Protein 7EUU (pdb70)

Sequence (576 aa):
KPYYDVEFNYRLDPRDGGDEVIWGGTVGLMRRKYETRTVRINNERGNEHNFNLDTHGFAWVKHKTSVTEFADYLAIRQGPYYGEVAEMLKRVTGATKVHVIGHLHRSLNYNDTTEEEKNAPDMTMTKGQTPGRFVHVDQSYQGAVRRLYLDLPQEEARRLEKTRWAIINVWRPVRKVTNEPLAVCDARSVREDELFNTLHLVPMRWPDAAPQENQMWAVAPPKTPTQHKWHYVSGMTEDEALLIKMFDSKKDGTARRVPHSSFPTPDDFGEPRASTETRCFVFWEDQEKPYYDVEFNYRLDPRDGGDEVIWGGTVGLMRRKYETRTVRINNERGNEHNFNLDTHGFAWVKHKTSVTEFADYLAIRQGPYYGEVAEMLKRVTGATKVHVIGHLHRSLNYNDTTEEEKNAPDMTMTKGQTPGRFVHVDQSYQGAVRRLYLDLPQEEARRLEKTRWAIINVWRPVRKVTNEPLAVCDARSVREDELFNTLHLVPMRWPDAAPQENQMWAVAPPKTPTQHKWHYVSGMTEDEALLIKMFDSKKDGTARRVPHSSFPTPDDFGEPRASTETRCFVFWEDQE

Foldseek 3Di:
DQKDWFKAFFADDVVRPFDFEQAPQWLLNLVGHGDIDIAIAGACAVPQVVDDCFFQNKGKDFADDPDQDDPDQVCCVVDCRQVSVFVVVCVRVVFPGKDWQGKAKAFDESVVVNVVCVVPDGRHGDPHHYFFRHWKQQADPVQVLVCLPVRDPPVVSVLLLVFKKFKKKKKAWSFWAQWFFKKKWRLVLADPVQWDKGWYFHQPPPPVDGTDTGIMTTGHDDPDNPSTHMYGHHGGGRSMIMIGTRAIPDPDNTRGHMIMGTGTDPRHDDRTIMMMMIIMMTGHSVHD/DQKDKFKAFFADDVVRPADFEQAPQWLLNLVGHGDIDIAMAGACAVVQVVDACFFQNKGKDFAADPDQDPVPQVCCVVDCNQVSVFVVCCVRVVFPGKDWQGKAKAFDESVVSNVVCVVPDGGHGDDHHHFFRHWKFQADPVLVLVCLPVRDPPVVSVVQVVFKKFKKKKKAWSAFAQWFFKKKWGLVLADPVQWDWGWYFYPPPPPVDGTDIGIMTTGHDDPDSPSTHMYDHHGGGRRMIMMGTRAIPPPDRGRGHMIMGTGTDPRHDDRTIMMMIIMMMTGHPVGD

B-factor: mean 34.41, std 12.01, range [9.02, 93.4]

Radius of gyration: 26.32 Å; Cα contacts (8 Å, |Δi|>4): 1358; chains: 2; bounding box: 45×66×74 Å

Solvent-accessible surface area: 24883 Å² total; per-residue (Å²): 152,95,90,27,69,19,105,4,27,0,34,22,48,20,75,69,43,2,45,21,7,3,14,7,11,3,2,14,33,30,105,37,110,37,49,63,82,69,0,82,0,62,29,14,95,59,51,34,144,82,24,65,16,84,49,18,0,0,10,24,29,184,18,171,14,83,26,100,132,7,70,79,77,114,52,3,113,140,29,78,0,34,45,43,0,19,116,3,0,86,159,61,27,55,3,43,97,23,70,22,56,6,8,46,20,34,38,48,47,31,76,83,8,46,119,139,36,140,138,17,48,36,8,44,71,17,198,36,32,18,6,7,47,18,6,13,0,2,4,0,50,103,0,0,31,19,43,0,32,85,39,12,80,90,131,73,0,125,122,3,40,159,29,13,8,0,6,0,4,0,5,2,0,25,106,117,9,44,11,10,9,17,0,0,1,9,5,152,23,4,132,98,94,6,14,68,59,4,8,31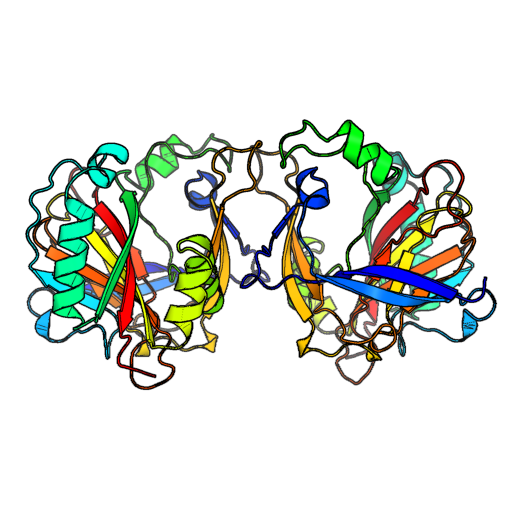,1,35,5,88,172,56,56,92,19,47,9,97,18,12,6,13,23,8,1,20,35,1,192,60,60,64,54,2,97,4,18,6,4,39,13,7,35,65,65,29,0,0,0,3,2,0,10,0,16,56,168,90,75,18,5,40,11,0,1,10,2,2,1,45,15,116,64,46,138,58,113,46,12,8,0,1,12,0,53,1,2,0,0,18,66,131,65,126,153,94,91,31,67,22,112,3,35,1,33,25,50,16,97,83,45,2,55,17,7,2,16,8,11,4,3,15,35,29,96,39,135,41,55,55,63,66,0,88,0,60,35,9,98,51,58,38,147,83,21,56,19,77,58,21,0,0,11,18,29,183,20,165,26,85,21,107,130,10,73,75,96,120,43,3,137,139,33,75,0,29,40,49,0,16,113,2,0,81,161,60,23,55,10,54,59,19,69,31,48,10,20,40,22,35,37,46,40,35,95,78,8,60,110,129,51,121,132,20,49,39,8,44,73,20,194,36,39,17,7,9,43,18,5,17,0,4,3,0,50,77,0,0,26,20,38,0,30,88,45,23,93,101,146,36,0,117,128,1,42,160,16,16,5,0,1,2,5,0,5,0,0,28,110,133,14,35,11,6,15,14,0,0,0,8,6,158,20,6,130,100,101,6,15,70,53,3,18,27,0,28,8,94,179,58,52,78,26,40,8,94,13,14,2,10,22,8,0,21,37,1,172,60,64,60,54,1,96,3,18,7,4,47,13,4,37,69,65,28,0,0,0,3,6,1,9,0,30,65,163,125,69,16,12,34,8,0,0,10,2,2,0,37,21,116,56,48,142,63,114,50,11,8,0,0,16,0,52,0,0,0,0,18,67,112,56,128

Structure (mmCIF, N/CA/C/O backbone):
data_7EUU
#
_entry.id   7EUU
#
_cell.length_a   42.027
_cell.length_b   97.901
_cell.length_c   153.045
_cell.angle_alpha   90.000
_cell.angle_beta   94.040
_cell.angle_gamma   90.000
#
_symmetry.space_group_name_H-M   'C 1 2 1'
#
loop_
_entity.id
_entity.type
_entity.pdbx_description
1 polymer '2-oxoglutarate (2-OG)-dependent dioxygenase'
2 non-polymer 'COPPER (II) ION'
3 non-polymer N-OXALYLGLYCINE
4 non-polymer 2,6,11-trimethoxy-4,7,9-tris(oxidanyl)-1,12-bis[(2R)-2-oxidanylpropyl]perylene-3,10-dione
5 non-polymer 1,2-ETHANEDIOL
6 water water
#
loop_
_atom_site.group_PDB
_atom_site.id
_atom_site.type_symbol
_atom_site.label_atom_id
_atom_site.label_alt_id
_atom_site.label_comp_id
_atom_site.label_asym_id
_atom_site.label_entity_id
_atom_site.label_seq_id
_atom_site.pdbx_PDB_ins_code
_atom_site.Cartn_x
_atom_site.Cartn_y
_atom_site.Cartn_z
_atom_site.occupancy
_atom_site.B_iso_or_equiv
_atom_site.auth_seq_id
_atom_site.auth_comp_id
_atom_site.auth_asym_id
_atom_site.auth_atom_id
_atom_site.pdbx_PDB_model_num
ATOM 1 N N . LYS A 1 35 ? 10.313 22.411 14.962 1.00 49.51 35 LYS A N 1
ATOM 2 C CA . LYS A 1 35 ? 11.088 22.658 16.172 1.00 46.46 35 LYS A CA 1
ATOM 3 C C . LYS A 1 35 ? 12.257 21.681 16.273 1.00 50.56 35 LYS A C 1
ATOM 4 O O . LYS A 1 35 ? 12.160 20.544 15.812 1.00 46.75 35 LYS A O 1
ATOM 10 N N . PRO A 1 36 ? 13.368 22.125 16.871 1.00 43.76 36 PRO A N 1
ATOM 11 C CA . PRO A 1 36 ? 14.547 21.254 16.962 1.00 44.69 36 PRO A CA 1
ATOM 12 C C . PRO A 1 36 ? 14.422 20.218 18.067 1.00 42.07 36 PRO A C 1
ATOM 13 O O . PRO A 1 36 ? 15.005 19.132 17.977 1.00 36.17 36 PRO A O 1
ATOM 17 N N . TYR A 1 37 ? 13.665 20.542 19.111 1.00 42.40 37 TYR A N 1
ATOM 18 C CA . TYR A 1 37 ? 13.519 19.647 20.250 1.00 39.85 37 TYR A CA 1
ATOM 19 C C . TYR A 1 37 ? 12.338 20.108 21.090 1.00 36.31 37 TYR A C 1
ATOM 20 O O . TYR A 1 37 ? 11.732 21.152 20.836 1.00 37.02 37 TYR A O 1
ATOM 29 N N . TYR A 1 38 ? 12.020 19.301 22.097 1.00 38.91 38 TYR A N 1
ATOM 30 C CA . TYR A 1 38 ? 11.129 19.693 23.174 1.00 37.91 38 TYR A CA 1
ATOM 31 C C . TYR A 1 38 ? 11.736 19.225 24.486 1.00 38.16 38 TYR A C 1
ATOM 32 O O . TYR A 1 38 ? 12.537 18.287 24.524 1.00 35.75 38 TYR A O 1
ATOM 41 N N . ASP A 1 39 ? 11.286 19.828 25.564 1.00 36.63 39 ASP A N 1
ATOM 42 C CA . ASP A 1 39 ? 11.667 19.431 26.931 1.00 31.07 39 ASP A CA 1
ATOM 43 C C . ASP A 1 39 ? 10.339 19.023 27.565 1.00 34.17 39 ASP A C 1
ATOM 44 O O . ASP A 1 39 ? 9.475 19.863 27.660 1.00 38.06 39 ASP A O 1
ATOM 49 N N . VAL A 1 40 ? 10.134 17.739 27.837 1.00 27.04 40 VAL A N 1
ATOM 50 C CA . VAL A 1 40 ? 8.805 17.291 28.335 1.00 30.13 40 VAL A CA 1
ATOM 51 C C . VAL A 1 40 ? 8.978 16.408 29.572 1.00 37.02 40 VAL A C 1
ATOM 52 O O . VAL A 1 40 ? 10.032 15.834 29.745 1.00 36.71 40 VAL A O 1
ATOM 56 N N . GLU A 1 41 ? 7.944 16.362 30.398 1.00 29.49 41 GLU A N 1
ATOM 57 C CA . GLU A 1 41 ? 7.866 15.484 31.575 1.00 31.91 41 GLU A CA 1
ATOM 58 C C . GLU A 1 41 ? 7.606 14.054 31.093 1.00 26.51 41 GLU A C 1
ATOM 59 O O . GLU A 1 41 ? 6.737 13.874 30.288 1.00 29.71 41 GLU A O 1
ATOM 65 N N . PHE A 1 42 ? 8.394 13.108 31.566 1.00 28.13 42 PHE A N 1
ATOM 66 C CA . PHE A 1 42 ? 8.254 11.667 31.249 1.00 27.90 42 PHE A CA 1
ATOM 67 C C . PHE A 1 42 ? 7.905 10.916 32.542 1.00 27.50 42 PHE A C 1
ATOM 68 O O . PHE A 1 42 ? 8.203 11.335 33.617 1.00 26.22 42 PHE A O 1
ATOM 76 N N . ASN A 1 43 ? 7.241 9.801 32.391 1.00 24.54 43 ASN A N 1
ATOM 77 C CA . ASN A 1 43 ? 6.801 8.987 33.519 1.00 24.21 43 ASN A CA 1
ATOM 78 C C . ASN A 1 43 ? 7.756 7.809 33.676 1.00 22.67 43 ASN A C 1
ATOM 79 O O . ASN A 1 43 ? 7.788 6.909 32.831 1.00 28.38 43 ASN A O 1
ATOM 84 N N . TYR A 1 44 ? 8.533 7.818 34.754 1.00 19.20 44 TYR A N 1
ATOM 85 C CA . TYR A 1 44 ? 9.525 6.793 35.036 1.00 20.61 44 TYR A CA 1
ATOM 86 C C . TYR A 1 44 ? 9.088 5.953 36.233 1.00 17.66 44 TYR A C 1
ATOM 87 O O . TYR A 1 44 ? 8.075 6.225 36.883 1.00 19.64 44 TYR A O 1
ATOM 96 N N . ARG A 1 45 ? 9.884 4.928 36.527 1.00 16.78 45 ARG A N 1
ATOM 97 C CA . ARG A 1 45 ? 9.544 3.980 37.578 1.00 16.35 45 ARG A CA 1
ATOM 98 C C . ARG A 1 45 ? 9.563 4.650 38.946 1.00 24.70 45 ARG A C 1
ATOM 99 O O . ARG A 1 45 ? 10.544 5.298 39.323 1.00 21.35 45 ARG A O 1
ATOM 107 N N . LEU A 1 46 ? 8.470 4.490 39.686 1.00 24.72 46 LEU A N 1
ATOM 108 C CA . LEU A 1 46 ? 8.390 4.903 41.080 1.00 24.60 46 LEU A CA 1
ATOM 109 C C . LEU A 1 46 ? 8.703 3.692 41.950 1.00 23.61 46 LEU A C 1
ATOM 110 O O . LEU A 1 46 ? 8.016 2.669 41.862 1.00 16.83 46 LEU A O 1
ATOM 115 N N . ASP A 1 47 ? 9.745 3.802 42.771 1.00 19.76 47 ASP A N 1
ATOM 116 C CA . ASP A 1 47 ? 10.119 2.696 43.637 1.00 21.83 47 ASP A CA 1
ATOM 117 C C . ASP A 1 47 ? 8.987 2.388 44.616 1.00 20.69 47 ASP A C 1
ATOM 118 O O . ASP A 1 47 ? 8.274 3.294 45.056 1.00 28.60 47 ASP A O 1
ATOM 123 N N . PRO A 1 48 ? 8.785 1.111 44.957 1.00 25.50 48 PRO A N 1
ATOM 124 C CA . PRO A 1 48 ? 7.734 0.775 45.933 1.00 27.67 48 PRO A CA 1
ATOM 125 C C . PRO A 1 48 ? 7.929 1.429 47.288 1.00 30.38 48 PRO A C 1
ATOM 126 O O . PRO A 1 48 ? 6.939 1.715 47.974 1.00 36.80 48 PRO A O 1
ATOM 130 N N . ARG A 1 49 ? 9.177 1.678 47.698 1.00 28.98 49 ARG A N 1
ATOM 131 C CA . ARG A 1 49 ? 9.425 2.389 48.949 1.00 37.64 49 ARG A CA 1
ATOM 132 C C . ARG A 1 49 ? 8.810 3.781 48.948 1.00 35.89 49 ARG A C 1
ATOM 133 O O . ARG A 1 49 ? 8.582 4.347 50.022 1.00 36.09 49 ARG A O 1
ATOM 141 N N . ASP A 1 50 ? 8.539 4.342 47.769 1.00 35.32 50 ASP A N 1
ATOM 142 C CA . ASP A 1 50 ? 7.969 5.676 47.640 1.00 35.38 50 ASP A CA 1
ATOM 143 C C . ASP A 1 50 ? 6.546 5.648 47.090 1.00 35.98 50 ASP A C 1
ATOM 144 O O . ASP A 1 50 ? 6.083 6.645 46.526 1.00 35.11 50 ASP A O 1
ATOM 149 N N . GLY A 1 51 ? 5.848 4.521 47.234 1.00 37.01 51 GLY A N 1
ATOM 150 C CA . GLY A 1 51 ? 4.439 4.423 46.904 1.00 29.80 51 GLY A CA 1
ATOM 151 C C . GLY A 1 51 ? 4.113 3.653 45.641 1.00 44.65 51 GLY A C 1
ATOM 152 O O . GLY A 1 51 ? 2.934 3.359 45.409 1.00 38.26 51 GLY A O 1
ATOM 153 N N . GLY A 1 52 ? 5.104 3.308 44.821 1.00 29.46 52 GLY A N 1
ATOM 154 C CA . GLY A 1 52 ? 4.816 2.674 43.552 1.00 25.59 52 GLY A CA 1
ATOM 155 C C . GLY A 1 52 ? 4.350 1.237 43.698 1.00 32.73 52 GLY A C 1
ATOM 156 O O . GLY A 1 52 ? 4.517 0.592 44.734 1.00 30.74 52 GLY A O 1
ATOM 157 N N . ASP A 1 53 ? 3.743 0.730 42.628 1.00 25.78 53 ASP A N 1
ATOM 158 C CA . ASP A 1 53 ? 3.365 -0.673 42.520 1.00 23.50 53 ASP A CA 1
ATOM 159 C C . ASP A 1 53 ? 4.138 -1.316 41.371 1.00 24.79 53 ASP A C 1
ATOM 160 O O . ASP A 1 53 ? 4.935 -0.667 40.688 1.00 24.00 53 ASP A O 1
ATOM 165 N N . GLU A 1 54 ? 3.885 -2.609 41.153 1.00 21.67 54 GLU A N 1
ATOM 166 C CA . GLU A 1 54 ? 4.634 -3.363 40.154 1.00 31.06 54 GLU A CA 1
ATOM 167 C C . GLU A 1 54 ? 3.720 -4.200 39.263 1.00 27.57 54 GLU A C 1
ATOM 168 O O . GLU A 1 54 ? 4.096 -5.302 38.849 1.00 21.54 54 GLU A O 1
ATOM 174 N N . VAL A 1 55 ? 2.521 -3.706 38.960 1.00 20.47 55 VAL A N 1
ATOM 175 C CA . VAL A 1 55 ? 1.610 -4.370 38.033 1.00 18.76 55 VAL A CA 1
ATOM 176 C C . VAL A 1 55 ? 1.082 -3.325 37.061 1.00 22.30 55 VAL A C 1
ATOM 177 O O . VAL A 1 55 ? 0.477 -2.331 37.482 1.00 19.91 55 VAL A O 1
ATOM 181 N N . ILE A 1 56 ? 1.304 -3.550 35.770 1.00 17.03 56 ILE A N 1
ATOM 182 C CA . ILE A 1 56 ? 0.812 -2.675 34.713 1.00 15.88 56 ILE A CA 1
ATOM 183 C C . ILE A 1 56 ? -0.477 -3.300 34.193 1.00 20.06 56 ILE A C 1
ATOM 184 O O . ILE A 1 56 ? -0.450 -4.291 33.457 1.00 19.32 56 ILE A O 1
ATOM 189 N N . TRP A 1 57 ? -1.616 -2.725 34.581 1.00 17.31 57 TRP A N 1
ATOM 190 C CA . TRP A 1 57 ? -2.925 -3.268 34.220 1.00 23.07 57 TRP A CA 1
ATOM 191 C C . TRP A 1 57 ? -3.315 -2.733 32.846 1.00 24.04 57 TRP A C 1
ATOM 192 O O . TRP A 1 57 ? -4.049 -1.752 32.703 1.00 22.29 57 TRP A O 1
ATOM 203 N N . GLY A 1 58 ? -2.810 -3.412 31.819 1.00 20.02 58 GLY A N 1
ATOM 204 C CA . GLY A 1 58 ? -2.965 -2.979 30.445 1.00 24.68 58 GLY A CA 1
ATOM 205 C C . GLY A 1 58 ? -4.399 -2.750 30.020 1.00 20.57 58 GLY A C 1
ATOM 206 O O . GLY A 1 58 ? -5.266 -3.603 30.233 1.00 21.78 58 GLY A O 1
ATOM 207 N N . GLY A 1 59 ? -4.660 -1.585 29.432 1.00 28.17 59 GLY A N 1
ATOM 208 C CA . GLY A 1 59 ? -5.977 -1.283 28.912 1.00 28.81 59 GLY A CA 1
ATOM 209 C C . GLY A 1 59 ? -7.041 -1.004 29.948 1.00 27.19 59 GLY A C 1
ATOM 210 O O . GLY A 1 59 ? -8.228 -1.053 29.622 1.00 29.39 59 GLY A O 1
ATOM 211 N N . THR A 1 60 ? -6.660 -0.714 31.188 1.00 22.81 60 THR A N 1
ATOM 212 C CA . THR A 1 60 ? -7.622 -0.371 32.225 1.00 26.18 60 THR A CA 1
ATOM 213 C C . THR A 1 60 ? -7.554 1.115 32.544 1.00 28.93 60 THR A C 1
ATOM 214 O O . THR A 1 60 ? -6.563 1.794 32.260 1.00 20.29 60 THR A O 1
ATOM 218 N N . VAL A 1 61 ? -8.638 1.613 33.143 1.00 22.92 61 VAL A N 1
ATOM 219 C CA . VAL A 1 61 ? -8.656 2.985 33.639 1.00 28.87 61 VAL A CA 1
ATOM 220 C C . VAL A 1 61 ? -7.609 3.163 34.732 1.00 29.35 61 VAL A C 1
ATOM 221 O O . VAL A 1 61 ? -6.988 4.227 34.853 1.00 21.07 61 VAL A O 1
ATOM 225 N N . GLY A 1 62 ? -7.389 2.118 35.534 1.00 19.05 62 GLY A N 1
ATOM 226 C CA . GLY A 1 62 ? -6.436 2.219 36.628 1.00 28.13 62 GLY A CA 1
ATOM 227 C C . GLY A 1 62 ? -5.035 2.571 36.167 1.00 29.35 62 GLY A C 1
ATOM 228 O O . GLY A 1 62 ? -4.324 3.326 36.836 1.00 27.67 62 GLY A O 1
ATOM 229 N N . LEU A 1 63 ? -4.623 2.042 35.009 1.00 24.31 63 LEU A N 1
ATOM 230 C CA . LEU A 1 63 ? -3.278 2.311 34.506 1.00 28.58 63 LEU A CA 1
ATOM 231 C C . LEU A 1 63 ? -3.058 3.797 34.253 1.00 22.19 63 LEU A C 1
ATOM 232 O O . LEU A 1 63 ? -1.940 4.297 34.428 1.00 21.36 63 LEU A O 1
ATOM 237 N N . MET A 1 64 ? -4.103 4.519 33.845 1.00 19.06 64 MET A N 1
ATOM 238 C CA . MET A 1 64 ? -3.996 5.963 33.683 1.00 26.92 64 MET A CA 1
ATOM 239 C C . MET A 1 64 ? -3.832 6.688 35.010 1.00 19.43 64 MET A C 1
ATOM 240 O O . MET A 1 64 ? -3.463 7.867 35.009 1.00 26.45 64 MET A O 1
ATOM 245 N N . ARG A 1 65 ? -4.099 6.015 36.128 1.00 25.66 65 ARG A N 1
ATOM 246 C CA . ARG A 1 65 ? -3.946 6.579 37.460 1.00 25.49 65 ARG A CA 1
ATOM 247 C C . ARG A 1 65 ? -2.676 6.110 38.153 1.00 33.47 65 ARG A C 1
ATOM 248 O O . ARG A 1 65 ? -2.483 6.411 39.336 1.00 32.52 65 ARG A O 1
ATOM 256 N N . ARG A 1 66 ? -1.814 5.375 37.457 1.00 33.40 66 ARG A N 1
ATOM 257 C CA . ARG A 1 66 ? -0.634 4.829 38.106 1.00 34.95 66 ARG A CA 1
ATOM 258 C C . ARG A 1 66 ? 0.347 5.940 38.462 1.00 26.19 66 ARG A C 1
ATOM 259 O O . ARG A 1 66 ? 0.460 6.952 37.766 1.00 28.01 66 ARG A O 1
ATOM 267 N N . LYS A 1 67 ? 1.059 5.736 39.563 1.00 26.16 67 LYS A N 1
ATOM 268 C CA . LYS A 1 67 ? 1.984 6.728 40.081 1.00 29.17 67 LYS A CA 1
ATOM 269 C C . LYS A 1 67 ? 3.383 6.471 39.541 1.00 23.77 67 LYS A C 1
ATOM 270 O O . LYS A 1 67 ? 3.846 5.328 39.496 1.00 26.44 67 LYS A O 1
ATOM 276 N N . TYR A 1 68 ? 4.049 7.545 39.125 1.00 21.71 68 TYR A N 1
ATOM 277 C CA . TYR A 1 68 ? 5.359 7.463 38.502 1.00 21.35 68 TYR A CA 1
ATOM 278 C C . TYR A 1 68 ? 6.302 8.468 39.147 1.00 31.59 68 TYR A C 1
ATOM 279 O O . TYR A 1 68 ? 5.877 9.403 39.830 1.00 22.86 68 TYR A O 1
ATOM 288 N N . GLU A 1 69 ? 7.595 8.253 38.926 1.00 20.98 69 GLU A N 1
ATOM 289 C CA . GLU A 1 69 ? 8.609 9.262 39.203 1.00 22.71 69 GLU A CA 1
ATOM 290 C C . GLU A 1 69 ? 8.759 10.105 37.944 1.00 24.80 69 GLU A C 1
ATOM 291 O O . GLU A 1 69 ? 9.310 9.641 36.941 1.00 25.96 69 GLU A O 1
ATOM 297 N N . THR A 1 70 ? 8.255 11.334 37.986 1.00 28.63 70 THR A N 1
ATOM 298 C CA . THR A 1 70 ? 8.273 12.190 36.810 1.00 24.84 70 THR A CA 1
ATOM 299 C C . THR A 1 70 ? 9.611 12.906 36.686 1.00 26.69 70 THR A C 1
ATOM 300 O O . THR A 1 70 ? 10.201 13.333 37.683 1.00 32.63 70 THR A O 1
ATOM 304 N N . ARG A 1 71 ? 10.091 13.027 35.450 1.00 25.36 71 ARG A N 1
ATOM 305 C CA . ARG A 1 71 ? 11.341 13.707 35.149 1.00 27.17 71 ARG A CA 1
ATOM 306 C C . ARG A 1 71 ? 11.202 14.435 33.823 1.00 33.24 71 ARG A C 1
ATOM 307 O O . ARG A 1 71 ? 10.552 13.937 32.900 1.00 27.96 71 ARG A O 1
ATOM 315 N N . THR A 1 72 ? 11.815 15.611 33.732 1.00 29.96 72 THR A N 1
ATOM 316 C CA . THR A 1 72 ? 11.863 16.357 32.483 1.00 32.34 72 THR A CA 1
ATOM 317 C C . THR A 1 72 ? 13.088 15.922 31.691 1.00 32.62 72 THR A C 1
ATOM 318 O O . THR A 1 72 ? 14.200 15.890 32.227 1.00 32.00 72 THR A O 1
ATOM 322 N N . VAL A 1 73 ? 12.878 15.569 30.421 1.00 27.71 73 VAL A N 1
ATOM 323 C CA . VAL A 1 73 ? 13.952 15.116 29.549 1.00 28.09 73 VAL A CA 1
ATOM 324 C C . VAL A 1 73 ? 13.896 15.903 28.246 1.00 28.90 73 VAL A C 1
ATOM 325 O O . VAL A 1 73 ? 12.872 16.486 27.885 1.00 28.53 73 VAL A O 1
ATOM 329 N N . ARG A 1 74 ? 15.025 15.917 27.542 1.00 27.33 74 ARG A N 1
ATOM 330 C CA . ARG A 1 74 ? 15.113 16.553 26.235 1.00 29.00 74 ARG A CA 1
ATOM 331 C C . ARG A 1 74 ? 14.897 15.512 25.146 1.00 32.21 74 ARG A C 1
ATOM 332 O O . ARG A 1 74 ? 15.584 14.486 25.113 1.00 26.35 74 ARG A O 1
ATOM 340 N N . ILE A 1 75 ? 13.943 15.778 24.259 1.00 30.81 75 ILE A N 1
ATOM 341 C CA . ILE A 1 75 ? 13.639 14.903 23.134 1.00 31.67 75 ILE A CA 1
ATOM 342 C C . ILE A 1 75 ? 14.044 15.636 21.864 1.00 36.22 75 ILE A C 1
ATOM 343 O O . ILE A 1 75 ? 13.414 16.630 21.482 1.00 33.32 75 ILE A O 1
ATOM 348 N N . ASN A 1 76 ? 15.092 15.148 21.208 1.00 27.70 76 ASN A N 1
ATOM 349 C CA . ASN A 1 76 ? 15.590 15.778 19.995 1.00 32.98 76 ASN A CA 1
ATOM 350 C C . ASN A 1 76 ? 14.771 15.327 18.792 1.00 37.29 76 ASN A C 1
ATOM 351 O O . ASN A 1 76 ? 14.605 14.126 18.560 1.00 30.92 76 ASN A O 1
ATOM 356 N N . ASN A 1 77 ? 14.257 16.290 18.030 1.00 36.78 77 ASN A N 1
ATOM 357 C CA . ASN A 1 77 ? 13.608 15.971 16.767 1.00 30.24 77 ASN A CA 1
ATOM 358 C C . ASN A 1 77 ? 14.662 15.556 15.749 1.00 36.00 77 ASN A C 1
ATOM 359 O O . ASN A 1 77 ? 15.653 16.263 15.542 1.00 35.94 77 ASN A O 1
ATOM 364 N N . GLU A 1 78 ? 14.449 14.404 15.116 1.00 28.76 78 GLU A N 1
ATOM 365 C CA . GLU A 1 78 ? 15.421 13.849 14.183 1.00 33.62 78 GLU A CA 1
ATOM 366 C C . GLU A 1 78 ? 14.890 13.764 12.759 1.00 35.57 78 GLU A C 1
ATOM 367 O O . GLU A 1 78 ? 15.539 13.145 11.907 1.00 36.89 78 GLU A O 1
ATOM 373 N N . ARG A 1 79 ? 13.730 14.357 12.481 1.00 31.45 79 ARG A N 1
ATOM 374 C CA . ARG A 1 79 ? 13.263 14.488 11.108 1.00 36.61 79 ARG A CA 1
ATOM 375 C C . ARG A 1 79 ? 14.336 15.161 10.265 1.00 41.44 79 ARG A C 1
ATOM 376 O O . ARG A 1 79 ? 14.868 16.210 10.638 1.00 41.62 79 ARG A O 1
ATOM 384 N N . GLY A 1 80 ? 14.666 14.542 9.135 1.00 39.00 80 GLY A N 1
ATOM 385 C CA . GLY A 1 80 ? 15.805 14.966 8.352 1.00 33.95 80 GLY A CA 1
ATOM 386 C C . GLY A 1 80 ? 17.131 14.394 8.804 1.00 44.95 80 GLY A C 1
ATOM 387 O O . GLY A 1 80 ? 18.164 14.723 8.206 1.00 43.29 80 GLY A O 1
ATOM 388 N N . ASN A 1 81 ? 17.135 13.553 9.845 1.00 44.38 81 ASN A N 1
ATOM 389 C CA . ASN A 1 81 ? 18.349 12.906 10.329 1.00 41.04 81 ASN A CA 1
ATOM 390 C C . ASN A 1 81 ? 18.105 11.430 10.635 1.00 46.37 81 ASN A C 1
ATOM 391 O O . ASN A 1 81 ? 18.877 10.822 11.387 1.00 46.25 81 ASN A O 1
ATOM 396 N N . GLU A 1 82 ? 17.053 10.839 10.062 1.00 45.98 82 GLU A N 1
ATOM 397 C CA . GLU A 1 82 ? 16.678 9.470 10.402 1.00 37.83 82 GLU A CA 1
ATOM 398 C C . GLU A 1 82 ? 17.742 8.470 9.968 1.00 44.64 82 GLU A C 1
ATOM 399 O O . GLU A 1 82 ? 17.966 7.460 10.645 1.00 39.05 82 GLU A O 1
ATOM 405 N N . HIS A 1 83 ? 18.413 8.740 8.846 1.00 41.98 83 HIS A N 1
ATOM 406 C CA . HIS A 1 83 ? 19.429 7.843 8.307 1.00 42.59 83 HIS A CA 1
ATOM 407 C C . HIS A 1 83 ? 20.560 7.554 9.287 1.00 38.25 83 HIS A C 1
ATOM 408 O O . HIS A 1 83 ? 21.334 6.619 9.052 1.00 42.51 83 HIS A O 1
ATOM 415 N N . ASN A 1 84 ? 20.676 8.321 10.368 1.00 44.93 84 ASN A N 1
ATOM 416 C CA . ASN A 1 84 ? 21.766 8.181 11.325 1.00 47.62 84 ASN A CA 1
ATOM 417 C C . ASN A 1 84 ? 21.464 7.199 12.451 1.00 42.16 84 ASN A C 1
ATOM 418 O O . ASN A 1 84 ? 22.309 7.020 13.334 1.00 39.53 84 ASN A O 1
ATOM 423 N N . PHE A 1 85 ? 20.294 6.564 12.452 1.00 36.43 85 PHE A N 1
ATOM 424 C CA . PHE A 1 85 ? 19.871 5.728 13.567 1.00 33.89 85 PHE A CA 1
ATOM 425 C C . PHE A 1 85 ? 19.464 4.355 13.057 1.00 35.71 85 PHE A C 1
ATOM 426 O O . PHE A 1 85 ? 18.759 4.240 12.051 1.00 32.94 85 PHE A O 1
ATOM 434 N N . ASN A 1 86 ? 19.912 3.315 13.758 1.00 31.48 86 ASN A N 1
ATOM 435 C CA . ASN A 1 86 ? 19.700 1.951 13.296 1.00 39.57 86 ASN A CA 1
ATOM 436 C C . ASN A 1 86 ? 19.508 1.022 14.488 1.00 37.94 86 ASN A C 1
ATOM 437 O O . ASN A 1 86 ? 19.870 1.343 15.623 1.00 38.77 86 ASN A O 1
ATOM 442 N N . LEU A 1 87 ? 18.941 -0.152 14.201 1.00 42.06 87 LEU A N 1
ATOM 443 C CA . LEU A 1 87 ? 18.574 -1.107 15.239 1.00 37.27 87 LEU A CA 1
ATOM 444 C C . LEU A 1 87 ? 19.780 -1.712 15.947 1.00 37.70 87 LEU A C 1
ATOM 445 O O . LEU A 1 87 ? 19.646 -2.164 17.089 1.00 38.01 87 LEU A O 1
ATOM 450 N N . ASP A 1 88 ? 20.947 -1.741 15.300 1.00 29.53 88 ASP A N 1
ATOM 451 C CA . ASP A 1 88 ? 22.112 -2.365 15.917 1.00 32.40 88 ASP A CA 1
ATOM 452 C C . ASP A 1 88 ? 22.756 -1.454 16.955 1.00 31.13 88 ASP A C 1
ATOM 453 O O . ASP A 1 88 ? 23.126 -1.912 18.042 1.00 32.70 88 ASP A O 1
ATOM 458 N N . THR A 1 89 ? 22.898 -0.168 16.641 1.00 34.00 89 THR A N 1
ATOM 459 C CA . THR A 1 89 ? 23.558 0.780 17.530 1.00 24.97 89 THR A CA 1
ATOM 460 C C . THR A 1 89 ? 22.597 1.372 18.555 1.00 27.72 89 THR A C 1
ATOM 461 O O . THR A 1 89 ? 22.873 1.347 19.758 1.00 32.28 89 THR A O 1
ATOM 465 N N . HIS A 1 90 ? 21.467 1.906 18.093 1.00 26.05 90 HIS A N 1
ATOM 466 C CA . HIS A 1 90 ? 20.525 2.594 18.964 1.00 33.29 90 HIS A CA 1
ATOM 467 C C . HIS A 1 90 ? 19.316 1.749 19.331 1.00 22.51 90 HIS A C 1
ATOM 468 O O . HIS A 1 90 ? 18.695 2.003 20.369 1.00 29.69 90 HIS A O 1
ATOM 475 N N . GLY A 1 91 ? 18.976 0.753 18.516 1.00 27.97 91 GLY A N 1
ATOM 476 C CA . GLY A 1 91 ? 17.821 -0.082 18.756 1.00 22.58 91 GLY A CA 1
ATOM 477 C C . GLY A 1 91 ? 16.551 0.368 18.072 1.00 26.87 91 GLY A C 1
ATOM 478 O O . GLY A 1 91 ? 15.501 -0.253 18.277 1.00 20.52 91 GLY A O 1
ATOM 479 N N . PHE A 1 92 ? 16.603 1.427 17.270 1.00 27.11 92 PHE A N 1
ATOM 480 C CA . PHE A 1 92 ? 15.420 1.875 16.556 1.00 25.73 92 PHE A CA 1
ATOM 481 C C . PHE A 1 92 ? 15.836 2.464 15.219 1.00 25.01 92 PHE A C 1
ATOM 482 O O . PHE A 1 92 ? 17.003 2.792 14.995 1.00 23.73 92 PHE A O 1
ATOM 490 N N . ALA A 1 93 ? 14.855 2.591 14.330 1.00 23.82 93 ALA A N 1
ATOM 491 C CA . ALA A 1 93 ? 15.078 3.178 13.020 1.00 21.06 93 ALA A CA 1
ATOM 492 C C . ALA A 1 93 ? 13.749 3.679 12.483 1.00 29.88 93 ALA A C 1
ATOM 493 O O . ALA A 1 93 ? 12.704 3.070 12.730 1.00 29.11 93 ALA A O 1
ATOM 495 N N . TRP A 1 94 ? 13.796 4.798 11.770 1.00 21.91 94 TRP A N 1
ATOM 496 C CA . TRP A 1 94 ? 12.659 5.292 11.009 1.00 24.27 94 TRP A CA 1
ATOM 497 C C . TRP A 1 94 ? 12.873 4.943 9.545 1.00 22.99 94 TRP A C 1
ATOM 498 O O . TRP A 1 94 ? 13.920 5.264 8.974 1.00 30.86 94 TRP A O 1
ATOM 509 N N . VAL A 1 95 ? 11.892 4.273 8.947 1.00 29.39 95 VAL A N 1
ATOM 510 C CA . VAL A 1 95 ? 11.982 3.848 7.558 1.00 26.01 95 VAL A CA 1
ATOM 511 C C . VAL A 1 95 ? 10.774 4.371 6.799 1.00 33.05 95 VAL A C 1
ATOM 512 O O . VAL A 1 95 ? 9.705 4.606 7.371 1.00 29.60 95 VAL A O 1
ATOM 516 N N . LYS A 1 96 ? 10.957 4.568 5.498 1.00 27.38 96 LYS A N 1
ATOM 517 C CA . LYS A 1 96 ? 9.831 4.779 4.604 1.00 34.19 96 LYS A CA 1
ATOM 518 C C . LYS A 1 96 ? 9.262 3.423 4.212 1.00 27.65 96 LYS A C 1
ATOM 519 O O . LYS A 1 96 ? 9.995 2.548 3.741 1.00 34.47 96 LYS A O 1
ATOM 525 N N . HIS A 1 97 ? 7.964 3.239 4.425 1.00 26.34 97 HIS A N 1
ATOM 526 C CA . HIS A 1 97 ? 7.317 1.990 4.042 1.00 25.51 97 HIS A CA 1
ATOM 527 C C . HIS A 1 97 ? 5.848 2.258 3.768 1.00 26.26 97 HIS A C 1
ATOM 528 O O . HIS A 1 97 ? 5.108 2.662 4.669 1.00 32.63 97 HIS A O 1
ATOM 535 N N . LYS A 1 98 ? 5.435 2.025 2.529 1.00 34.62 98 LYS A N 1
ATOM 536 C CA . LYS A 1 98 ? 4.044 2.166 2.135 1.00 27.98 98 LYS A CA 1
ATOM 537 C C . LYS A 1 98 ? 3.306 0.862 2.403 1.00 24.08 98 LYS A C 1
ATOM 538 O O . LYS A 1 98 ? 3.792 -0.218 2.052 1.00 27.81 98 LYS A O 1
ATOM 544 N N . THR A 1 99 ? 2.143 0.966 3.032 1.00 24.87 99 THR A N 1
ATOM 545 C CA . THR A 1 99 ? 1.250 -0.164 3.220 1.00 31.26 99 THR A CA 1
ATOM 546 C C . THR A 1 99 ? 0.013 0.029 2.353 1.00 30.51 99 THR A C 1
ATOM 547 O O . THR A 1 99 ? -0.351 1.157 2.010 1.00 35.32 99 THR A O 1
ATOM 551 N N . SER A 1 100 ? -0.622 -1.082 1.984 1.00 29.77 100 SER A N 1
ATOM 552 C CA . SER A 1 100 ? -1.857 -1.015 1.216 1.00 32.00 100 SER A CA 1
ATOM 553 C C . SER A 1 100 ? -3.086 -0.829 2.094 1.00 34.77 100 SER A C 1
ATOM 554 O O . SER A 1 100 ? -4.153 -0.476 1.578 1.00 39.60 100 SER A O 1
ATOM 557 N N . VAL A 1 101 ? -2.959 -1.044 3.398 1.00 29.99 101 VAL A N 1
ATOM 558 C CA . VAL A 1 101 ? -4.087 -0.930 4.313 1.00 31.59 101 VAL A CA 1
ATOM 559 C C . VAL A 1 101 ? -4.258 0.524 4.729 1.00 27.56 101 VAL A C 1
ATOM 560 O O . VAL A 1 101 ? -3.276 1.238 4.966 1.00 26.53 101 VAL A O 1
ATOM 564 N N . THR A 1 102 ? -5.511 0.973 4.812 1.00 33.96 102 THR A N 1
ATOM 565 C CA . THR A 1 102 ? -5.832 2.317 5.276 1.00 36.62 102 THR A CA 1
ATOM 566 C C . THR A 1 102 ? -6.678 2.349 6.539 1.00 35.81 102 THR A C 1
ATOM 567 O O . THR A 1 102 ? -6.559 3.298 7.315 1.00 39.15 102 THR A O 1
ATOM 571 N N . GLU A 1 103 ? -7.532 1.353 6.762 1.00 35.03 103 GLU A N 1
ATOM 572 C CA . GLU A 1 103 ? -8.378 1.300 7.947 1.00 43.12 103 GLU A CA 1
ATOM 573 C C . GLU A 1 103 ? -7.761 0.335 8.950 1.00 39.94 103 GLU A C 1
ATOM 574 O O . GLU A 1 103 ? -7.634 -0.863 8.671 1.00 43.22 103 GLU A O 1
ATOM 580 N N . PHE A 1 104 ? -7.381 0.858 10.114 1.00 35.49 104 PHE A N 1
ATOM 581 C CA . PHE A 1 104 ? -6.659 0.094 11.119 1.00 31.23 104 PHE A CA 1
ATOM 582 C C . PHE A 1 104 ? -7.472 -0.167 12.378 1.00 25.55 104 PHE A C 1
ATOM 583 O O . PHE A 1 104 ? -6.956 -0.793 13.310 1.00 33.47 104 PHE A O 1
ATOM 591 N N . ALA A 1 105 ? -8.726 0.285 12.433 1.00 27.44 105 ALA A N 1
ATOM 592 C CA . ALA A 1 105 ? -9.508 0.164 13.658 1.00 22.15 105 ALA A CA 1
ATOM 593 C C . ALA A 1 105 ? -10.105 -1.226 13.836 1.00 32.45 105 ALA A C 1
ATOM 594 O O . ALA A 1 105 ? -10.331 -1.654 14.974 1.00 42.71 105 ALA A O 1
ATOM 596 N N . ASP A 1 106 ? -10.367 -1.938 12.744 1.00 35.86 106 ASP A N 1
ATOM 597 C CA . ASP A 1 106 ? -10.996 -3.255 12.802 1.00 39.50 106 ASP A CA 1
ATOM 598 C C . ASP A 1 106 ? -9.907 -4.313 12.935 1.00 37.01 106 ASP A C 1
ATOM 599 O O . ASP A 1 106 ? -9.138 -4.544 11.996 1.00 38.40 106 ASP A O 1
ATOM 604 N N . TYR A 1 107 ? -9.848 -4.960 14.103 1.00 37.45 107 TYR A N 1
ATOM 605 C CA . TYR A 1 107 ? -8.794 -5.937 14.367 1.00 35.91 107 TYR A CA 1
ATOM 606 C C . TYR A 1 107 ? -8.886 -7.123 13.416 1.00 36.62 107 TYR A C 1
ATOM 607 O O . TYR A 1 107 ? -7.879 -7.549 12.839 1.00 37.78 107 TYR A O 1
ATOM 616 N N . LEU A 1 108 ? -10.090 -7.676 13.249 1.00 34.32 108 LEU A N 1
ATOM 617 C CA . LEU A 1 108 ? -10.261 -8.839 12.384 1.00 40.65 108 LEU A CA 1
ATOM 618 C C . LEU A 1 108 ? -9.877 -8.510 10.947 1.00 41.33 108 LEU A C 1
ATOM 619 O O . LEU A 1 108 ? -9.164 -9.277 10.292 1.00 48.49 108 LEU A O 1
ATOM 624 N N . ALA A 1 109 ? -10.337 -7.363 10.441 1.00 43.70 109 ALA A N 1
ATOM 625 C CA . ALA A 1 109 ? -9.975 -6.950 9.089 1.00 34.44 109 ALA A CA 1
ATOM 626 C C . ALA A 1 109 ? -8.465 -6.879 8.917 1.00 31.46 109 ALA A C 1
ATOM 627 O O . ALA A 1 109 ? -7.930 -7.283 7.879 1.00 48.83 109 ALA A O 1
ATOM 629 N N . ILE A 1 110 ? -7.760 -6.381 9.934 1.00 31.27 110 ILE A N 1
ATOM 630 C CA . ILE A 1 110 ? -6.308 -6.249 9.844 1.00 31.31 110 ILE A CA 1
ATOM 631 C C . ILE A 1 110 ? -5.641 -7.621 9.799 1.00 37.54 110 ILE A C 1
ATOM 632 O O . ILE A 1 110 ? -4.756 -7.870 8.973 1.00 39.65 110 ILE A O 1
ATOM 637 N N . ARG A 1 111 ? -6.069 -8.537 10.669 1.00 37.66 111 ARG A N 1
ATOM 638 C CA . ARG A 1 111 ? -5.336 -9.789 10.855 1.00 35.18 111 ARG A CA 1
ATOM 639 C C . ARG A 1 111 ? -5.522 -10.762 9.686 1.00 36.28 111 ARG A C 1
ATOM 640 O O . ARG A 1 111 ? -4.603 -11.527 9.370 1.00 43.00 111 ARG A O 1
ATOM 648 N N . GLN A 1 112 ? -6.693 -10.739 9.036 1.00 40.20 112 GLN A N 1
ATOM 649 C CA . GLN A 1 112 ? -6.933 -11.565 7.855 1.00 43.80 112 GLN A CA 1
ATOM 650 C C . GLN A 1 112 ? -6.288 -10.947 6.629 1.00 45.56 112 GLN A C 1
ATOM 651 O O . GLN A 1 112 ? -5.724 -11.655 5.781 1.00 50.55 112 GLN A O 1
ATOM 657 N N . GLY A 1 113 ? -6.373 -9.622 6.515 1.00 35.08 113 GLY A N 1
ATOM 658 C CA . GLY A 1 113 ? -5.851 -8.874 5.384 1.00 28.19 113 GLY A CA 1
ATOM 659 C C . GLY A 1 113 ? -4.349 -9.010 5.236 1.00 22.20 113 GLY A C 1
ATOM 660 O O . GLY A 1 113 ? -3.699 -9.812 5.919 1.00 31.94 113 GLY A O 1
ATOM 661 N N . PRO A 1 114 ? -3.766 -8.227 4.330 1.00 32.87 114 PRO A N 1
ATOM 662 C CA . PRO A 1 114 ? -2.352 -8.406 3.990 1.00 26.88 114 PRO A CA 1
ATOM 663 C C . PRO A 1 114 ? -1.356 -7.683 4.884 1.00 21.08 114 PRO A C 1
ATOM 664 O O . PRO A 1 114 ? -0.152 -7.783 4.616 1.00 25.87 114 PRO A O 1
ATOM 668 N N . TYR A 1 115 ? -1.799 -6.980 5.930 1.00 24.14 115 TYR A N 1
ATOM 669 C CA . TYR A 1 115 ? -0.908 -6.059 6.636 1.00 24.06 115 TYR A CA 1
ATOM 670 C C . TYR A 1 115 ? 0.286 -6.783 7.249 1.00 22.16 115 TYR A C 1
ATOM 671 O O . TYR A 1 115 ? 1.433 -6.341 7.107 1.00 20.74 115 TYR A O 1
ATOM 680 N N . TYR A 1 116 ? 0.030 -7.891 7.949 1.00 22.91 116 TYR A N 1
ATOM 681 C CA . TYR A 1 116 ? 1.104 -8.608 8.633 1.00 20.29 116 TYR A CA 1
ATOM 682 C C . TYR A 1 116 ? 2.192 -9.038 7.662 1.00 19.60 116 TYR A C 1
ATOM 683 O O . TYR A 1 116 ? 3.384 -8.873 7.944 1.00 24.23 116 TYR A O 1
ATOM 692 N N . GLY A 1 117 ? 1.800 -9.602 6.518 1.00 26.15 117 GLY A N 1
ATOM 693 C CA . GLY A 1 117 ? 2.785 -9.978 5.520 1.00 22.12 117 GLY A CA 1
ATOM 694 C C . GLY A 1 117 ? 3.556 -8.786 4.986 1.00 20.10 117 GLY A C 1
ATOM 695 O O . GLY A 1 117 ? 4.763 -8.872 4.751 1.00 24.04 117 GLY A O 1
ATOM 696 N N . GLU A 1 118 ? 2.869 -7.657 4.791 1.00 26.05 118 GLU A N 1
ATOM 697 C CA . GLU A 1 118 ? 3.549 -6.445 4.342 1.00 21.42 118 GLU A CA 1
ATOM 698 C C . GLU A 1 118 ? 4.569 -5.980 5.375 1.00 18.85 118 GLU A C 1
ATOM 699 O O . GLU A 1 118 ? 5.703 -5.626 5.030 1.00 18.18 118 GLU A O 1
ATOM 705 N N . VAL A 1 119 ? 4.185 -5.983 6.654 1.00 18.93 119 VAL A N 1
ATOM 706 C CA . VAL A 1 119 ? 5.121 -5.621 7.716 1.00 20.63 119 VAL A CA 1
ATOM 707 C C . VAL A 1 119 ? 6.284 -6.604 7.762 1.00 22.78 119 VAL A C 1
ATOM 708 O O . VAL A 1 119 ? 7.450 -6.207 7.890 1.00 20.13 119 VAL A O 1
ATOM 712 N N . ALA A 1 120 ? 5.988 -7.902 7.647 1.00 22.34 120 ALA A N 1
ATOM 713 C CA . ALA A 1 120 ? 7.025 -8.920 7.803 1.00 31.24 120 ALA A CA 1
ATOM 714 C C . ALA A 1 120 ? 8.042 -8.866 6.670 1.00 24.10 120 ALA A C 1
ATOM 715 O O . ALA A 1 120 ? 9.240 -9.076 6.896 1.00 29.88 120 ALA A O 1
ATOM 717 N N . GLU A 1 121 ? 7.589 -8.596 5.443 1.00 26.02 121 GLU A N 1
ATOM 718 C CA . GLU A 1 121 ? 8.522 -8.513 4.324 1.00 21.77 121 GLU A CA 1
ATOM 719 C C . GLU A 1 121 ? 9.412 -7.282 4.442 1.00 29.30 121 GLU A C 1
ATOM 720 O O . GLU A 1 121 ? 10.618 -7.354 4.174 1.00 28.96 121 GLU A O 1
ATOM 726 N N . MET A 1 122 ? 8.834 -6.144 4.835 1.00 27.56 122 MET A N 1
ATOM 727 C CA . MET A 1 122 ? 9.642 -4.963 5.121 1.00 25.03 122 MET A CA 1
ATOM 728 C C . MET A 1 122 ? 10.669 -5.260 6.205 1.00 22.22 122 MET A C 1
ATOM 729 O O . MET A 1 122 ? 11.848 -4.912 6.074 1.00 19.22 122 MET A O 1
ATOM 734 N N . LEU A 1 123 ? 10.236 -5.920 7.283 1.00 28.81 123 LEU A N 1
ATOM 735 C CA . LEU A 1 123 ? 11.114 -6.129 8.430 1.00 30.76 123 LEU A CA 1
ATOM 736 C C . LEU A 1 123 ? 12.270 -7.061 8.089 1.00 25.72 123 LEU A C 1
ATOM 737 O O . LEU A 1 123 ? 13.405 -6.830 8.524 1.00 27.10 123 LEU A O 1
ATOM 742 N N . LYS A 1 124 ? 12.011 -8.121 7.318 1.00 29.38 124 LYS A N 1
ATOM 743 C CA . LYS A 1 124 ? 13.114 -8.974 6.887 1.00 36.24 124 LYS A CA 1
ATOM 744 C C . LYS A 1 124 ? 14.045 -8.222 5.944 1.00 34.81 124 LYS A C 1
ATOM 745 O O . LYS A 1 124 ? 15.269 -8.376 6.015 1.00 40.35 124 LYS A O 1
ATOM 751 N N . ARG A 1 125 ? 13.481 -7.389 5.067 1.00 30.45 125 ARG A N 1
ATOM 752 C CA . ARG A 1 125 ? 14.298 -6.564 4.183 1.00 29.80 125 ARG A CA 1
ATOM 753 C C . ARG A 1 125 ? 15.221 -5.651 4.983 1.00 30.85 125 ARG A C 1
ATOM 754 O O . ARG A 1 125 ? 16.412 -5.526 4.675 1.00 33.07 125 ARG A O 1
ATOM 762 N N . VAL A 1 126 ? 14.687 -5.011 6.026 1.00 33.98 126 VAL A N 1
ATOM 763 C CA . VAL A 1 126 ? 15.475 -4.057 6.802 1.00 34.79 126 VAL A CA 1
ATOM 764 C C . VAL A 1 126 ? 16.511 -4.781 7.654 1.00 32.84 126 VAL A C 1
ATOM 765 O O . VAL A 1 126 ? 17.699 -4.441 7.639 1.00 34.85 126 VAL A O 1
ATOM 769 N N . THR A 1 127 ? 16.075 -5.785 8.415 1.00 36.49 127 THR A N 1
ATOM 770 C CA . THR A 1 127 ? 16.963 -6.470 9.344 1.00 44.06 127 THR A CA 1
ATOM 771 C C . THR A 1 127 ? 17.935 -7.415 8.654 1.00 40.58 127 THR A C 1
ATOM 772 O O . THR A 1 127 ? 18.942 -7.797 9.262 1.00 31.08 127 THR A O 1
ATOM 776 N N . GLY A 1 128 ? 17.670 -7.786 7.404 1.00 38.89 128 GLY A N 1
ATOM 777 C CA . GLY A 1 128 ? 18.383 -8.898 6.811 1.00 40.01 128 GLY A CA 1
ATOM 778 C C . GLY A 1 128 ? 18.034 -10.222 7.445 1.00 51.94 128 GLY A C 1
ATOM 779 O O . GLY A 1 128 ? 18.816 -11.173 7.357 1.00 56.94 128 GLY A O 1
ATOM 780 N N . ALA A 1 129 ? 16.870 -10.304 8.084 1.00 46.27 129 ALA A N 1
ATOM 781 C CA . ALA A 1 129 ? 16.498 -11.468 8.865 1.00 35.73 129 ALA A CA 1
ATOM 782 C C . ALA A 1 129 ? 16.340 -12.693 7.976 1.00 42.89 129 ALA A C 1
ATOM 783 O O . ALA A 1 129 ? 16.313 -12.617 6.745 1.00 44.14 129 ALA A O 1
ATOM 785 N N . THR A 1 130 ? 16.230 -13.840 8.635 1.00 36.52 130 THR A N 1
ATOM 786 C CA . THR A 1 130 ? 15.986 -15.102 7.960 1.00 35.19 130 THR A CA 1
ATOM 787 C C . THR A 1 130 ? 14.506 -15.461 7.943 1.00 37.16 130 THR A C 1
ATOM 788 O O . THR A 1 130 ? 14.043 -16.123 7.007 1.00 39.70 130 THR A O 1
ATOM 792 N N . LYS A 1 131 ? 13.756 -15.012 8.948 1.00 39.92 131 LYS A N 1
ATOM 793 C CA . LYS A 1 131 ? 12.331 -15.278 9.059 1.00 38.28 131 LYS A CA 1
ATOM 794 C C . LYS A 1 131 ? 11.746 -14.276 10.042 1.00 22.25 131 LYS A C 1
ATOM 795 O O . LYS A 1 131 ? 12.409 -13.892 11.009 1.00 30.45 131 LYS A O 1
ATOM 801 N N . VAL A 1 132 ? 10.516 -13.847 9.781 1.00 32.42 132 VAL A N 1
ATOM 802 C CA . VAL A 1 132 ? 9.810 -12.909 10.643 1.00 33.02 132 VAL A CA 1
ATOM 803 C C . VAL A 1 132 ? 8.414 -13.458 10.892 1.00 28.02 132 VAL A C 1
ATOM 804 O O . VAL A 1 132 ? 7.730 -13.876 9.951 1.00 37.33 132 VAL A O 1
ATOM 808 N N . HIS A 1 133 ? 8.001 -13.468 12.156 1.00 21.74 133 HIS A N 1
ATOM 809 C CA . HIS A 1 133 ? 6.696 -13.967 12.566 1.00 28.16 133 HIS A CA 1
ATOM 810 C C . HIS A 1 133 ? 5.967 -12.849 13.296 1.00 33.95 133 HIS A C 1
ATOM 811 O O . HIS A 1 133 ? 6.457 -12.346 14.313 1.00 28.18 133 HIS A O 1
ATOM 818 N N . VAL A 1 134 ? 4.810 -12.455 12.774 1.00 35.34 134 VAL A N 1
ATOM 819 C CA . VAL A 1 134 ? 4.025 -11.371 13.353 1.00 30.51 134 VAL A CA 1
ATOM 820 C C . VAL A 1 134 ? 3.086 -11.953 14.402 1.00 30.90 134 VAL A C 1
ATOM 821 O O . VAL A 1 134 ? 2.262 -12.822 14.098 1.00 31.99 134 VAL A O 1
ATOM 825 N N . ILE A 1 135 ? 3.206 -11.464 15.635 1.00 30.74 135 ILE A N 1
ATOM 826 C CA . ILE A 1 135 ? 2.360 -11.944 16.724 1.00 36.48 135 ILE A CA 1
ATOM 827 C C . ILE A 1 135 ? 0.988 -11.292 16.668 1.00 31.05 135 ILE A C 1
ATOM 828 O O . ILE A 1 135 ? -0.043 -11.960 16.798 1.00 30.52 135 ILE A O 1
ATOM 833 N N . GLY A 1 136 ? 0.962 -9.980 16.478 1.00 32.49 136 GLY A N 1
ATOM 834 C CA . GLY A 1 136 ? -0.281 -9.242 16.480 1.00 24.44 136 GLY A CA 1
ATOM 835 C C . GLY A 1 136 ? 0.008 -7.758 16.570 1.00 23.32 136 GLY A C 1
ATOM 836 O O . GLY A 1 136 ? 1.161 -7.326 16.496 1.00 21.75 136 GLY A O 1
ATOM 837 N N . HIS A 1 137 ? -1.061 -6.989 16.750 1.00 31.00 137 HIS A N 1
ATOM 838 C CA . HIS A 1 137 ? -0.954 -5.540 16.753 1.00 23.37 137 HIS A CA 1
ATOM 839 C C . HIS A 1 137 ? -1.901 -4.952 17.787 1.00 22.92 137 HIS A C 1
ATOM 840 O O . HIS A 1 137 ? -2.893 -5.573 18.179 1.00 17.86 137 HIS A O 1
ATOM 847 N N . LEU A 1 138 ? -1.582 -3.735 18.221 1.00 20.98 138 LEU A N 1
ATOM 848 C CA . LEU A 1 138 ? -2.435 -2.964 19.112 1.00 22.69 138 LEU A CA 1
ATOM 849 C C . LEU A 1 138 ? -2.765 -1.634 18.452 1.00 23.45 138 LEU A C 1
ATOM 850 O O . LEU A 1 138 ? -1.862 -0.897 18.041 1.00 20.62 138 LEU A O 1
ATOM 855 N N . HIS A 1 139 ? -4.056 -1.337 18.353 1.00 22.39 139 HIS A N 1
ATOM 856 C CA . HIS A 1 139 ? -4.546 -0.098 17.766 1.00 22.24 139 HIS A CA 1
ATOM 857 C C . HIS A 1 139 ? -4.803 0.915 18.874 1.00 16.93 139 HIS A C 1
ATOM 858 O O . HIS A 1 139 ? -5.423 0.585 19.890 1.00 22.27 139 HIS A O 1
ATOM 865 N N . ARG A 1 140 ? -4.284 2.132 18.682 1.00 16.67 140 ARG A N 1
ATOM 866 C CA . ARG A 1 140 ? -4.452 3.240 19.660 1.00 24.95 140 ARG A CA 1
ATOM 867 C C . ARG A 1 140 ? -5.127 4.412 18.942 1.00 22.13 140 ARG A C 1
ATOM 868 O O . ARG A 1 140 ? -4.649 4.787 17.853 1.00 25.01 140 ARG A O 1
ATOM 876 N N . SER A 1 141 ? -6.194 4.963 19.528 1.00 20.43 141 SER A N 1
ATOM 877 C CA . SER A 1 141 ? -6.908 6.062 18.888 1.00 35.79 141 SER A CA 1
ATOM 878 C C . SER A 1 141 ? -7.472 7.088 19.859 1.00 30.32 141 SER A C 1
ATOM 879 O O . SER A 1 141 ? -8.032 8.087 19.398 1.00 29.85 141 SER A O 1
ATOM 882 N N . LEU A 1 142 ? -7.351 6.895 21.168 1.00 25.31 142 LEU A N 1
ATOM 883 C CA . LEU A 1 142 ? -7.951 7.805 22.131 1.00 30.49 142 LEU A CA 1
ATOM 884 C C . LEU A 1 142 ? -6.992 8.932 22.493 1.00 34.95 142 LEU A C 1
ATOM 885 O O . LEU A 1 142 ? -5.769 8.776 22.448 1.00 30.21 142 LEU A O 1
ATOM 890 N N . ASN A 1 143 ? -7.566 10.082 22.841 1.00 36.44 143 ASN A N 1
ATOM 891 C CA . ASN A 1 143 ? -6.799 11.184 23.407 1.00 30.44 143 ASN A CA 1
ATOM 892 C C . ASN A 1 143 ? -6.654 10.975 24.909 1.00 28.64 143 ASN A C 1
ATOM 893 O O . ASN A 1 143 ? -7.608 10.584 25.585 1.00 24.26 143 ASN A O 1
ATOM 898 N N . TYR A 1 144 ? -5.453 11.228 25.434 1.00 33.40 144 TYR A N 1
ATOM 899 C CA . TYR A 1 144 ? -5.188 10.882 26.830 1.00 35.13 144 TYR A CA 1
ATOM 900 C C . TYR A 1 144 ? -6.072 11.684 27.778 1.00 39.24 144 TYR A C 1
ATOM 901 O O . TYR A 1 144 ? -6.799 11.112 28.599 1.00 33.69 144 TYR A O 1
ATOM 910 N N . ASN A 1 145 ? -6.021 13.018 27.672 1.00 38.10 145 ASN A N 1
ATOM 911 C CA . ASN A 1 145 ? -6.720 13.874 28.623 1.00 42.52 145 ASN A CA 1
ATOM 912 C C . ASN A 1 145 ? -8.226 13.798 28.437 1.00 35.35 145 ASN A C 1
ATOM 913 O O . ASN A 1 145 ? -8.977 13.809 29.419 1.00 42.94 145 ASN A O 1
ATOM 918 N N . ASP A 1 146 ? -8.696 13.754 27.194 1.00 35.39 146 ASP A N 1
ATOM 919 C CA . ASP A 1 146 ? -10.111 13.494 26.970 1.00 43.08 146 ASP A CA 1
ATOM 920 C C . ASP A 1 146 ? -10.552 12.249 27.729 1.00 41.90 146 ASP A C 1
ATOM 921 O O . ASP A 1 146 ? -11.529 12.283 28.487 1.00 42.71 146 ASP A O 1
ATOM 926 N N . THR A 1 147 ? -9.789 11.162 27.597 1.00 34.87 147 THR A N 1
ATOM 927 C CA . THR A 1 147 ? -10.160 9.884 28.188 1.00 35.98 147 THR A CA 1
ATOM 928 C C . THR A 1 147 ? -10.056 9.900 29.709 1.00 27.66 147 THR A C 1
ATOM 929 O O . THR A 1 147 ? -10.884 9.283 30.385 1.00 32.31 147 THR A O 1
ATOM 933 N N . THR A 1 148 ? -9.047 10.567 30.269 1.00 32.14 148 THR A N 1
ATOM 934 C CA . THR A 1 148 ? -8.975 10.729 31.722 1.00 37.05 148 THR A CA 1
ATOM 935 C C . THR A 1 148 ? -10.303 11.218 32.288 1.00 38.86 148 THR A C 1
ATOM 936 O O . THR A 1 148 ? -10.825 10.663 33.263 1.00 38.14 148 THR A O 1
ATOM 940 N N . GLU A 1 149 ? -10.863 12.270 31.679 1.00 38.02 149 GLU A N 1
ATOM 941 C CA . GLU A 1 149 ? -12.011 12.939 32.278 1.00 48.11 149 GLU A CA 1
ATOM 942 C C . GLU A 1 149 ? -13.297 12.149 32.060 1.00 44.44 149 GLU A C 1
ATOM 943 O O . GLU A 1 149 ? -14.142 12.088 32.959 1.00 57.53 149 GLU A O 1
ATOM 949 N N . GLU A 1 150 ? -13.418 11.497 30.913 1.00 40.85 150 GLU A N 1
ATOM 950 C CA . GLU A 1 150 ? -14.618 10.658 30.707 1.00 43.88 150 GLU A CA 1
ATOM 951 C C . GLU A 1 150 ? -14.609 9.466 31.672 1.00 49.46 150 GLU A C 1
ATOM 952 O O . GLU A 1 150 ? -15.685 8.989 32.045 1.00 41.84 150 GLU A O 1
ATOM 958 N N . GLU A 1 151 ? -13.413 8.977 32.014 1.00 41.10 151 GLU A N 1
ATOM 959 C CA . GLU A 1 151 ? -13.280 7.780 32.888 1.00 30.48 151 GLU A CA 1
ATOM 960 C C . GLU A 1 151 ? -12.938 8.187 34.325 1.00 36.38 151 GLU A C 1
ATOM 961 O O . GLU A 1 151 ? -12.374 7.344 35.050 1.00 35.50 151 GLU A O 1
ATOM 967 N N . LYS A 1 152 ? -13.263 9.421 34.724 1.00 38.80 152 LYS A N 1
ATOM 968 C CA . LYS A 1 152 ? -12.970 9.842 36.121 1.00 41.88 152 LYS A CA 1
ATOM 969 C C . LYS A 1 152 ? -13.789 9.063 37.159 1.00 34.47 152 LYS A C 1
ATOM 970 O O . LYS A 1 152 ? -13.254 8.795 38.203 1.00 35.76 152 LYS A O 1
ATOM 976 N N . ASN A 1 153 ? -15.019 8.677 36.849 1.00 33.39 153 ASN A N 1
ATOM 977 C CA . ASN A 1 153 ? -15.860 7.922 37.807 1.00 39.41 153 ASN A CA 1
ATOM 978 C C . ASN A 1 153 ? -15.680 6.415 37.664 1.00 42.48 153 ASN A C 1
ATOM 979 O O . ASN A 1 153 ? -16.217 5.710 38.497 1.00 38.52 153 ASN A O 1
ATOM 984 N N . ALA A 1 154 ? -14.868 5.948 36.723 1.00 34.84 154 ALA A N 1
ATOM 985 C CA . ALA A 1 154 ? -14.842 4.520 36.464 1.00 36.73 154 ALA A CA 1
ATOM 986 C C . ALA A 1 154 ? -14.024 3.793 37.527 1.00 41.35 154 ALA A C 1
ATOM 987 O O . ALA A 1 154 ? -12.989 4.301 37.972 1.00 39.70 154 ALA A O 1
ATOM 989 N N . PRO A 1 155 ? -14.463 2.609 37.954 1.00 37.81 155 PRO A N 1
ATOM 990 C CA . PRO A 1 155 ? -13.596 1.756 38.771 1.00 33.65 155 PRO A CA 1
ATOM 991 C C . PRO A 1 155 ? -12.301 1.452 38.033 1.00 33.69 155 PRO A C 1
ATOM 992 O O . PRO A 1 155 ? -12.256 1.435 36.801 1.00 28.79 155 PRO A O 1
ATOM 996 N N . ASP A 1 156 ? -11.239 1.211 38.808 1.00 34.17 156 ASP A N 1
ATOM 997 C CA . ASP A 1 156 ? -9.902 1.095 38.231 1.00 29.34 156 ASP A CA 1
ATOM 998 C C . ASP A 1 156 ? -9.831 -0.007 37.180 1.00 24.66 156 ASP A C 1
ATOM 999 O O . ASP A 1 156 ? -9.173 0.154 36.146 1.00 33.71 156 ASP A O 1
ATOM 1004 N N . MET A 1 157 ? -10.502 -1.131 37.421 1.00 23.02 157 MET A N 1
ATOM 1005 C CA . MET A 1 157 ? -10.414 -2.269 36.515 1.00 28.05 157 MET A CA 1
ATOM 1006 C C . MET A 1 157 ? -11.344 -2.158 35.314 1.00 30.21 157 MET A C 1
ATOM 1007 O O . MET A 1 157 ? -11.412 -3.103 34.519 1.00 33.84 157 MET A O 1
ATOM 1012 N N . THR A 1 158 ? -12.059 -1.045 35.166 1.00 30.98 158 THR A N 1
ATOM 1013 C CA . THR A 1 158 ? -12.788 -0.788 33.932 1.00 23.00 158 THR A CA 1
ATOM 1014 C C . THR A 1 158 ? -11.819 -0.762 32.759 1.00 25.47 158 THR A C 1
ATOM 1015 O O . THR A 1 158 ? -10.746 -0.157 32.832 1.00 26.04 158 THR A O 1
ATOM 1019 N N . MET A 1 159 ? -12.194 -1.431 31.674 1.00 28.56 159 MET A N 1
ATOM 1020 C CA . MET A 1 159 ? -11.384 -1.460 30.464 1.00 29.35 159 MET A CA 1
ATOM 1021 C C . MET A 1 159 ? -11.882 -0.399 29.493 1.00 27.20 159 MET A C 1
ATOM 1022 O O . MET A 1 159 ? -13.081 -0.331 29.200 1.00 39.83 159 MET A O 1
ATOM 1027 N N . THR A 1 160 ? -10.964 0.430 29.007 1.00 25.82 160 THR A N 1
ATOM 1028 C CA . THR A 1 160 ? -11.326 1.445 28.029 1.00 30.83 160 THR A CA 1
ATOM 1029 C C . THR A 1 160 ? -11.660 0.794 26.692 1.00 38.65 160 THR A C 1
ATOM 1030 O O . THR A 1 160 ? -11.023 -0.179 26.279 1.00 29.53 160 THR A O 1
ATOM 1034 N N . LYS A 1 161 ? -12.676 1.330 26.020 1.00 44.92 161 LYS A N 1
ATOM 1035 C CA . LYS A 1 161 ? -13.030 0.891 24.672 1.00 35.85 161 LYS A CA 1
ATOM 1036 C C . LYS A 1 161 ? -12.116 1.624 23.699 1.00 29.33 161 LYS A C 1
ATOM 1037 O O . LYS A 1 161 ? -12.313 2.807 23.410 1.00 29.40 161 LYS A O 1
ATOM 1043 N N . GLY A 1 162 ? -11.109 0.922 23.190 1.00 31.46 162 GLY A N 1
ATOM 1044 C CA . GLY A 1 162 ? -10.010 1.569 22.507 1.00 24.92 162 GLY A CA 1
ATOM 1045 C C . GLY A 1 162 ? -8.851 1.782 23.455 1.00 25.21 162 GLY A C 1
ATOM 1046 O O . GLY A 1 162 ? -8.926 1.517 24.657 1.00 26.13 162 GLY A O 1
ATOM 1047 N N . GLN A 1 163 ? -7.744 2.273 22.908 1.00 23.01 163 GLN A N 1
ATOM 1048 C CA . GLN A 1 163 ? -6.523 2.429 23.685 1.00 25.61 163 GLN A CA 1
ATOM 1049 C C . GLN A 1 163 ? -6.026 3.868 23.643 1.00 28.00 163 GLN A C 1
ATOM 1050 O O . GLN A 1 163 ? -5.993 4.501 22.583 1.00 24.49 163 GLN A O 1
ATOM 1056 N N . THR A 1 164 ? -5.654 4.368 24.814 1.00 27.19 164 THR A N 1
ATOM 1057 C CA . THR A 1 164 ? -5.006 5.658 24.978 1.00 23.13 164 THR A CA 1
ATOM 1058 C C . THR A 1 164 ? -3.531 5.521 24.608 1.00 24.32 164 THR A C 1
ATOM 1059 O O . THR A 1 164 ? -3.021 4.410 24.463 1.00 27.09 164 THR A O 1
ATOM 1063 N N . PRO A 1 165 ? -2.812 6.629 24.410 1.00 28.08 165 PRO A N 1
ATOM 1064 C CA . PRO A 1 165 ? -1.373 6.515 24.139 1.00 25.59 165 PRO A CA 1
ATOM 1065 C C . PRO A 1 165 ? -0.621 5.936 25.331 1.00 33.89 165 PRO A C 1
ATOM 1066 O O . PRO A 1 165 ? -1.083 5.964 26.474 1.00 24.30 165 PRO A O 1
ATOM 1070 N N . GLY A 1 166 ? 0.561 5.395 25.043 1.00 26.88 166 GLY A N 1
ATOM 1071 C CA . GLY A 1 166 ? 1.382 4.787 26.072 1.00 34.65 166 GLY A CA 1
ATOM 1072 C C . GLY A 1 166 ? 2.297 5.782 26.755 1.00 27.56 166 GLY A C 1
ATOM 1073 O O . GLY A 1 166 ? 3.474 5.900 26.400 1.00 21.10 166 GLY A O 1
ATOM 1074 N N . ARG A 1 167 ? 1.769 6.496 27.746 1.00 17.79 167 ARG A N 1
ATOM 1075 C CA . ARG A 1 167 ? 2.493 7.600 28.372 1.00 28.24 167 ARG A CA 1
ATOM 1076 C C . ARG A 1 167 ? 3.195 7.125 29.645 1.00 19.36 167 ARG A C 1
ATOM 1077 O O . ARG A 1 167 ? 2.847 7.496 30.767 1.00 27.53 167 ARG A O 1
ATOM 1085 N N . PHE A 1 168 ? 4.206 6.286 29.440 1.00 22.88 168 PHE A N 1
ATOM 1086 C CA . PHE A 1 168 ? 5.145 5.905 30.488 1.00 18.50 168 PHE A CA 1
ATOM 1087 C C . PHE A 1 168 ? 6.325 5.198 29.841 1.00 24.46 168 PHE A C 1
ATOM 1088 O O . PHE A 1 168 ? 6.168 4.502 28.833 1.00 24.66 168 PHE A O 1
ATOM 1096 N N . VAL A 1 169 ? 7.508 5.402 30.421 1.00 14.76 169 VAL A N 1
ATOM 1097 C CA . VAL A 1 169 ? 8.723 4.808 29.878 1.00 18.39 169 VAL A CA 1
ATOM 1098 C C . VAL A 1 169 ? 8.713 3.310 30.140 1.00 18.02 169 VAL A C 1
ATOM 1099 O O . VAL A 1 169 ? 8.532 2.864 31.281 1.00 22.67 169 VAL A O 1
ATOM 1103 N N . HIS A 1 170 ? 8.915 2.524 29.085 1.00 16.17 170 HIS A N 1
ATOM 1104 C CA . HIS A 1 170 ? 8.861 1.077 29.218 1.00 18.40 170 HIS A CA 1
ATOM 1105 C C . HIS A 1 170 ? 9.562 0.429 28.035 1.00 12.82 170 HIS A C 1
ATOM 1106 O O . HIS A 1 170 ? 9.798 1.059 27.001 1.00 17.60 170 HIS A O 1
ATOM 1113 N N . VAL A 1 171 ? 9.901 -0.842 28.217 1.00 18.50 171 VAL A N 1
ATOM 1114 C CA . VAL A 1 171 ? 10.209 -1.754 27.124 1.00 19.58 171 VAL A CA 1
ATOM 1115 C C . VAL A 1 171 ? 9.154 -2.848 27.163 1.00 14.88 171 VAL A C 1
ATOM 1116 O O . VAL A 1 171 ? 8.826 -3.356 28.241 1.00 15.87 171 VAL A O 1
ATOM 1120 N N . ASP A 1 172 ? 8.607 -3.190 25.996 1.00 17.14 172 ASP A N 1
ATOM 1121 C CA . ASP A 1 172 ? 7.464 -4.096 25.951 1.00 16.42 172 ASP A CA 1
ATOM 1122 C C . ASP A 1 172 ? 7.781 -5.475 26.514 1.00 19.39 172 ASP A C 1
ATOM 1123 O O . ASP A 1 172 ? 6.860 -6.179 26.945 1.00 13.04 172 ASP A O 1
ATOM 1128 N N . GLN A 1 173 ? 9.049 -5.880 26.525 1.00 14.77 173 GLN A N 1
ATOM 1129 C CA . GLN A 1 173 ? 9.426 -7.179 27.063 1.00 18.54 173 GLN A CA 1
ATOM 1130 C C . GLN A 1 173 ? 10.731 -7.068 27.830 1.00 20.15 173 GLN A C 1
ATOM 1131 O O . GLN A 1 173 ? 11.684 -6.441 27.357 1.00 21.43 173 GLN A O 1
ATOM 1137 N N . SER A 1 174 ? 10.763 -7.670 29.015 1.00 17.63 174 SER A N 1
ATOM 1138 C CA . SER A 1 174 ? 12.020 -7.944 29.689 1.00 19.38 174 SER A CA 1
ATOM 1139 C C . SER A 1 174 ? 12.804 -8.991 28.907 1.00 18.80 174 SER A C 1
ATOM 1140 O O . SER A 1 174 ? 12.314 -9.580 27.938 1.00 22.23 174 SER A O 1
ATOM 1143 N N . TYR A 1 175 ? 14.041 -9.235 29.344 1.00 17.49 175 TYR A N 1
ATOM 1144 C CA . TYR A 1 175 ? 14.747 -10.417 28.863 1.00 21.19 175 TYR A CA 1
ATOM 1145 C C . TYR A 1 175 ? 13.961 -11.676 29.206 1.00 20.07 175 TYR A C 1
ATOM 1146 O O . TYR A 1 175 ? 13.803 -12.569 28.366 1.00 27.29 175 TYR A O 1
ATOM 1155 N N . GLN A 1 176 ? 13.441 -11.748 30.436 1.00 21.54 176 GLN A N 1
ATOM 1156 C CA . GLN A 1 176 ? 12.548 -12.838 30.820 1.00 23.33 176 GLN A CA 1
ATOM 1157 C C . GLN A 1 176 ? 11.269 -12.810 29.997 1.00 24.37 176 GLN A C 1
ATOM 1158 O O . GLN A 1 176 ? 10.792 -13.851 29.528 1.00 20.80 176 GLN A O 1
ATOM 1164 N N . GLY A 1 177 ? 10.677 -11.623 29.847 1.00 21.04 177 GLY A N 1
ATOM 1165 C CA . GLY A 1 177 ? 9.422 -11.513 29.126 1.00 18.85 177 GLY A CA 1
ATOM 1166 C C . GLY A 1 177 ? 9.532 -11.914 27.670 1.00 15.90 177 GLY A C 1
ATOM 1167 O O . GLY A 1 177 ? 8.564 -12.404 27.083 1.00 19.90 177 GLY A O 1
ATOM 1168 N N . ALA A 1 178 ? 10.706 -11.716 27.068 1.00 15.96 178 ALA A N 1
ATOM 1169 C CA . ALA A 1 178 ? 10.901 -12.138 25.686 1.00 17.98 178 ALA A CA 1
ATOM 1170 C C . ALA A 1 178 ? 10.850 -13.656 25.561 1.00 16.36 178 ALA A C 1
ATOM 1171 O O . ALA A 1 178 ? 10.236 -14.186 24.629 1.00 17.95 178 ALA A O 1
ATOM 1173 N N . VAL A 1 179 ? 11.492 -14.369 26.490 1.00 22.18 179 VAL A N 1
ATOM 1174 C CA . VAL A 1 179 ? 11.426 -15.829 26.486 1.00 20.45 179 VAL A CA 1
ATOM 1175 C C . VAL A 1 179 ? 9.993 -16.288 26.716 1.00 14.88 179 VAL A C 1
ATOM 1176 O O . VAL A 1 179 ? 9.475 -17.152 25.999 1.00 21.32 179 VAL A O 1
ATOM 1180 N N . ARG A 1 180 ? 9.333 -15.708 27.722 1.00 21.22 180 ARG A N 1
ATOM 1181 C CA . ARG A 1 180 ? 7.933 -16.018 27.992 1.00 18.05 180 ARG A CA 1
ATOM 1182 C C . ARG A 1 180 ? 7.077 -15.849 26.742 1.00 23.67 180 ARG A C 1
ATOM 1183 O O . ARG A 1 180 ? 6.250 -16.709 26.417 1.00 27.86 180 ARG A O 1
ATOM 1191 N N . ARG A 1 181 ? 7.278 -14.746 26.016 1.00 27.69 181 ARG A N 1
ATOM 1192 C CA . ARG A 1 181 ? 6.491 -14.492 24.813 1.00 23.97 181 ARG A CA 1
ATOM 1193 C C . ARG A 1 181 ? 6.781 -15.521 23.727 1.00 21.86 181 ARG A C 1
ATOM 1194 O O . ARG A 1 181 ? 5.857 -16.005 23.062 1.00 23.53 181 ARG A O 1
ATOM 1202 N N . LEU A 1 182 ? 8.058 -15.862 23.533 1.00 20.04 182 LEU A N 1
ATOM 1203 C CA . LEU A 1 182 ? 8.432 -16.799 22.477 1.00 29.55 182 LEU A CA 1
ATOM 1204 C C . LEU A 1 182 ? 7.707 -18.130 22.627 1.00 32.78 182 LEU A C 1
ATOM 1205 O O . LEU A 1 182 ? 7.192 -18.679 21.646 1.00 29.12 182 LEU A O 1
ATOM 1210 N N . TYR A 1 183 ? 7.646 -18.662 23.847 1.00 29.81 183 TYR A N 1
ATOM 1211 C CA . TYR A 1 183 ? 7.009 -19.954 24.062 1.00 31.76 183 TYR A CA 1
ATOM 1212 C C . TYR A 1 183 ? 5.495 -19.852 24.196 1.00 32.28 183 TYR A C 1
ATOM 1213 O O . TYR A 1 183 ? 4.808 -20.872 24.075 1.00 35.34 183 TYR A O 1
ATOM 1222 N N . LEU A 1 184 ? 4.961 -18.653 24.436 1.00 28.20 184 LEU A N 1
ATOM 1223 C CA . LEU A 1 184 ? 3.513 -18.484 24.486 1.00 29.10 184 LEU A CA 1
ATOM 1224 C C . LEU A 1 184 ? 2.914 -18.285 23.101 1.00 35.22 184 LEU A C 1
ATOM 1225 O O . LEU A 1 184 ? 1.787 -18.727 22.848 1.00 38.58 184 LEU A O 1
ATOM 1230 N N . ASP A 1 185 ? 3.644 -17.631 22.200 1.00 38.43 185 ASP A N 1
ATOM 1231 C CA . ASP A 1 185 ? 3.123 -17.240 20.897 1.00 42.06 185 ASP A CA 1
ATOM 1232 C C . ASP A 1 185 ? 3.612 -18.127 19.759 1.00 35.38 185 ASP A C 1
ATOM 1233 O O . ASP A 1 185 ? 3.192 -17.927 18.615 1.00 42.33 185 ASP A O 1
ATOM 1238 N N . LEU A 1 186 ? 4.483 -19.092 20.037 1.00 37.29 186 LEU A N 1
ATOM 1239 C CA . LEU A 1 186 ? 4.981 -20.031 19.046 1.00 36.00 186 LEU A CA 1
ATOM 1240 C C . LEU A 1 186 ? 4.814 -21.452 19.561 1.00 45.33 186 LEU A C 1
ATOM 1241 O O . LEU A 1 186 ? 4.795 -21.675 20.776 1.00 40.23 186 LEU A O 1
ATOM 1246 N N . PRO A 1 187 ? 4.687 -22.433 18.665 1.00 54.03 187 PRO A N 1
ATOM 1247 C CA . PRO A 1 187 ? 4.621 -23.828 19.114 1.00 50.16 187 PRO A CA 1
ATOM 1248 C C . PRO A 1 187 ? 5.892 -24.218 19.853 1.00 43.82 187 PRO A C 1
ATOM 1249 O O . PRO A 1 187 ? 6.959 -23.630 19.659 1.00 41.64 187 PRO A O 1
ATOM 1253 N N . GLN A 1 188 ? 5.765 -25.227 20.718 1.00 43.55 188 GLN A N 1
ATOM 1254 C CA . GLN A 1 188 ? 6.877 -25.581 21.597 1.00 49.02 188 GLN A CA 1
ATOM 1255 C C . GLN A 1 188 ? 8.110 -25.999 20.804 1.00 44.68 188 GLN A C 1
ATOM 1256 O O . GLN A 1 188 ? 9.229 -25.585 21.128 1.00 41.58 188 GLN A O 1
ATOM 1262 N N . GLU A 1 189 ? 7.955 -26.866 19.813 1.00 50.61 189 GLU A N 1
ATOM 1263 C CA . GLU A 1 189 ? 9.141 -27.330 19.047 1.00 46.58 189 GLU A CA 1
ATOM 1264 C C . GLU A 1 189 ? 9.750 -26.140 18.315 1.00 43.72 189 GLU A C 1
ATOM 1265 O O . GLU A 1 189 ? 10.945 -25.976 18.382 1.00 43.09 189 GLU A O 1
ATOM 1271 N N . GLU A 1 190 ? 8.899 -25.320 17.689 1.00 40.26 190 GLU A N 1
ATOM 1272 C CA . GLU A 1 190 ? 9.348 -24.116 16.941 1.00 47.76 190 GLU A CA 1
ATOM 1273 C C . GLU A 1 190 ? 10.153 -23.199 17.871 1.00 36.10 190 GLU A C 1
ATOM 1274 O O . GLU A 1 190 ? 11.286 -22.837 17.498 1.00 42.47 190 GLU A O 1
ATOM 1280 N N . ALA A 1 191 ? 9.590 -22.841 19.031 1.00 41.12 191 ALA A N 1
ATOM 1281 C CA . ALA A 1 191 ? 10.296 -21.950 19.969 1.00 36.43 191 ALA A CA 1
ATOM 1282 C C . ALA A 1 191 ? 11.676 -22.504 20.303 1.00 40.51 191 ALA A C 1
ATOM 1283 O O . ALA A 1 191 ? 12.623 -21.757 20.216 1.00 43.66 191 ALA A O 1
ATOM 1285 N N . ARG A 1 192 ? 11.754 -23.757 20.744 1.00 44.33 192 ARG A N 1
ATOM 1286 C CA . ARG A 1 192 ? 13.045 -24.383 21.128 1.00 42.58 192 ARG A CA 1
ATOM 1287 C C . ARG A 1 192 ? 14.094 -24.249 20.021 1.00 33.11 192 ARG A C 1
ATOM 1288 O O . ARG A 1 192 ? 15.209 -23.906 20.324 1.00 33.59 192 ARG A O 1
ATOM 1296 N N . ARG A 1 193 ? 13.728 -24.506 18.778 1.00 31.74 193 ARG A N 1
ATOM 1297 C CA . ARG A 1 193 ? 14.735 -24.426 17.698 1.00 35.53 193 ARG A CA 1
ATOM 1298 C C . ARG A 1 193 ? 15.164 -22.985 17.445 1.00 40.96 193 ARG A C 1
ATOM 1299 O O . ARG A 1 193 ? 16.340 -22.733 17.462 1.00 43.13 193 ARG A O 1
ATOM 1307 N N . LEU A 1 194 ? 14.211 -22.079 17.276 1.00 45.45 194 LEU A N 1
ATOM 1308 C CA . LEU A 1 194 ? 14.536 -20.658 16.959 1.00 39.26 194 LEU A CA 1
ATOM 1309 C C . LEU A 1 194 ? 15.355 -19.990 18.054 1.00 24.59 194 LEU A C 1
ATOM 1310 O O . LEU A 1 194 ? 16.198 -19.230 17.730 1.00 43.47 194 LEU A O 1
ATOM 1315 N N . GLU A 1 195 ? 15.233 -20.436 19.290 1.00 28.40 195 GLU A N 1
ATOM 1316 C CA . GLU A 1 195 ? 16.005 -19.935 20.446 1.00 35.63 195 GLU A CA 1
ATOM 1317 C C . GLU A 1 195 ? 17.484 -20.328 20.337 1.00 43.78 195 GLU A C 1
ATOM 1318 O O . GLU A 1 195 ? 18.267 -19.690 20.998 1.00 44.40 195 GLU A O 1
ATOM 1324 N N . LYS A 1 196 ? 17.841 -21.358 19.554 1.00 40.12 196 LYS A N 1
ATOM 1325 C CA . LYS A 1 196 ? 19.246 -21.775 19.332 1.00 42.34 196 LYS A CA 1
ATOM 1326 C C . LYS A 1 196 ? 19.965 -20.746 18.452 1.00 51.78 196 LYS A C 1
ATOM 1327 O O . LYS A 1 196 ? 21.171 -20.591 18.621 1.00 44.82 196 LYS A O 1
ATOM 1333 N N . THR A 1 197 ? 19.237 -20.069 17.561 1.00 46.86 197 THR A N 1
ATOM 1334 C CA . THR A 1 197 ? 19.817 -19.043 16.707 1.00 44.78 197 THR A CA 1
ATOM 1335 C C . THR A 1 197 ? 19.374 -17.661 17.174 1.00 46.96 197 THR A C 1
ATOM 1336 O O . THR A 1 197 ? 18.481 -17.519 18.013 1.00 35.76 197 THR A O 1
ATOM 1340 N N . ARG A 1 198 ? 20.019 -16.633 16.620 1.00 36.08 198 ARG A N 1
ATOM 1341 C CA . ARG A 1 198 ? 19.733 -15.261 17.023 1.00 42.32 198 ARG A CA 1
ATOM 1342 C C . ARG A 1 198 ? 18.276 -14.904 16.749 1.00 37.93 198 ARG A C 1
ATOM 1343 O O . ARG A 1 198 ? 17.724 -15.230 15.693 1.00 39.71 198 ARG A O 1
ATOM 1351 N N . TRP A 1 199 ? 17.646 -14.252 17.723 1.00 37.44 199 TRP A N 1
ATOM 1352 C CA . TRP A 1 199 ? 16.256 -13.842 17.606 1.00 33.63 199 TRP A CA 1
ATOM 1353 C C . TRP A 1 199 ? 16.053 -12.506 18.310 1.00 29.46 199 TRP A C 1
ATOM 1354 O O . TRP A 1 199 ? 16.873 -12.078 19.127 1.00 26.59 199 TRP A O 1
ATOM 1365 N N . ALA A 1 200 ? 14.940 -11.850 17.981 1.00 27.38 200 ALA A N 1
ATOM 1366 C CA . ALA A 1 200 ? 14.676 -10.508 18.476 1.00 25.67 200 ALA A CA 1
ATOM 1367 C C . ALA A 1 200 ? 13.187 -10.210 18.385 1.00 24.49 200 ALA A C 1
ATOM 1368 O O . ALA A 1 200 ? 12.482 -10.755 17.532 1.00 26.67 200 ALA A O 1
ATOM 1370 N N . ILE A 1 201 ? 12.723 -9.336 19.275 1.00 20.42 201 ILE A N 1
ATOM 1371 C CA . ILE A 1 201 ? 11.367 -8.801 19.245 1.00 15.71 201 ILE A CA 1
ATOM 1372 C C . ILE A 1 201 ? 11.449 -7.342 18.826 1.00 21.74 201 ILE A C 1
ATOM 1373 O O . ILE A 1 201 ? 12.166 -6.549 19.450 1.00 18.32 201 ILE A O 1
ATOM 1378 N N . ILE A 1 202 ? 10.721 -6.987 17.771 1.00 19.49 202 ILE A N 1
ATOM 1379 C CA . ILE A 1 202 ? 10.716 -5.633 17.234 1.00 19.75 202 ILE A CA 1
ATOM 1380 C C . ILE A 1 202 ? 9.270 -5.201 17.041 1.00 21.32 202 ILE A C 1
ATOM 1381 O O . ILE A 1 202 ? 8.463 -5.954 16.487 1.00 15.31 202 ILE A O 1
ATOM 1386 N N . ASN A 1 203 ? 8.940 -4.001 17.512 1.00 17.38 203 ASN A N 1
ATOM 1387 C CA . ASN A 1 203 ? 7.625 -3.417 17.297 1.00 16.06 203 ASN A CA 1
ATOM 1388 C C . ASN A 1 203 ? 7.674 -2.480 16.098 1.00 16.97 203 ASN A C 1
ATOM 1389 O O . ASN A 1 203 ? 8.615 -1.695 15.949 1.00 21.23 203 ASN A O 1
ATOM 1394 N N . VAL A 1 204 ? 6.662 -2.575 15.244 1.00 15.16 204 VAL A N 1
ATOM 1395 C CA . VAL A 1 204 ? 6.552 -1.756 14.042 1.00 20.40 204 VAL A CA 1
ATOM 1396 C C . VAL A 1 204 ? 5.403 -0.781 14.275 1.00 19.23 204 VAL A C 1
ATOM 1397 O O . VAL A 1 204 ? 4.227 -1.156 14.213 1.00 17.69 204 VAL A O 1
ATOM 1401 N N . TRP A 1 205 ? 5.746 0.475 14.546 1.00 13.58 205 TRP A N 1
ATOM 1402 C CA . TRP A 1 205 ? 4.784 1.505 14.919 1.00 20.85 205 TRP A CA 1
ATOM 1403 C C . TRP A 1 205 ? 4.489 2.377 13.704 1.00 15.14 205 TRP A C 1
ATOM 1404 O O . TRP A 1 205 ? 5.409 2.953 13.113 1.00 18.13 205 TRP A O 1
ATOM 1415 N N . ARG A 1 206 ? 3.209 2.472 13.331 1.00 18.87 206 ARG A N 1
ATOM 1416 C CA . ARG A 1 206 ? 2.803 3.270 12.179 1.00 19.94 206 ARG A CA 1
ATOM 1417 C C . ARG A 1 206 ? 1.579 4.107 12.536 1.00 20.20 206 ARG A C 1
ATOM 1418 O O . ARG A 1 206 ? 0.590 3.564 13.063 1.00 27.26 206 ARG A O 1
ATOM 1426 N N . PRO A 1 207 ? 1.602 5.407 12.263 1.00 23.25 207 PRO A N 1
ATOM 1427 C CA . PRO A 1 207 ? 0.405 6.222 12.475 1.00 28.41 207 PRO A CA 1
ATOM 1428 C C . PRO A 1 207 ? -0.622 6.004 11.377 1.00 25.39 207 PRO A C 1
ATOM 1429 O O . PRO A 1 207 ? -0.289 5.711 10.227 1.00 19.79 207 PRO A O 1
ATOM 1433 N N . VAL A 1 208 ? -1.894 6.135 11.760 1.00 25.85 208 VAL A N 1
ATOM 1434 C CA . VAL A 1 208 ? -2.972 6.073 10.778 1.00 27.75 208 VAL A CA 1
ATOM 1435 C C . VAL A 1 208 ? -2.900 7.267 9.835 1.00 35.58 208 VAL A C 1
ATOM 1436 O O . VAL A 1 208 ? -3.181 7.144 8.637 1.00 36.51 208 VAL A O 1
ATOM 1440 N N . ARG A 1 209 ? -2.507 8.429 10.353 1.00 30.81 209 ARG A N 1
ATOM 1441 C CA . ARG A 1 209 ? -2.400 9.652 9.573 1.00 38.44 209 ARG A CA 1
ATOM 1442 C C . ARG A 1 209 ? -1.292 10.502 10.175 1.00 35.07 209 ARG A C 1
ATOM 1443 O O . ARG A 1 209 ? -0.771 10.199 11.252 1.00 31.95 209 ARG A O 1
ATOM 1451 N N . LYS A 1 210 ? -0.939 11.576 9.466 1.00 29.16 210 LYS A N 1
ATOM 1452 C CA . LYS A 1 210 ? 0.134 12.475 9.882 1.00 35.35 210 LYS A CA 1
ATOM 1453 C C . LYS A 1 210 ? 0.020 12.827 11.360 1.00 26.01 210 LYS A C 1
ATOM 1454 O O . LYS A 1 210 ? -1.043 13.234 11.835 1.00 24.29 210 LYS A O 1
ATOM 1460 N N . VAL A 1 211 ? 1.120 12.646 12.086 1.00 32.82 211 VAL A N 1
ATOM 1461 C CA . VAL A 1 211 ? 1.128 12.821 13.536 1.00 31.99 211 VAL A CA 1
ATOM 1462 C C . VAL A 1 211 ? 1.256 14.308 13.842 1.00 30.41 211 VAL A C 1
ATOM 1463 O O . VAL A 1 211 ? 2.303 14.915 13.603 1.00 27.40 211 VAL A O 1
ATOM 1467 N N . THR A 1 212 ? 0.190 14.896 14.379 1.00 26.84 212 THR A N 1
ATOM 1468 C CA . THR A 1 212 ? 0.216 16.275 14.841 1.00 32.42 212 THR A CA 1
ATOM 1469 C C . THR A 1 212 ? 0.035 16.390 16.347 1.00 26.85 212 THR A C 1
ATOM 1470 O O . THR A 1 212 ? 0.124 17.499 16.883 1.00 38.66 212 THR A O 1
ATOM 1474 N N . ASN A 1 213 ? -0.209 15.279 17.044 1.00 29.46 213 ASN A N 1
ATOM 1475 C CA . ASN A 1 213 ? -0.244 15.284 18.500 1.00 32.06 213 ASN A CA 1
ATOM 1476 C C . ASN A 1 213 ? 0.262 13.948 19.024 1.00 31.91 213 ASN A C 1
ATOM 1477 O O . ASN A 1 213 ? 0.289 12.944 18.306 1.00 27.31 213 ASN A O 1
ATOM 1482 N N . GLU A 1 214 ? 0.667 13.963 20.294 1.00 26.00 214 GLU A N 1
ATOM 1483 C CA . GLU A 1 214 ? 1.142 12.807 21.052 1.00 27.62 214 GLU A CA 1
ATOM 1484 C C . GLU A 1 214 ? 2.014 11.865 20.219 1.00 18.64 214 GLU A C 1
ATOM 1485 O O . GLU A 1 214 ? 1.634 10.712 19.969 1.00 22.04 214 GLU A O 1
ATOM 1491 N N . PRO A 1 215 ? 3.194 12.312 19.772 1.00 16.04 215 PRO A N 1
ATOM 1492 C CA . PRO A 1 215 ? 4.087 11.416 19.032 1.00 17.52 215 PRO A CA 1
ATOM 1493 C C . PRO A 1 215 ? 4.737 10.384 19.939 1.00 25.02 215 PRO A C 1
ATOM 1494 O O . PRO A 1 215 ? 4.502 10.381 21.152 1.00 19.62 215 PRO A O 1
ATOM 1498 N N . LEU A 1 216 ? 5.559 9.510 19.366 1.00 28.19 216 LEU A N 1
ATOM 1499 C CA . LEU A 1 216 ? 6.219 8.442 20.105 1.00 21.85 216 LEU A CA 1
ATOM 1500 C C . LEU A 1 216 ? 7.715 8.714 20.174 1.00 15.85 216 LEU A C 1
ATOM 1501 O O . LEU A 1 216 ? 8.358 8.933 19.143 1.00 21.57 216 LEU A O 1
ATOM 1506 N N . ALA A 1 217 ? 8.263 8.696 21.386 1.00 20.05 217 ALA A N 1
ATOM 1507 C CA . ALA A 1 217 ? 9.681 8.930 21.618 1.00 16.00 217 ALA A CA 1
ATOM 1508 C C . ALA A 1 217 ? 10.394 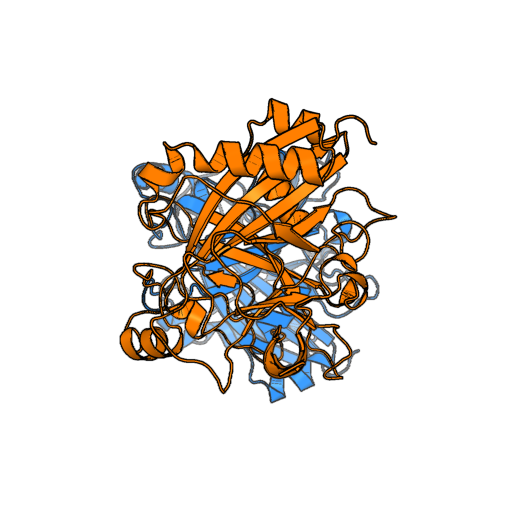7.619 21.925 1.00 19.99 217 ALA A C 1
ATOM 1509 O O . ALA A 1 217 ? 9.834 6.721 22.558 1.00 16.89 217 ALA A O 1
ATOM 1511 N N . VAL A 1 218 ? 11.645 7.522 21.473 1.00 11.73 218 VAL A N 1
ATOM 1512 C CA . VAL A 1 218 ? 12.476 6.342 21.682 1.00 20.14 218 VAL A CA 1
ATOM 1513 C C . VAL A 1 218 ? 13.804 6.780 22.277 1.00 19.36 218 VAL A C 1
ATOM 1514 O O . VAL A 1 218 ? 14.351 7.824 21.905 1.00 21.69 218 VAL A O 1
ATOM 1518 N N . CYS A 1 219 ? 14.324 5.977 23.198 1.00 17.52 219 CYS A N 1
ATOM 1519 C CA . CYS A 1 219 ? 15.540 6.293 23.931 1.00 17.45 219 CYS A CA 1
ATOM 1520 C C . CYS A 1 219 ? 16.686 5.431 23.420 1.00 24.02 219 CYS A C 1
ATOM 1521 O O . CYS A 1 219 ? 16.548 4.207 23.317 1.00 26.68 219 CYS A O 1
ATOM 1524 N N . ASP A 1 220 ? 17.805 6.080 23.092 1.00 24.93 220 ASP A N 1
ATOM 1525 C CA . ASP A 1 220 ? 19.027 5.392 22.689 1.00 25.31 220 ASP A CA 1
ATOM 1526 C C . ASP A 1 220 ? 19.354 4.272 23.665 1.00 26.20 220 ASP A C 1
ATOM 1527 O O . ASP A 1 220 ? 19.578 4.520 24.853 1.00 27.56 220 ASP A O 1
ATOM 1532 N N . ALA A 1 221 ? 19.374 3.036 23.155 1.00 30.07 221 ALA A N 1
ATOM 1533 C CA . ALA A 1 221 ? 19.565 1.872 24.016 1.00 26.90 221 ALA A CA 1
ATOM 1534 C C . ALA A 1 221 ? 20.843 1.968 24.835 1.00 34.81 221 ALA A C 1
ATOM 1535 O O . ALA A 1 221 ? 20.905 1.450 25.956 1.00 24.22 221 ALA A O 1
ATOM 1537 N N . ARG A 1 222 ? 21.867 2.634 24.302 1.00 32.25 222 ARG A N 1
ATOM 1538 C CA . ARG A 1 222 ? 23.152 2.730 24.978 1.00 30.10 222 ARG A CA 1
ATOM 1539 C C . ARG A 1 222 ? 23.158 3.740 26.119 1.00 26.01 222 ARG A C 1
ATOM 1540 O O . ARG A 1 222 ? 24.098 3.735 26.919 1.00 29.43 222 ARG A O 1
ATOM 1548 N N . SER A 1 223 ? 22.139 4.587 26.227 1.00 30.38 223 SER A N 1
ATOM 1549 C CA . SER A 1 223 ? 22.108 5.615 27.258 1.00 27.66 223 SER A CA 1
ATOM 1550 C C . SER A 1 223 ? 21.431 5.162 28.550 1.00 22.65 223 SER A C 1
ATOM 1551 O O . SER A 1 223 ? 21.336 5.957 29.488 1.00 27.15 223 SER A O 1
ATOM 1554 N N . VAL A 1 224 ? 20.961 3.918 28.629 1.00 22.37 224 VAL A N 1
ATOM 1555 C CA . VAL A 1 224 ? 20.342 3.389 29.840 1.00 28.90 224 VAL A CA 1
ATOM 1556 C C . VAL A 1 224 ? 21.038 2.085 30.209 1.00 24.80 224 VAL A C 1
ATOM 1557 O O . VAL A 1 224 ? 21.214 1.208 29.357 1.00 28.04 224 VAL A O 1
ATOM 1561 N N . ARG A 1 225 ? 21.424 1.957 31.476 1.00 22.83 225 ARG A N 1
ATOM 1562 C CA . ARG A 1 225 ? 22.203 0.825 31.959 1.00 23.98 225 ARG A CA 1
ATOM 1563 C C . ARG A 1 225 ? 21.292 -0.308 32.425 1.00 28.88 225 ARG A C 1
ATOM 1564 O O . ARG A 1 225 ? 20.089 -0.130 32.629 1.00 24.88 225 ARG A O 1
ATOM 1572 N N . GLU A 1 226 ? 21.896 -1.487 32.603 1.00 31.62 226 GLU A N 1
ATOM 1573 C CA . GLU A 1 226 ? 21.134 -2.666 33.004 1.00 27.45 226 GLU A CA 1
ATOM 1574 C C . GLU A 1 226 ? 20.541 -2.516 34.401 1.00 27.01 226 GLU A C 1
ATOM 1575 O O . GLU A 1 226 ? 19.468 -3.064 34.679 1.00 26.68 226 GLU A O 1
ATOM 1581 N N . ASP A 1 227 ? 21.214 -1.784 35.291 1.00 24.39 227 ASP A N 1
ATOM 1582 C CA . ASP A 1 227 ? 20.710 -1.606 36.647 1.00 25.90 227 ASP A CA 1
ATOM 1583 C C . ASP A 1 227 ? 19.555 -0.616 36.725 1.00 28.50 227 ASP A C 1
ATOM 1584 O O . ASP A 1 227 ? 18.954 -0.476 37.797 1.00 24.48 227 ASP A O 1
ATOM 1589 N N . GLU A 1 228 ? 19.232 0.069 35.631 1.00 28.89 228 GLU A N 1
ATOM 1590 C CA . GLU A 1 228 ? 18.055 0.924 35.565 1.00 20.68 228 GLU A CA 1
ATOM 1591 C C . GLU A 1 228 ? 16.812 0.176 35.100 1.00 22.97 228 GLU A C 1
ATOM 1592 O O . GLU A 1 228 ? 15.722 0.758 35.093 1.00 21.76 228 GLU A O 1
ATOM 1598 N N . LEU A 1 229 ? 16.950 -1.091 34.718 1.00 22.23 229 LEU A N 1
ATOM 1599 C CA . LEU A 1 229 ? 15.854 -1.879 34.168 1.00 19.68 229 LEU A CA 1
ATOM 1600 C C . LEU A 1 229 ? 15.267 -2.772 35.252 1.00 27.19 229 LEU A C 1
ATOM 1601 O O . LEU A 1 229 ? 16.007 -3.452 35.970 1.00 25.42 229 LEU A O 1
ATOM 1606 N N . PHE A 1 230 ? 13.940 -2.777 35.359 1.00 17.80 230 PHE A N 1
ATOM 1607 C CA . PHE A 1 230 ? 13.246 -3.502 36.415 1.00 18.36 230 PHE A CA 1
ATOM 1608 C C . PHE A 1 230 ? 12.130 -4.333 35.803 1.00 20.58 230 PHE A C 1
ATOM 1609 O O . PHE A 1 230 ? 11.206 -3.783 35.194 1.00 21.87 230 PHE A O 1
ATOM 1617 N N . ASN A 1 231 ? 12.224 -5.652 35.962 1.00 22.27 231 ASN A N 1
ATOM 1618 C CA . ASN A 1 231 ? 11.189 -6.556 35.476 1.00 19.37 231 ASN A CA 1
ATOM 1619 C C . ASN A 1 231 ? 9.861 -6.248 36.154 1.00 20.30 231 ASN A C 1
ATOM 1620 O O . ASN A 1 231 ? 9.784 -6.153 37.382 1.00 15.30 231 ASN A O 1
ATOM 1625 N N . THR A 1 232 ? 8.813 -6.083 35.349 1.00 16.73 232 THR A N 1
ATOM 1626 C CA . THR A 1 232 ? 7.515 -5.668 35.858 1.00 12.15 232 THR A CA 1
ATOM 1627 C C . THR A 1 232 ? 6.413 -6.461 35.174 1.00 22.54 232 THR A C 1
ATOM 1628 O O . THR A 1 232 ? 6.435 -6.655 33.955 1.00 17.66 232 THR A O 1
ATOM 1632 N N . LEU A 1 233 ? 5.449 -6.908 35.973 1.00 11.72 233 LEU A N 1
ATOM 1633 C CA . LEU A 1 233 ? 4.336 -7.689 35.459 1.00 16.25 233 LEU A CA 1
ATOM 1634 C C . LEU A 1 233 ? 3.352 -6.800 34.709 1.00 17.02 233 LEU A C 1
ATOM 1635 O O . LEU A 1 233 ? 3.010 -5.701 35.156 1.00 12.12 233 LEU A O 1
ATOM 1640 N N . HIS A 1 234 ? 2.896 -7.288 33.559 1.00 17.67 234 HIS A N 1
ATOM 1641 C CA . HIS A 1 234 ? 1.968 -6.569 32.692 1.00 20.44 234 HIS A CA 1
ATOM 1642 C C . HIS A 1 234 ? 0.798 -7.502 32.413 1.00 16.42 234 HIS A C 1
ATOM 1643 O O . HIS A 1 234 ? 0.974 -8.552 31.788 1.00 20.94 234 HIS A O 1
ATOM 1650 N N . LEU A 1 235 ? -0.388 -7.138 32.894 1.00 18.28 235 LEU A N 1
ATOM 1651 C CA . LEU A 1 235 ? -1.552 -8.011 32.845 1.00 16.43 235 LEU A CA 1
ATOM 1652 C C . LEU A 1 235 ? -2.678 -7.363 32.053 1.00 22.03 235 LEU A C 1
ATOM 1653 O O . LEU A 1 235 ? -2.943 -6.165 32.193 1.00 20.40 235 LEU A O 1
ATOM 1658 N N . VAL A 1 236 ? -3.340 -8.166 31.231 1.00 21.50 236 VAL A N 1
ATOM 1659 C CA . VAL A 1 236 ? -4.470 -7.730 30.423 1.00 25.02 236 VAL A CA 1
ATOM 1660 C C . VAL A 1 236 ? -5.674 -8.587 30.793 1.00 20.03 236 VAL A C 1
ATOM 1661 O O . VAL A 1 236 ? -5.765 -9.752 30.403 1.00 25.58 236 VAL A O 1
ATOM 1665 N N . PRO A 1 237 ? -6.630 -8.038 31.548 1.00 25.41 237 PRO A N 1
ATOM 1666 C CA . PRO A 1 237 ? -7.756 -8.835 32.069 1.00 29.09 237 PRO A CA 1
ATOM 1667 C C . PRO A 1 237 ? -8.847 -9.077 31.030 1.00 34.35 237 PRO A C 1
ATOM 1668 O O . PRO A 1 237 ? -10.014 -8.721 31.214 1.00 38.59 237 PRO A O 1
ATOM 1672 N N . MET A 1 238 ? -8.469 -9.702 29.918 1.00 38.87 238 MET A N 1
ATOM 1673 C CA . MET A 1 238 ? -9.445 -10.069 28.902 1.00 38.25 238 MET A CA 1
ATOM 1674 C C . MET A 1 238 ? -10.309 -11.219 29.403 1.00 43.88 238 MET A C 1
ATOM 1675 O O . MET A 1 238 ? -9.798 -12.195 29.963 1.00 33.94 238 MET A O 1
ATOM 1680 N N . ARG A 1 239 ? -11.625 -11.092 29.213 1.00 37.12 239 ARG A N 1
ATOM 1681 C CA . ARG A 1 239 ? -12.597 -12.133 29.548 1.00 41.11 239 ARG A CA 1
ATOM 1682 C C . ARG A 1 239 ? -12.662 -12.420 31.048 1.00 36.10 239 ARG A C 1
ATOM 1683 O O . ARG A 1 239 ? -12.975 -13.541 31.455 1.00 41.61 239 ARG A O 1
ATOM 1691 N N . TRP A 1 240 ? -12.366 -11.424 31.877 1.00 46.17 240 TRP A N 1
ATOM 1692 C CA . TRP A 1 240 ? -12.582 -11.565 33.310 1.00 32.27 240 TRP A CA 1
ATOM 1693 C C . TRP A 1 240 ? -14.072 -11.773 33.579 1.00 39.78 240 TRP A C 1
ATOM 1694 O O . TRP A 1 240 ? -14.910 -11.099 32.967 1.00 43.39 240 TRP A O 1
ATOM 1705 N N . PRO A 1 241 ? -14.447 -12.692 34.486 1.00 38.13 241 PRO A N 1
ATOM 1706 C CA . PRO A 1 241 ? -13.617 -13.536 35.348 1.00 37.56 241 PRO A CA 1
ATOM 1707 C C . PRO A 1 241 ? -13.387 -14.943 34.811 1.00 38.25 241 PRO A C 1
ATOM 1708 O O . PRO A 1 241 ? -12.806 -15.771 35.512 1.00 46.61 241 PRO A O 1
ATOM 1712 N N . ASP A 1 242 ? -13.844 -15.209 33.585 1.00 41.74 242 ASP A N 1
ATOM 1713 C CA . ASP A 1 242 ? -13.769 -16.564 33.049 1.00 41.42 242 ASP A CA 1
ATOM 1714 C C . ASP A 1 242 ? -12.331 -17.022 32.856 1.00 42.28 242 ASP A C 1
ATOM 1715 O O . ASP A 1 242 ? -12.043 -18.221 32.952 1.00 47.02 242 ASP A O 1
ATOM 1720 N N . ALA A 1 243 ? -11.416 -16.094 32.591 1.00 38.39 243 ALA A N 1
ATOM 1721 C CA . ALA A 1 243 ? -10.034 -16.436 32.304 1.00 40.92 243 ALA A CA 1
ATOM 1722 C C . ALA A 1 243 ? -9.099 -15.617 33.179 1.00 35.05 243 ALA A C 1
ATOM 1723 O O . ALA A 1 243 ? -9.412 -14.486 33.564 1.00 31.08 243 ALA A O 1
ATOM 1725 N N . ALA A 1 244 ? -7.954 -16.207 33.500 1.00 32.34 244 ALA A N 1
ATOM 1726 C CA . ALA A 1 244 ? -6.897 -15.449 34.145 1.00 36.41 244 ALA A CA 1
ATOM 1727 C C . ALA A 1 244 ? -6.415 -14.354 33.196 1.00 30.76 244 ALA A C 1
ATOM 1728 O O . ALA A 1 244 ? -6.356 -14.571 31.979 1.00 30.83 244 ALA A O 1
ATOM 1730 N N . PRO A 1 245 ? -6.092 -13.165 33.705 1.00 22.87 245 PRO A N 1
ATOM 1731 C CA . PRO A 1 245 ? -5.560 -12.110 32.836 1.00 22.50 245 PRO A CA 1
ATOM 1732 C C . PRO A 1 245 ? -4.338 -12.591 32.067 1.00 24.17 245 PRO A C 1
ATOM 1733 O O . PRO A 1 245 ? -3.543 -13.391 32.565 1.00 25.72 245 PRO A O 1
ATOM 1737 N N . GLN A 1 246 ? -4.198 -12.122 30.841 1.00 24.67 246 GLN A N 1
ATOM 1738 C CA . GLN A 1 246 ? -3.058 -12.469 29.975 1.00 25.12 246 GLN A CA 1
ATOM 1739 C C . GLN A 1 246 ? -1.786 -11.916 30.625 1.00 25.09 246 GLN A C 1
ATOM 1740 O O . GLN A 1 246 ? -1.814 -10.811 31.094 1.00 24.10 246 GLN A O 1
ATOM 1746 N N . GLU A 1 247 ? -0.709 -12.657 30.538 1.00 15.54 247 GLU A N 1
ATOM 1747 C CA . GLU A 1 247 ? 0.509 -12.340 31.268 1.00 23.61 247 GLU A CA 1
ATOM 1748 C C . GLU A 1 247 ? 1.631 -11.940 30.318 1.00 20.95 247 GLU A C 1
ATOM 1749 O O . GLU A 1 247 ? 1.840 -12.576 29.280 1.00 25.38 247 GLU A O 1
ATOM 1755 N N . ASN A 1 248 ? 2.350 -10.884 30.688 1.00 18.25 248 ASN A N 1
ATOM 1756 C CA . ASN A 1 248 ? 3.499 -10.404 29.937 1.00 19.27 248 ASN A CA 1
ATOM 1757 C C . ASN A 1 248 ? 4.418 -9.683 30.912 1.00 20.62 248 ASN A C 1
ATOM 1758 O O . ASN A 1 248 ? 3.971 -9.204 31.958 1.00 17.99 248 ASN A O 1
ATOM 1763 N N . GLN A 1 249 ? 5.707 -9.625 30.584 1.00 15.55 249 GLN A N 1
ATOM 1764 C CA . GLN A 1 249 ? 6.703 -9.062 31.490 1.00 19.17 249 GLN A CA 1
ATOM 1765 C C . GLN A 1 249 ? 7.462 -7.960 30.769 1.00 15.86 249 GLN A C 1
ATOM 1766 O O . GLN A 1 249 ? 8.094 -8.210 29.736 1.00 20.72 249 GLN A O 1
ATOM 1772 N N . MET A 1 250 ? 7.399 -6.754 31.317 1.00 16.34 250 MET A N 1
ATOM 1773 C CA . MET A 1 250 ? 8.010 -5.571 30.733 1.00 17.53 250 MET A CA 1
ATOM 1774 C C . MET A 1 250 ? 9.254 -5.152 31.511 1.00 22.29 250 MET A C 1
ATOM 1775 O O . MET A 1 250 ? 9.527 -5.635 32.612 1.00 22.05 250 MET A O 1
ATOM 1780 N N . TRP A 1 251 ? 10.008 -4.228 30.918 1.00 12.07 251 TRP A N 1
ATOM 1781 C CA . TRP A 1 251 ? 10.991 -3.441 31.647 1.00 14.18 251 TRP A CA 1
ATOM 1782 C C . TRP A 1 251 ? 10.339 -2.143 32.102 1.00 15.47 251 TRP A C 1
ATOM 1783 O O . TRP A 1 251 ? 9.747 -1.423 31.290 1.00 13.13 251 TRP A O 1
ATOM 1794 N N . ALA A 1 252 ? 10.439 -1.851 33.392 1.00 15.01 252 ALA A N 1
ATOM 1795 C CA . ALA A 1 252 ? 10.276 -0.495 33.890 1.00 11.98 252 ALA A CA 1
ATOM 1796 C C . ALA A 1 252 ? 11.660 0.124 34.043 1.00 21.34 252 ALA A C 1
ATOM 1797 O O . ALA A 1 252 ? 12.663 -0.580 34.185 1.00 18.29 252 ALA A O 1
ATOM 1799 N N . VAL A 1 253 ? 11.716 1.452 33.990 1.00 20.60 253 VAL A N 1
ATOM 1800 C CA . VAL A 1 253 ? 12.984 2.159 33.843 1.00 15.51 253 VAL A CA 1
ATOM 1801 C C . VAL A 1 253 ? 13.154 3.153 34.982 1.00 29.09 253 VAL A C 1
ATOM 1802 O O . VAL A 1 253 ? 12.264 3.971 35.240 1.00 15.13 253 VAL A O 1
ATOM 1806 N N . ALA A 1 254 ? 14.310 3.095 35.643 1.00 20.12 254 ALA A N 1
ATOM 1807 C CA . ALA A 1 254 ? 14.606 4.019 36.726 1.00 21.03 254 ALA A CA 1
ATOM 1808 C C . ALA A 1 254 ? 14.777 5.436 36.180 1.00 15.76 254 ALA A C 1
ATOM 1809 O O . ALA A 1 254 ? 15.333 5.620 35.093 1.00 21.03 254 ALA A O 1
ATOM 1811 N N . PRO A 1 255 ? 14.322 6.454 36.913 1.00 17.65 255 PRO A N 1
ATOM 1812 C CA . PRO A 1 255 ? 14.365 7.812 36.376 1.00 24.72 255 PRO A CA 1
ATOM 1813 C C . PRO A 1 255 ? 15.797 8.284 36.196 1.00 26.78 255 PRO A C 1
ATOM 1814 O O . PRO A 1 255 ? 16.696 7.889 36.957 1.00 22.06 255 PRO A O 1
ATOM 1818 N N . PRO A 1 256 ? 16.055 9.127 35.204 1.00 29.91 256 PRO A N 1
ATOM 1819 C CA . PRO A 1 256 ? 17.377 9.740 35.075 1.00 28.81 256 PRO A CA 1
ATOM 1820 C C . PRO A 1 256 ? 17.535 10.873 36.079 1.00 37.44 256 PRO A C 1
ATOM 1821 O O . PRO A 1 256 ? 16.574 11.336 36.696 1.00 29.28 256 PRO A O 1
ATOM 1825 N N . LYS A 1 257 ? 18.781 11.309 36.239 1.00 32.66 257 LYS A N 1
ATOM 1826 C CA . LYS A 1 257 ? 19.112 12.433 37.100 1.00 45.08 257 LYS A CA 1
ATOM 1827 C C . LYS A 1 257 ? 19.344 13.715 36.322 1.00 46.66 257 LYS A C 1
ATOM 1828 O O . LYS A 1 257 ? 19.777 14.713 36.906 1.00 48.68 257 LYS A O 1
ATOM 1834 N N . THR A 1 258 ? 19.038 13.720 35.026 1.00 34.87 258 THR A N 1
ATOM 1835 C CA . THR A 1 258 ? 19.399 14.828 34.162 1.00 32.36 258 THR A CA 1
ATOM 1836 C C . THR A 1 258 ? 18.524 14.746 32.927 1.00 40.47 258 THR A C 1
ATOM 1837 O O . THR A 1 258 ? 18.265 13.634 32.447 1.00 39.27 258 THR A O 1
ATOM 1841 N N . PRO A 1 259 ? 18.032 15.872 32.403 1.00 39.30 259 PRO A N 1
ATOM 1842 C CA . PRO A 1 259 ? 17.207 15.815 31.186 1.00 34.38 259 PRO A CA 1
ATOM 1843 C C . PRO A 1 259 ? 17.906 15.190 29.993 1.00 30.97 259 PRO A C 1
ATOM 1844 O O . PRO A 1 259 ? 17.230 14.840 29.018 1.00 31.97 259 PRO A O 1
ATOM 1848 N N . THR A 1 260 ? 19.229 15.031 30.031 1.00 28.27 260 THR A N 1
ATOM 1849 C CA . THR A 1 260 ? 19.979 14.539 28.884 1.00 32.64 260 THR A CA 1
ATOM 1850 C C . THR A 1 260 ? 20.734 13.245 29.156 1.00 31.20 260 THR A C 1
ATOM 1851 O O . THR A 1 260 ? 21.418 12.748 28.254 1.00 24.58 260 THR A O 1
ATOM 1855 N N . GLN A 1 261 ? 20.635 12.688 30.366 1.00 38.81 261 GLN A N 1
ATOM 1856 C CA . GLN A 1 261 ? 21.294 11.419 30.658 1.00 28.95 261 GLN A CA 1
ATOM 1857 C C . GLN A 1 261 ? 20.765 10.312 29.754 1.00 28.86 261 GLN A C 1
ATOM 1858 O O . GLN A 1 261 ? 21.536 9.612 29.087 1.00 30.75 261 GLN A O 1
ATOM 1864 N N . HIS A 1 262 ? 19.446 10.138 29.721 1.00 25.83 262 HIS A N 1
ATOM 1865 C CA . HIS A 1 262 ? 18.817 9.304 28.708 1.00 24.82 262 HIS A CA 1
ATOM 1866 C C . HIS A 1 262 ? 18.657 10.117 27.429 1.00 24.30 262 HIS A C 1
ATOM 1867 O O . HIS A 1 262 ? 18.215 11.269 27.469 1.00 25.40 262 HIS A O 1
ATOM 1874 N N . LYS A 1 263 ? 19.026 9.521 26.296 1.00 28.18 263 LYS A N 1
ATOM 1875 C CA . LYS A 1 263 ? 19.033 10.208 25.004 1.00 22.02 263 LYS A CA 1
ATOM 1876 C C . LYS A 1 263 ? 17.719 9.923 24.286 1.00 22.42 263 LYS A C 1
ATOM 1877 O O . LYS A 1 263 ? 17.551 8.867 23.671 1.00 25.61 263 LYS A O 1
ATOM 1883 N N . TRP A 1 264 ? 16.795 10.876 24.344 1.00 29.45 264 TRP A N 1
ATOM 1884 C CA . TRP A 1 264 ? 15.471 10.710 23.763 1.00 20.75 264 TRP A CA 1
ATOM 1885 C C . TRP A 1 264 ? 15.410 11.337 22.376 1.00 21.72 264 TRP A C 1
ATOM 1886 O O . TRP A 1 264 ? 16.008 12.388 22.129 1.00 29.66 264 TRP A O 1
ATOM 1897 N N . HIS A 1 265 ? 14.689 10.676 21.473 1.00 27.78 265 HIS A N 1
ATOM 1898 C CA . HIS A 1 265 ? 14.559 11.120 20.094 1.00 24.84 265 HIS A CA 1
ATOM 1899 C C . HIS A 1 265 ? 13.136 10.876 19.616 1.00 26.54 265 HIS A C 1
ATOM 1900 O O . HIS A 1 265 ? 12.393 10.076 20.189 1.00 25.97 265 HIS A O 1
ATOM 1907 N N . TYR A 1 266 ? 12.771 11.577 18.546 1.00 24.32 266 TYR A N 1
ATOM 1908 C CA . TYR A 1 266 ? 11.497 11.371 17.871 1.00 23.61 266 TYR A CA 1
ATOM 1909 C C . TYR A 1 266 ? 11.584 12.025 16.499 1.00 23.41 266 TYR A C 1
ATOM 1910 O O . TYR A 1 266 ? 12.564 12.700 16.176 1.00 23.43 266 TYR A O 1
ATOM 1919 N N . VAL A 1 267 ? 10.552 11.806 15.688 1.00 26.50 267 VAL A N 1
ATOM 1920 C CA . VAL A 1 267 ? 10.464 12.386 14.352 1.00 28.10 267 VAL A CA 1
ATOM 1921 C C . VAL A 1 267 ? 9.094 13.033 14.208 1.00 32.97 267 VAL A C 1
ATOM 1922 O O . VAL A 1 267 ? 8.067 12.353 14.328 1.00 21.52 267 VAL A O 1
ATOM 1926 N N . SER A 1 268 ? 9.078 14.339 13.951 1.00 30.86 268 SER A N 1
ATOM 1927 C CA . SER A 1 268 ? 7.824 15.072 13.864 1.00 31.99 268 SER A CA 1
ATOM 1928 C C . SER A 1 268 ? 7.109 14.774 12.553 1.00 29.35 268 SER A C 1
ATOM 1929 O O . SER A 1 268 ? 7.732 14.471 11.532 1.00 31.55 268 SER A O 1
ATOM 1932 N N . GLY A 1 269 ? 5.784 14.866 12.591 1.00 26.35 269 GLY A N 1
ATOM 1933 C CA . GLY A 1 269 ? 4.985 14.688 11.388 1.00 34.36 269 GLY A CA 1
ATOM 1934 C C . GLY A 1 269 ? 5.149 13.340 10.722 1.00 32.34 269 GLY A C 1
ATOM 1935 O O . GLY A 1 269 ? 5.261 13.269 9.492 1.00 33.58 269 GLY A O 1
ATOM 1936 N N . MET A 1 270 ? 5.177 12.266 11.507 1.00 30.23 270 MET A N 1
ATOM 1937 C CA . MET A 1 270 ? 5.251 10.929 10.935 1.00 26.81 270 MET A CA 1
ATOM 1938 C C . MET A 1 270 ? 3.957 10.611 10.198 1.00 21.44 270 MET A C 1
ATOM 1939 O O . MET A 1 270 ? 2.862 10.810 10.734 1.00 29.65 270 MET A O 1
ATOM 1944 N N . THR A 1 271 ? 4.081 10.121 8.970 1.00 20.57 271 THR A N 1
ATOM 1945 C CA . THR A 1 271 ? 2.929 9.779 8.150 1.00 29.11 271 THR A CA 1
ATOM 1946 C C . THR A 1 271 ? 2.713 8.269 8.129 1.00 32.34 271 THR A C 1
ATOM 1947 O O . THR A 1 271 ? 3.569 7.481 8.538 1.00 30.75 271 THR A O 1
ATOM 1951 N N . GLU A 1 272 ? 1.541 7.870 7.628 1.00 29.28 272 GLU A N 1
ATOM 1952 C CA . GLU A 1 272 ? 1.210 6.458 7.492 1.00 27.59 272 GLU A CA 1
ATOM 1953 C C . GLU A 1 272 ? 2.093 5.739 6.482 1.00 28.72 272 GLU A C 1
ATOM 1954 O O . GLU A 1 272 ? 2.006 4.512 6.372 1.00 24.04 272 GLU A O 1
ATOM 1960 N N . ASP A 1 273 ? 2.926 6.467 5.742 1.00 30.39 273 ASP A N 1
ATOM 1961 C CA . ASP A 1 273 ? 3.908 5.878 4.845 1.00 29.38 273 ASP A CA 1
ATOM 1962 C C . ASP A 1 273 ? 5.283 5.764 5.490 1.00 28.97 273 ASP A C 1
ATOM 1963 O O . ASP A 1 273 ? 6.274 5.545 4.786 1.00 24.18 273 ASP A O 1
ATOM 1968 N N . GLU A 1 274 ? 5.362 5.914 6.810 1.00 24.23 274 GLU A N 1
ATOM 1969 C CA . GLU A 1 274 ? 6.608 5.788 7.550 1.00 25.42 274 GLU A CA 1
ATOM 1970 C C . GLU A 1 274 ? 6.379 4.882 8.750 1.00 20.59 274 GLU A C 1
ATOM 1971 O O . GLU A 1 274 ? 5.275 4.820 9.298 1.00 20.62 274 GLU A O 1
ATOM 1977 N N . ALA A 1 275 ? 7.432 4.177 9.155 1.00 20.03 275 ALA A N 1
ATOM 1978 C CA . ALA A 1 275 ? 7.346 3.208 10.237 1.00 24.50 275 ALA A CA 1
ATOM 1979 C C . ALA A 1 275 ? 8.488 3.414 11.219 1.00 24.98 275 ALA A C 1
ATOM 1980 O O . ALA A 1 275 ? 9.634 3.647 10.820 1.00 24.74 275 ALA A O 1
ATOM 1982 N N . LEU A 1 276 ? 8.164 3.329 12.506 1.00 24.07 276 LEU A N 1
ATOM 1983 C CA . LEU A 1 276 ? 9.149 3.364 13.578 1.00 22.44 276 LEU A CA 1
ATOM 1984 C C . LEU A 1 276 ? 9.359 1.934 14.060 1.00 21.01 276 LEU A C 1
ATOM 1985 O O . LEU A 1 276 ? 8.436 1.311 14.596 1.00 21.10 276 LEU A O 1
ATOM 1990 N N . LEU A 1 277 ? 10.563 1.410 13.854 1.00 23.64 277 LEU A N 1
ATOM 1991 C CA . LEU A 1 277 ? 10.923 0.066 14.287 1.00 25.86 277 LEU A CA 1
ATOM 1992 C C . LEU A 1 277 ? 11.617 0.170 15.638 1.00 22.98 277 LEU A C 1
ATOM 1993 O O . LEU A 1 277 ? 12.662 0.817 15.751 1.00 27.51 277 LEU A O 1
ATOM 1998 N N . ILE A 1 278 ? 11.036 -0.457 16.658 1.00 18.77 278 ILE A N 1
ATOM 1999 C CA . ILE A 1 278 ? 11.509 -0.340 18.033 1.00 20.36 278 ILE A CA 1
ATOM 2000 C C . ILE A 1 278 ? 11.920 -1.721 18.520 1.00 19.90 278 ILE A C 1
ATOM 2001 O O . ILE A 1 278 ? 11.092 -2.639 18.570 1.00 16.73 278 ILE A O 1
ATOM 2006 N N . LYS A 1 279 ? 13.190 -1.865 18.889 1.00 19.05 279 LYS A N 1
ATOM 2007 C CA . LYS A 1 279 ? 13.719 -3.147 19.337 1.00 17.57 279 LYS A CA 1
ATOM 2008 C C . LYS A 1 279 ? 13.441 -3.323 20.824 1.00 14.22 279 LYS A C 1
ATOM 2009 O O . LYS A 1 279 ? 13.972 -2.582 21.657 1.00 15.49 279 LYS A O 1
ATOM 2015 N N . MET A 1 280 ? 12.609 -4.308 21.158 1.00 18.75 280 MET A N 1
ATOM 2016 C CA . MET A 1 280 ? 12.330 -4.640 22.550 1.00 20.01 280 MET A CA 1
ATOM 2017 C C . MET A 1 280 ? 13.333 -5.636 23.112 1.00 23.25 280 MET A C 1
ATOM 2018 O O . MET A 1 280 ? 13.700 -5.546 24.288 1.00 18.90 280 MET A O 1
ATOM 2023 N N . PHE A 1 281 ? 13.784 -6.587 22.296 1.00 20.37 281 PHE A N 1
ATOM 2024 C CA . PHE A 1 281 ? 14.686 -7.623 22.774 1.00 21.74 281 PHE A CA 1
ATOM 2025 C C . PHE A 1 281 ? 15.584 -8.090 21.640 1.00 22.11 281 PHE A C 1
ATOM 2026 O O . PHE A 1 281 ? 15.185 -8.094 20.474 1.00 24.17 281 PHE A O 1
ATOM 2034 N N . ASP A 1 282 ? 16.803 -8.488 22.002 1.00 29.43 282 ASP A N 1
ATOM 2035 C CA . ASP A 1 282 ? 17.735 -9.134 21.087 1.00 26.79 282 ASP A CA 1
ATOM 2036 C C . ASP A 1 282 ? 18.532 -10.167 21.868 1.00 17.73 282 ASP A C 1
ATOM 2037 O O . ASP A 1 282 ? 19.087 -9.852 22.925 1.00 22.94 282 ASP A O 1
ATOM 2042 N N . SER A 1 283 ? 18.580 -11.399 21.353 1.00 29.71 283 SER A N 1
ATOM 2043 C CA . SER A 1 283 ? 19.333 -12.449 22.033 1.00 28.21 283 SER A CA 1
ATOM 2044 C C . SER A 1 283 ? 20.831 -12.177 22.009 1.00 31.12 283 SER A C 1
ATOM 2045 O O . SER A 1 283 ? 21.550 -12.605 22.919 1.00 37.45 283 SER A O 1
ATOM 2048 N N . LYS A 1 284 ? 21.309 -11.502 20.968 1.00 40.00 284 LYS A N 1
ATOM 2049 C CA . LYS A 1 284 ? 22.742 -11.142 20.823 1.00 36.96 284 LYS A CA 1
ATOM 2050 C C . LYS A 1 284 ? 23.186 -10.427 22.078 1.00 35.38 284 LYS A C 1
ATOM 2051 O O . LYS A 1 284 ? 22.595 -9.451 22.406 1.00 42.52 284 LYS A O 1
ATOM 2057 N N . LYS A 1 285 ? 24.253 -10.868 22.716 1.00 38.64 285 LYS A N 1
ATOM 2058 C CA . LYS A 1 285 ? 24.653 -10.208 23.967 1.00 38.01 285 LYS A CA 1
ATOM 2059 C C . LYS A 1 285 ? 25.952 -9.435 23.793 1.00 52.37 285 LYS A C 1
ATOM 2060 O O . LYS A 1 285 ? 26.423 -8.948 24.770 1.00 67.67 285 LYS A O 1
ATOM 2066 N N . ASP A 1 286 ? 26.426 -9.242 22.574 1.00 54.94 286 ASP A N 1
ATOM 2067 C CA . ASP A 1 286 ? 27.756 -8.645 22.281 1.00 57.24 286 ASP A CA 1
ATOM 2068 C C . ASP A 1 286 ? 27.715 -7.154 21.930 1.00 55.98 286 ASP A C 1
ATOM 2069 O O . ASP A 1 286 ? 28.125 -6.787 20.827 1.00 66.42 286 ASP A O 1
ATOM 2074 N N . GLY A 1 287 ? 27.264 -6.269 22.810 1.00 61.84 287 GLY A N 1
ATOM 2075 C CA . GLY A 1 287 ? 27.238 -4.833 22.429 1.00 58.79 287 GLY A CA 1
ATOM 2076 C C . GLY A 1 287 ? 26.057 -4.376 21.556 1.00 47.80 287 GLY A C 1
ATOM 2077 O O . GLY A 1 287 ? 25.671 -3.245 21.704 1.00 44.48 287 GLY A O 1
ATOM 2078 N N . THR A 1 288 ? 25.510 -5.188 20.648 1.00 37.39 288 THR A N 1
ATOM 2079 C CA . THR A 1 288 ? 24.329 -4.733 19.880 1.00 44.15 288 THR A CA 1
ATOM 2080 C C . THR A 1 288 ? 23.194 -4.280 20.807 1.00 33.96 288 THR A C 1
ATOM 2081 O O . THR A 1 288 ? 22.920 -4.967 21.766 1.00 37.89 288 THR A O 1
ATOM 2085 N N . ALA A 1 289 ? 22.521 -3.195 20.442 1.00 39.85 289 ALA A N 1
ATOM 2086 C CA . ALA A 1 289 ? 21.342 -2.640 21.136 1.00 35.43 289 ALA A CA 1
ATOM 2087 C C . ALA A 1 289 ? 20.373 -3.777 21.471 1.00 26.78 289 ALA A C 1
ATOM 2088 O O . ALA A 1 289 ? 19.997 -4.479 20.610 1.00 29.75 289 ALA A O 1
ATOM 2090 N N . ARG A 1 290 ? 20.017 -3.928 22.728 1.00 26.98 290 ARG A N 1
ATOM 2091 C CA . ARG A 1 290 ? 19.182 -5.061 23.093 1.00 28.80 290 ARG A CA 1
ATOM 2092 C C . ARG A 1 290 ? 17.750 -4.690 23.429 1.00 29.11 290 ARG A C 1
ATOM 2093 O O . ARG A 1 290 ? 16.877 -5.556 23.354 1.00 26.45 290 ARG A O 1
ATOM 2101 N N . ARG A 1 291 ? 17.486 -3.437 23.783 1.00 15.43 291 ARG A N 1
ATOM 2102 C CA . ARG A 1 291 ? 16.187 -3.048 24.310 1.00 26.82 291 ARG A CA 1
ATOM 2103 C C . ARG A 1 291 ? 16.111 -1.532 24.305 1.00 19.31 291 ARG A C 1
ATOM 2104 O O . ARG A 1 291 ? 17.100 -0.858 24.603 1.00 18.75 291 ARG A O 1
ATOM 2112 N N . VAL A 1 292 ? 14.943 -1.006 23.954 1.00 16.76 292 VAL A N 1
ATOM 2113 C CA . VAL A 1 292 ? 14.775 0.434 23.781 1.00 18.84 292 VAL A CA 1
ATOM 2114 C C . VAL A 1 292 ? 13.627 0.923 24.651 1.00 14.06 292 VAL A C 1
ATOM 2115 O O . VAL A 1 292 ? 12.460 0.616 24.364 1.00 14.09 292 VAL A O 1
ATOM 2119 N N . PRO A 1 293 ? 13.901 1.669 25.718 1.00 15.29 293 PRO A N 1
ATOM 2120 C CA . PRO A 1 293 ? 12.812 2.340 26.432 1.00 14.02 293 PRO A CA 1
ATOM 2121 C C . PRO A 1 293 ? 12.136 3.342 25.512 1.00 19.45 293 PRO A C 1
ATOM 2122 O O . PRO A 1 293 ? 12.780 3.979 24.676 1.00 15.62 293 PRO A O 1
ATOM 2126 N N . HIS A 1 294 ? 10.821 3.461 25.656 1.00 13.85 294 HIS A N 1
ATOM 2127 C CA . HIS A 1 294 ? 10.051 4.324 24.779 1.00 15.50 294 HIS A CA 1
ATOM 2128 C C . HIS A 1 294 ? 8.794 4.764 25.507 1.00 19.54 294 HIS A C 1
ATOM 2129 O O . HIS A 1 294 ? 8.377 4.155 26.497 1.00 17.00 294 HIS A O 1
ATOM 2136 N N . SER A 1 295 ? 8.194 5.836 25.000 1.00 15.60 295 SER A N 1
ATOM 2137 C CA . SER A 1 295 ? 7.010 6.419 25.613 1.00 20.72 295 SER A CA 1
ATOM 2138 C C . SER A 1 295 ? 6.448 7.466 24.670 1.00 18.80 295 SER A C 1
ATOM 2139 O O . SER A 1 295 ? 7.207 8.169 23.999 1.00 18.13 295 SER A O 1
ATOM 2142 N N . SER A 1 296 ? 5.125 7.554 24.611 1.00 15.76 296 SER A N 1
ATOM 2143 C CA . SER A 1 296 ? 4.518 8.697 23.959 1.00 23.18 296 SER A CA 1
ATOM 2144 C C . SER A 1 296 ? 4.647 9.920 24.861 1.00 28.43 296 SER A C 1
ATOM 2145 O O . SER A 1 296 ? 4.973 9.818 26.049 1.00 28.33 296 SER A O 1
ATOM 2148 N N . PHE A 1 297 ? 4.396 11.096 24.284 1.00 30.19 297 PHE A N 1
ATOM 2149 C CA . PHE A 1 297 ? 4.493 12.317 25.067 1.00 31.01 297 PHE A CA 1
ATOM 2150 C C . PHE A 1 297 ? 3.712 13.417 24.376 1.00 35.17 297 PHE A C 1
ATOM 2151 O O . PHE A 1 297 ? 3.686 13.454 23.138 1.00 25.74 297 PHE A O 1
ATOM 2159 N N . PRO A 1 298 ? 3.068 14.314 25.119 1.00 42.14 298 PRO A N 1
ATOM 2160 C CA . PRO A 1 298 ? 2.404 15.451 24.479 1.00 34.70 298 PRO A CA 1
ATOM 2161 C C . PRO A 1 298 ? 3.385 16.581 24.208 1.00 35.40 298 PRO A C 1
ATOM 2162 O O . PRO A 1 298 ? 4.290 16.854 25.002 1.00 34.54 298 PRO A O 1
ATOM 2166 N N . THR A 1 299 ? 3.211 17.220 23.073 1.00 35.48 299 THR A N 1
ATOM 2167 C CA . THR A 1 299 ? 3.971 18.432 22.825 1.00 37.82 299 THR A CA 1
ATOM 2168 C C . THR A 1 299 ? 3.089 19.655 23.049 1.00 34.64 299 THR A C 1
ATOM 2169 O O . THR A 1 299 ? 1.862 19.567 22.942 1.00 35.49 299 THR A O 1
ATOM 2173 N N . PRO A 1 300 ? 3.667 20.814 23.378 1.00 38.28 300 PRO A N 1
ATOM 2174 C CA . PRO A 1 300 ? 2.826 22.010 23.548 1.00 39.80 300 PRO A CA 1
ATOM 2175 C C . PRO A 1 300 ? 2.101 22.408 22.277 1.00 43.62 300 PRO A C 1
ATOM 2176 O O . PRO A 1 300 ? 1.016 22.999 22.350 1.00 44.55 300 PRO A O 1
ATOM 2180 N N . ASP A 1 301 ? 2.663 22.087 21.112 1.00 38.52 301 ASP A N 1
ATOM 2181 C CA . ASP A 1 301 ? 2.066 22.408 19.824 1.00 37.36 301 ASP A CA 1
ATOM 2182 C C . ASP A 1 301 ? 1.100 21.333 19.337 1.00 35.61 301 ASP A C 1
ATOM 2183 O O . ASP A 1 301 ? 0.761 21.314 18.148 1.00 42.18 301 ASP A O 1
ATOM 2188 N N . ASP A 1 302 ? 0.660 20.438 20.221 1.00 40.71 302 ASP A N 1
ATOM 2189 C CA . ASP A 1 302 ? -0.280 19.395 19.829 1.00 40.64 302 ASP A CA 1
ATOM 2190 C C . ASP A 1 302 ? -1.581 20.008 19.327 1.00 34.89 302 ASP A C 1
ATOM 2191 O O . ASP A 1 302 ? -2.095 20.972 19.900 1.00 46.56 302 ASP A O 1
ATOM 2196 N N . PHE A 1 303 ? -2.111 19.445 18.244 1.00 41.15 303 PHE A N 1
ATOM 2197 C CA . PHE A 1 303 ? -3.396 19.876 17.710 1.00 37.33 303 PHE A CA 1
ATOM 2198 C C . PHE A 1 303 ? -3.978 18.750 16.869 1.00 37.67 303 PHE A C 1
ATOM 2199 O O . PHE A 1 303 ? -3.309 17.756 16.574 1.00 31.03 303 PHE A O 1
ATOM 2207 N N . GLY A 1 304 ? -5.237 18.930 16.475 1.00 39.89 304 GLY A N 1
ATOM 2208 C CA . GLY A 1 304 ? -5.917 17.981 15.620 1.00 33.19 304 GLY A CA 1
ATOM 2209 C C . GLY A 1 304 ? -6.695 16.936 16.392 1.00 33.53 304 GLY A C 1
ATOM 2210 O O . GLY A 1 304 ? -6.732 16.906 17.625 1.00 39.54 304 GLY A O 1
ATOM 2211 N N . GLU A 1 305 ? -7.346 16.059 15.630 1.00 35.53 305 GLU A N 1
ATOM 2212 C CA . GLU A 1 305 ? -8.042 14.931 16.220 1.00 43.35 305 GLU A CA 1
ATOM 2213 C C . GLU A 1 305 ? -7.020 13.935 16.769 1.00 24.40 305 GLU A C 1
ATOM 2214 O O . GLU A 1 305 ? -5.867 13.920 16.332 1.00 25.98 305 GLU A O 1
ATOM 2220 N N . PRO A 1 306 ? -7.411 13.109 17.743 1.00 25.84 306 PRO A N 1
ATOM 2221 C CA . PRO A 1 306 ? -6.418 12.302 18.470 1.00 27.23 306 PRO A CA 1
ATOM 2222 C C . PRO A 1 306 ? -5.567 11.456 17.534 1.00 30.11 306 PRO A C 1
ATOM 2223 O O . PRO A 1 306 ? -6.074 10.829 16.601 1.00 27.93 306 PRO A O 1
ATOM 2227 N N . ARG A 1 307 ? -4.258 11.466 17.785 1.00 21.04 307 ARG A N 1
ATOM 2228 C CA . ARG A 1 307 ? -3.340 10.594 17.066 1.00 23.51 307 ARG A CA 1
ATOM 2229 C C . ARG A 1 307 ? -3.839 9.157 17.113 1.00 21.58 307 ARG A C 1
ATOM 2230 O O . ARG A 1 307 ? -4.334 8.687 18.141 1.00 20.86 307 ARG A O 1
ATOM 2238 N N . ALA A 1 308 ? -3.728 8.468 15.983 1.00 22.64 308 ALA A N 1
ATOM 2239 C CA . ALA A 1 308 ? -4.125 7.074 15.877 1.00 23.44 308 ALA A CA 1
ATOM 2240 C C . ALA A 1 308 ? -2.982 6.280 15.266 1.00 20.24 308 ALA A C 1
ATOM 2241 O O . ALA A 1 308 ? -2.294 6.762 14.362 1.00 22.71 308 ALA A O 1
ATOM 2243 N N . SER A 1 309 ? -2.777 5.064 15.766 1.00 20.76 309 SER A N 1
ATOM 2244 C CA . SER A 1 309 ? -1.629 4.280 15.339 1.00 15.97 309 SER A CA 1
ATOM 2245 C C . SER A 1 309 ? -1.898 2.806 15.590 1.00 16.28 309 SER A C 1
ATOM 2246 O O . SER A 1 309 ? -2.808 2.436 16.337 1.00 19.82 309 SER A O 1
ATOM 2249 N N . THR A 1 310 ? -1.089 1.972 14.945 1.00 20.10 310 THR A N 1
ATOM 2250 C CA . THR A 1 310 ? -0.978 0.561 15.274 1.00 24.08 310 THR A CA 1
ATOM 2251 C C . THR A 1 310 ? 0.478 0.245 15.574 1.00 20.06 310 THR A C 1
ATOM 2252 O O . THR A 1 310 ? 1.386 0.786 14.933 1.00 18.39 310 THR A O 1
ATOM 2256 N N . GLU A 1 311 ? 0.696 -0.619 16.558 1.00 18.51 311 GLU A N 1
ATOM 2257 C CA . GLU A 1 311 ? 2.014 -1.169 16.839 1.00 19.26 311 GLU A CA 1
ATOM 2258 C C . GLU A 1 311 ? 1.933 -2.675 16.649 1.00 13.91 311 GLU A C 1
ATOM 2259 O O . GLU A 1 311 ? 1.134 -3.345 17.309 1.00 21.19 311 GLU A O 1
ATOM 2265 N N . THR A 1 312 ? 2.719 -3.159 15.712 1.00 16.84 312 THR A N 1
ATOM 2266 C CA . THR A 1 312 ? 2.725 -4.580 15.330 1.00 20.06 312 THR A CA 1
ATOM 2267 C C . THR A 1 312 ? 3.932 -5.295 15.944 1.00 23.77 312 THR A C 1
ATOM 2268 O O . THR A 1 312 ? 5.031 -4.980 15.576 1.00 20.62 312 THR A O 1
ATOM 2272 N N . ARG A 1 313 ? 3.650 -6.171 16.915 1.00 30.00 313 ARG A N 1
ATOM 2273 C CA . ARG A 1 313 ? 4.678 -6.971 17.629 1.00 30.00 313 ARG A CA 1
ATOM 2274 C C . ARG A 1 313 ? 5.195 -8.043 16.670 1.00 30.00 313 ARG A C 1
ATOM 2275 O O . ARG A 1 313 ? 4.366 -8.748 16.061 1.00 30.00 313 ARG A O 1
ATOM 2283 N N . CYS A 1 314 ? 6.518 -8.149 16.550 1.00 24.80 314 CYS A N 1
ATOM 2284 C CA . CYS A 1 314 ? 7.147 -9.117 15.634 1.00 29.86 314 CYS A CA 1
ATOM 2285 C C . CYS A 1 314 ? 8.374 -9.829 16.192 1.00 24.20 314 CYS A C 1
ATOM 2286 O O . CYS A 1 314 ? 9.241 -9.222 16.771 1.00 17.45 314 CYS A O 1
ATOM 2289 N N . PHE A 1 315 ? 8.404 -11.125 15.964 1.00 22.57 315 PHE A N 1
ATOM 2290 C CA . PHE A 1 315 ? 9.624 -11.882 16.186 1.00 29.13 315 PHE A CA 1
ATOM 2291 C C . PHE A 1 315 ? 10.480 -11.813 14.932 1.00 22.37 315 PHE A C 1
ATOM 2292 O O . PHE A 1 315 ? 9.969 -11.884 13.811 1.00 29.51 315 PHE A O 1
ATOM 2300 N N . VAL A 1 316 ? 11.784 -11.664 15.127 1.00 23.74 316 VAL A N 1
ATOM 2301 C CA . VAL A 1 316 ? 12.742 -11.584 14.034 1.00 28.19 316 VAL A CA 1
ATOM 2302 C C . VAL A 1 316 ? 13.835 -12.609 14.296 1.00 39.92 316 VAL A C 1
ATOM 2303 O O . VAL A 1 316 ? 14.445 -12.607 15.371 1.00 37.10 316 VAL A O 1
ATOM 2307 N N . PHE A 1 317 ? 14.077 -13.484 13.323 1.00 33.98 317 PHE A N 1
ATOM 2308 C CA . PHE A 1 317 ? 15.009 -14.592 13.478 1.00 33.03 317 PHE A CA 1
ATOM 2309 C C . PHE A 1 317 ? 16.089 -14.523 12.412 1.00 35.02 317 PHE A C 1
ATOM 2310 O O . PHE A 1 317 ? 15.789 -14.355 11.225 1.00 35.66 317 PHE A O 1
ATOM 2318 N N . TRP A 1 318 ? 17.338 -14.666 12.838 1.00 44.63 318 TRP A N 1
ATOM 2319 C CA . TRP A 1 318 ? 18.481 -14.824 11.945 1.00 33.17 318 TRP A CA 1
ATOM 2320 C C . TRP A 1 318 ? 19.026 -16.230 12.180 1.00 36.11 318 TRP A C 1
ATOM 2321 O O . TRP A 1 318 ? 19.904 -16.436 13.020 1.00 44.19 318 TRP A O 1
ATOM 2332 N N . GLU A 1 319 ? 18.506 -17.201 11.429 1.00 43.52 319 GLU A N 1
ATOM 2333 C CA . GLU A 1 319 ? 18.897 -18.592 11.640 1.00 54.59 319 GLU A CA 1
ATOM 2334 C C . GLU A 1 319 ? 20.340 -18.882 11.230 1.00 54.34 319 GLU A C 1
ATOM 2335 O O . GLU A 1 319 ? 20.746 -20.048 11.277 1.00 46.85 319 GLU A O 1
ATOM 2341 N N . ASP A 1 320 ? 21.124 -17.872 10.846 1.00 54.05 320 ASP A N 1
ATOM 2342 C CA . ASP A 1 320 ? 22.531 -18.051 10.510 1.00 46.75 320 ASP A CA 1
ATOM 2343 C C . ASP A 1 320 ? 23.471 -17.441 11.542 1.00 54.16 320 ASP A C 1
ATOM 2344 O O . ASP A 1 320 ? 24.677 -17.352 11.285 1.00 64.91 320 ASP A O 1
ATOM 2349 N N . GLN A 1 321 ? 22.960 -17.007 12.692 1.00 41.11 321 GLN A N 1
ATOM 2350 C CA . GLN A 1 321 ? 23.772 -16.326 13.691 1.00 44.51 321 GLN A CA 1
ATOM 2351 C C . GLN A 1 321 ? 23.594 -16.996 15.047 1.00 50.39 321 GLN A C 1
ATOM 2352 O O . GLN A 1 321 ? 22.690 -17.813 15.249 1.00 54.52 321 GLN A O 1
ATOM 2358 N N . GLU A 1 322 ? 24.479 -16.637 15.977 1.00 54.26 322 GLU A N 1
ATOM 2359 C CA . GLU A 1 322 ? 24.487 -17.180 17.337 1.00 52.37 322 GLU A CA 1
ATOM 2360 C C . GLU A 1 322 ? 24.558 -18.710 17.319 1.00 60.70 322 GLU A C 1
ATOM 2361 O O . GLU A 1 322 ? 23.789 -19.400 17.990 1.00 68.88 322 GLU A O 1
ATOM 2367 N N . LYS B 1 35 ? 4.026 -42.817 61.805 1.00 51.02 35 LYS B N 1
ATOM 2368 C CA . LYS B 1 35 ? 5.151 -42.851 60.832 1.00 54.70 35 LYS B CA 1
ATOM 2369 C C . LYS B 1 35 ? 6.099 -41.680 61.114 1.00 69.14 35 LYS B C 1
ATOM 2370 O O . LYS B 1 35 ? 5.602 -40.570 61.389 1.00 66.49 35 LYS B O 1
ATOM 2376 N N . PRO B 1 36 ? 7.397 -42.005 61.116 1.00 55.00 36 PRO B N 1
ATOM 2377 C CA . PRO B 1 36 ? 8.545 -41.139 61.381 1.00 59.71 36 PRO B CA 1
ATOM 2378 C C . PRO B 1 36 ? 8.991 -40.318 60.169 1.00 45.40 36 PRO B C 1
ATOM 2379 O O . PRO B 1 36 ? 9.831 -39.540 60.297 1.00 47.60 36 PRO B O 1
ATOM 2383 N N . TYR B 1 37 ? 8.424 -40.624 59.025 1.00 38.34 37 TYR B N 1
ATOM 2384 C CA . TYR B 1 37 ? 8.615 -39.916 57.746 1.00 42.17 37 TYR B CA 1
ATOM 2385 C C . TYR B 1 37 ? 7.505 -40.341 56.792 1.00 54.99 37 TYR B C 1
ATOM 2386 O O . TYR B 1 37 ? 6.809 -41.317 57.029 1.00 45.30 37 TYR B O 1
ATOM 2395 N N . TYR B 1 38 ? 7.357 -39.570 55.724 1.00 58.63 38 TYR B N 1
ATOM 2396 C CA . TYR B 1 38 ? 6.355 -39.836 54.675 1.00 52.00 38 TYR B CA 1
ATOM 2397 C C . TYR B 1 38 ? 6.944 -39.395 53.344 1.00 56.65 38 TYR B C 1
ATOM 2398 O O . TYR B 1 38 ? 7.676 -38.413 53.302 1.00 53.44 38 TYR B O 1
ATOM 2407 N N . ASP B 1 39 ? 6.602 -40.108 52.290 1.00 46.72 39 ASP B N 1
ATOM 2408 C CA . ASP B 1 39 ? 7.148 -39.721 50.980 1.00 58.32 39 ASP B CA 1
ATOM 2409 C C . ASP B 1 39 ? 5.960 -39.257 50.159 1.00 47.33 39 ASP B C 1
ATOM 2410 O O . ASP B 1 39 ? 5.189 -40.104 49.810 1.00 57.14 39 ASP B O 1
ATOM 2415 N N . VAL B 1 40 ? 5.825 -37.946 49.938 1.00 40.36 40 VAL B N 1
ATOM 2416 C CA . VAL B 1 40 ? 4.652 -37.397 49.201 1.00 37.06 40 VAL B CA 1
ATOM 2417 C C . VAL B 1 40 ? 5.043 -36.500 48.034 1.00 36.12 40 VAL B C 1
ATOM 2418 O O . VAL B 1 40 ? 6.087 -35.904 48.051 1.00 37.08 40 VAL B O 1
ATOM 2422 N N . GLU B 1 41 ? 4.110 -36.338 47.116 1.00 34.72 41 GLU B N 1
ATOM 2423 C CA . GLU B 1 41 ? 4.292 -35.458 45.977 1.00 36.58 41 GLU B CA 1
ATOM 2424 C C . GLU B 1 41 ? 4.164 -33.995 46.421 1.00 44.97 41 GLU B C 1
ATOM 2425 O O . GLU B 1 41 ? 3.177 -33.604 47.056 1.00 43.11 41 GLU B O 1
ATOM 2431 N N . PHE B 1 42 ? 5.168 -33.182 46.090 1.00 35.69 42 PHE B N 1
ATOM 2432 C CA . PHE B 1 42 ? 5.145 -31.752 46.381 1.00 30.83 42 PHE B CA 1
ATOM 2433 C C . PHE B 1 42 ? 5.101 -30.944 45.086 1.00 33.17 42 PHE B C 1
ATOM 2434 O O . PHE B 1 42 ? 5.635 -31.360 44.054 1.00 29.99 42 PHE B O 1
ATOM 2442 N N . ASN B 1 43 ? 4.469 -29.769 45.154 1.00 29.82 43 ASN B N 1
ATOM 2443 C CA . ASN B 1 43 ? 4.243 -28.923 43.981 1.00 27.57 43 ASN B CA 1
ATOM 2444 C C . ASN B 1 43 ? 5.295 -27.818 43.936 1.00 32.81 43 ASN B C 1
ATOM 2445 O O . ASN B 1 43 ? 5.252 -26.877 44.736 1.00 29.52 43 ASN B O 1
ATOM 2450 N N . TYR B 1 44 ? 6.223 -27.921 42.987 1.00 32.11 44 TYR B N 1
ATOM 2451 C CA . TYR B 1 44 ? 7.313 -26.969 42.824 1.00 21.79 44 TYR B CA 1
ATOM 2452 C C . TYR B 1 44 ? 7.083 -26.107 41.585 1.00 29.28 44 TYR B C 1
ATOM 2453 O O . TYR B 1 44 ? 6.093 -26.256 40.862 1.00 24.45 44 TYR B O 1
ATOM 2462 N N . ARG B 1 45 ? 8.027 -25.204 41.337 1.00 22.57 45 ARG B N 1
ATOM 2463 C CA . ARG B 1 45 ? 7.877 -24.229 40.265 1.00 27.86 45 ARG B CA 1
ATOM 2464 C C . ARG B 1 45 ? 8.017 -24.886 38.898 1.00 30.75 45 ARG B C 1
ATOM 2465 O O . ARG B 1 45 ? 8.996 -25.588 38.627 1.00 32.95 45 ARG B O 1
ATOM 2473 N N . LEU B 1 46 ? 7.033 -24.650 38.036 1.00 27.85 46 LEU B N 1
ATOM 2474 C CA . LEU B 1 46 ? 7.109 -25.038 36.635 1.00 27.75 46 LEU B CA 1
ATOM 2475 C C . LEU B 1 46 ? 7.601 -23.839 35.835 1.00 36.87 46 LEU B C 1
ATOM 2476 O O . LEU B 1 46 ? 6.933 -22.800 35.797 1.00 31.35 46 LEU B O 1
ATOM 2481 N N . ASP B 1 47 ? 8.771 -23.976 35.215 1.00 38.47 47 ASP B N 1
ATOM 2482 C CA . ASP B 1 47 ? 9.329 -22.880 34.440 1.00 36.66 47 ASP B CA 1
ATOM 2483 C C . ASP B 1 47 ? 8.377 -22.503 33.305 1.00 26.05 47 ASP B C 1
ATOM 2484 O O . ASP B 1 47 ? 7.690 -23.367 32.750 1.00 26.62 47 ASP B O 1
ATOM 2489 N N . PRO B 1 48 ? 8.295 -21.214 32.960 1.00 27.66 48 PRO B N 1
ATOM 2490 C CA . PRO B 1 48 ? 7.415 -20.808 31.851 1.00 26.22 48 PRO B CA 1
ATOM 2491 C C . PRO B 1 48 ? 7.724 -21.502 30.538 1.00 31.45 48 PRO B C 1
ATOM 2492 O O . PRO B 1 48 ? 6.801 -21.757 29.753 1.00 31.33 48 PRO B O 1
ATOM 2496 N N . ARG B 1 49 ? 8.997 -21.813 30.272 1.00 35.99 49 ARG B N 1
ATOM 2497 C CA . ARG B 1 49 ? 9.342 -22.562 29.067 1.00 40.96 49 ARG B CA 1
ATOM 2498 C C . ARG B 1 49 ? 8.559 -23.863 28.975 1.00 37.46 49 ARG B C 1
ATOM 2499 O O . ARG B 1 49 ? 8.241 -24.323 27.872 1.00 37.76 49 ARG B O 1
ATOM 2507 N N . ASP B 1 50 ? 8.226 -24.460 30.120 1.00 36.12 50 ASP B N 1
ATOM 2508 C CA . ASP B 1 50 ? 7.480 -25.708 30.177 1.00 33.25 50 ASP B CA 1
ATOM 2509 C C . ASP B 1 50 ? 6.004 -25.493 30.494 1.00 33.56 50 ASP B C 1
ATOM 2510 O O . ASP B 1 50 ? 5.332 -26.426 30.946 1.00 32.18 50 ASP B O 1
ATOM 2515 N N . GLY B 1 51 ? 5.489 -24.287 30.275 1.00 37.10 51 GLY B N 1
ATOM 2516 C CA . GLY B 1 51 ? 4.074 -24.026 30.440 1.00 31.00 51 GLY B CA 1
ATOM 2517 C C . GLY B 1 51 ? 3.655 -23.455 31.776 1.00 32.41 51 GLY B C 1
ATOM 2518 O O . GLY B 1 51 ? 2.449 -23.349 32.030 1.00 36.19 51 GLY B O 1
ATOM 2519 N N . GLY B 1 52 ? 4.598 -23.090 32.640 1.00 33.39 52 GLY B N 1
ATOM 2520 C CA . GLY B 1 52 ? 4.238 -22.461 33.895 1.00 35.50 52 GLY B CA 1
ATOM 2521 C C . GLY B 1 52 ? 3.941 -20.982 33.727 1.00 34.32 52 GLY B C 1
ATOM 2522 O O . GLY B 1 52 ? 4.407 -20.329 32.794 1.00 34.13 52 GLY B O 1
ATOM 2523 N N . ASP B 1 53 ? 3.133 -20.451 34.640 1.00 34.36 53 ASP B N 1
ATOM 2524 C CA . ASP B 1 53 ? 2.858 -19.023 34.699 1.00 30.35 53 ASP B CA 1
ATOM 2525 C C . ASP B 1 53 ? 3.559 -18.425 35.915 1.00 28.61 53 ASP B C 1
ATOM 2526 O O . ASP B 1 53 ? 4.221 -19.125 36.687 1.00 31.17 53 ASP B O 1
ATOM 2531 N N . GLU B 1 54 ? 3.415 -17.113 36.083 1.00 28.54 54 GLU B N 1
ATOM 2532 C CA . GLU B 1 54 ? 4.144 -16.389 37.117 1.00 30.53 54 GLU B CA 1
ATOM 2533 C C . GLU B 1 54 ? 3.231 -15.435 37.875 1.00 24.93 54 GLU B C 1
ATOM 2534 O O . GLU B 1 54 ? 3.637 -14.336 38.260 1.00 30.99 54 GLU B O 1
ATOM 2540 N N . VAL B 1 55 ? 1.981 -15.834 38.103 1.00 20.35 55 VAL B N 1
ATOM 2541 C CA . VAL B 1 55 ? 1.063 -15.080 38.951 1.00 19.70 55 VAL B CA 1
ATOM 2542 C C . VAL B 1 55 ? 0.320 -16.060 39.846 1.00 17.47 55 VAL B C 1
ATOM 2543 O O . VAL B 1 55 ? -0.295 -17.013 39.355 1.00 24.05 55 VAL B O 1
ATOM 2547 N N . ILE B 1 56 ? 0.374 -15.827 41.153 1.00 16.47 56 ILE B N 1
ATOM 2548 C CA . ILE B 1 56 ? -0.361 -16.619 42.131 1.00 15.89 56 ILE B CA 1
ATOM 2549 C C . ILE B 1 56 ? -1.613 -15.835 42.500 1.00 19.55 56 ILE B C 1
ATOM 2550 O O . ILE B 1 56 ? -1.542 -14.819 43.201 1.00 18.92 56 ILE B O 1
ATOM 2555 N N . TRP B 1 57 ? -2.764 -16.302 42.021 1.00 17.08 57 TRP B N 1
ATOM 2556 C CA . TRP B 1 57 ? -4.036 -15.612 42.224 1.00 25.29 57 TRP B CA 1
ATOM 2557 C C . TRP B 1 57 ? -4.653 -16.121 43.519 1.00 17.87 57 TRP B C 1
ATOM 2558 O O . TRP B 1 57 ? -5.451 -17.059 43.527 1.00 18.54 57 TRP B O 1
ATOM 2569 N N . GLY B 1 58 ? -4.285 -15.479 44.624 1.00 19.82 58 GLY B N 1
ATOM 2570 C CA . GLY B 1 58 ? -4.690 -15.979 45.927 1.00 24.54 58 GLY B CA 1
ATOM 2571 C C . GLY B 1 58 ? -6.199 -15.955 46.096 1.00 19.78 58 GLY B C 1
ATOM 2572 O O . GLY B 1 58 ? -6.881 -15.024 45.665 1.00 27.56 58 GLY B O 1
ATOM 2573 N N . GLY B 1 59 ? -6.720 -17.008 46.724 1.00 24.11 59 GLY B N 1
ATOM 2574 C CA . GLY B 1 59 ? -8.130 -17.081 47.043 1.00 25.63 59 GLY B CA 1
ATOM 2575 C C . GLY B 1 59 ? -9.055 -17.354 45.881 1.00 28.51 59 GLY B C 1
ATOM 2576 O O . GLY B 1 59 ? -10.274 -17.295 46.061 1.00 32.07 59 GLY B O 1
ATOM 2577 N N . THR B 1 60 ? -8.528 -17.654 44.699 1.00 25.12 60 THR B N 1
ATOM 2578 C CA . THR B 1 60 ? -9.354 -17.908 43.528 1.00 23.91 60 THR B CA 1
ATOM 2579 C C . THR B 1 60 ? -9.456 -19.403 43.245 1.00 24.93 60 THR B C 1
ATOM 2580 O O . THR B 1 60 ? -8.616 -20.203 43.664 1.00 20.35 60 THR B O 1
ATOM 2584 N N . VAL B 1 61 ? -10.515 -19.768 42.518 1.00 28.15 61 VAL B N 1
ATOM 2585 C CA . VAL B 1 61 ? -10.667 -21.147 42.063 1.00 32.55 61 VAL B CA 1
ATOM 2586 C C . VAL B 1 61 ? -9.530 -21.519 41.119 1.00 24.91 61 VAL B C 1
ATOM 2587 O O . VAL B 1 61 ? -9.020 -22.646 41.149 1.00 25.66 61 VAL B O 1
ATOM 2591 N N . GLY B 1 62 ? -9.103 -20.570 40.282 1.00 27.73 62 GLY B N 1
ATOM 2592 C CA . GLY B 1 62 ? -8.058 -20.851 39.313 1.00 26.92 62 GLY B CA 1
ATOM 2593 C C . GLY B 1 62 ? -6.737 -21.253 39.937 1.00 27.36 62 GLY B C 1
ATOM 2594 O O . GLY B 1 62 ? -6.001 -22.063 39.367 1.00 32.58 62 GLY B O 1
ATOM 2595 N N . LEU B 1 63 ? -6.414 -20.699 41.111 1.00 26.32 63 LEU B N 1
ATOM 2596 C CA . LEU B 1 63 ? -5.184 -21.084 41.797 1.00 25.69 63 LEU B CA 1
ATOM 2597 C C . LEU B 1 63 ? -5.136 -22.584 42.057 1.00 28.85 63 LEU B C 1
ATOM 2598 O O . LEU B 1 63 ? -4.049 -23.173 42.100 1.00 26.93 63 LEU B O 1
ATOM 2603 N N . MET B 1 64 ? -6.299 -23.218 42.222 1.00 24.47 64 MET B N 1
ATOM 2604 C CA . MET B 1 64 ? -6.350 -24.665 42.377 1.00 26.74 64 MET B CA 1
ATOM 2605 C C . MET B 1 64 ? -6.031 -25.396 41.080 1.00 28.82 64 MET B C 1
ATOM 2606 O O . MET B 1 64 ? -5.705 -26.587 41.119 1.00 27.83 64 MET B O 1
ATOM 2611 N N . ARG B 1 65 ? -6.117 -24.715 39.939 1.00 29.10 65 ARG B N 1
ATOM 2612 C CA . ARG B 1 65 ? -5.798 -25.301 38.645 1.00 32.27 65 ARG B CA 1
ATOM 2613 C C . ARG B 1 65 ? -4.423 -24.887 38.138 1.00 29.17 65 ARG B C 1
ATOM 2614 O O . ARG B 1 65 ? -4.111 -25.118 36.966 1.00 30.26 65 ARG B O 1
ATOM 2622 N N . ARG B 1 66 ? -3.598 -24.281 38.989 1.00 31.94 66 ARG B N 1
ATOM 2623 C CA . ARG B 1 66 ? -2.275 -23.845 38.571 1.00 32.05 66 ARG B CA 1
ATOM 2624 C C . ARG B 1 66 ? -1.360 -25.043 38.353 1.00 26.10 66 ARG B C 1
ATOM 2625 O O . ARG B 1 66 ? -1.439 -26.053 39.059 1.00 26.33 66 ARG B O 1
ATOM 2633 N N . LYS B 1 67 ? -0.479 -24.922 37.363 1.00 26.11 67 LYS B N 1
ATOM 2634 C CA . LYS B 1 67 ? 0.395 -26.020 36.977 1.00 27.88 67 LYS B CA 1
ATOM 2635 C C . LYS B 1 67 ? 1.727 -25.938 37.707 1.00 32.76 67 LYS B C 1
ATOM 2636 O O . LYS B 1 67 ? 2.283 -24.852 37.904 1.00 25.10 67 LYS B O 1
ATOM 2642 N N . TYR B 1 68 ? 2.238 -27.102 38.097 1.00 25.83 68 TYR B N 1
ATOM 2643 C CA . TYR B 1 68 ? 3.456 -27.181 38.881 1.00 33.20 68 TYR B CA 1
ATOM 2644 C C . TYR B 1 68 ? 4.341 -28.294 38.349 1.00 29.45 68 TYR B C 1
ATOM 2645 O O . TYR B 1 68 ? 3.889 -29.190 37.628 1.00 29.33 68 TYR B O 1
ATOM 2654 N N . GLU B 1 69 ? 5.626 -28.207 38.698 1.00 29.11 69 GLU B N 1
ATOM 2655 C CA . GLU B 1 69 ? 6.553 -29.310 38.468 1.00 39.08 69 GLU B CA 1
ATOM 2656 C C . GLU B 1 69 ? 6.549 -30.172 39.709 1.00 28.09 69 GLU B C 1
ATOM 2657 O O . GLU B 1 69 ? 7.122 -29.802 40.742 1.00 41.27 69 GLU B O 1
ATOM 2663 N N . THR B 1 70 ? 5.957 -31.346 39.582 1.00 45.19 70 THR B N 1
ATOM 2664 C CA . THR B 1 70 ? 5.758 -32.203 40.730 1.00 39.83 70 THR B CA 1
ATOM 2665 C C . THR B 1 70 ? 7.024 -32.971 41.079 1.00 37.93 70 THR B C 1
ATOM 2666 O O . THR B 1 70 ? 7.724 -33.483 40.199 1.00 48.26 70 THR B O 1
ATOM 2670 N N . ARG B 1 71 ? 7.306 -33.068 42.378 1.00 40.88 71 ARG B N 1
ATOM 2671 C CA . ARG B 1 71 ? 8.399 -33.911 42.846 1.00 40.53 71 ARG B CA 1
ATOM 2672 C C . ARG B 1 71 ? 8.063 -34.611 44.160 1.00 43.69 71 ARG B C 1
ATOM 2673 O O . ARG B 1 71 ? 7.501 -34.001 45.072 1.00 39.12 71 ARG B O 1
ATOM 2681 N N . THR B 1 72 ? 8.439 -35.891 44.264 1.00 42.41 72 THR B N 1
ATOM 2682 C CA . THR B 1 72 ? 8.295 -36.621 45.520 1.00 39.36 72 THR B CA 1
ATOM 2683 C C . THR B 1 72 ? 9.458 -36.279 46.444 1.00 39.56 72 THR B C 1
ATOM 2684 O O . THR B 1 72 ? 10.619 -36.285 46.024 1.00 40.58 72 THR B O 1
ATOM 2688 N N . VAL B 1 73 ? 9.143 -35.955 47.699 1.00 32.21 73 VAL B N 1
ATOM 2689 C CA . VAL B 1 73 ? 10.145 -35.618 48.701 1.00 39.83 73 VAL B CA 1
ATOM 2690 C C . VAL B 1 73 ? 9.825 -36.374 49.983 1.00 43.19 73 VAL B C 1
ATOM 2691 O O . VAL B 1 73 ? 8.714 -36.873 50.177 1.00 45.26 73 VAL B O 1
ATOM 2695 N N . ARG B 1 74 ? 10.820 -36.455 50.863 1.00 43.97 74 ARG B N 1
ATOM 2696 C CA . ARG B 1 74 ? 10.660 -37.096 52.161 1.00 47.35 74 ARG B CA 1
ATOM 2697 C C . ARG B 1 74 ? 10.531 -36.042 53.249 1.00 42.01 74 ARG B C 1
ATOM 2698 O O . ARG B 1 74 ? 11.394 -35.166 53.381 1.00 45.67 74 ARG B O 1
ATOM 2706 N N . ILE B 1 75 ? 9.464 -36.141 54.034 1.00 48.50 75 ILE B N 1
ATOM 2707 C CA . ILE B 1 75 ? 9.190 -35.225 55.133 1.00 48.14 75 ILE B CA 1
ATOM 2708 C C . ILE B 1 75 ? 9.389 -35.978 56.440 1.00 45.41 75 ILE B C 1
ATOM 2709 O O . ILE B 1 75 ? 8.794 -37.042 56.645 1.00 46.06 75 ILE B O 1
ATOM 2714 N N . ASN B 1 76 ? 10.218 -35.427 57.321 1.00 44.21 76 ASN B N 1
ATOM 2715 C CA . ASN B 1 76 ? 10.554 -36.073 58.583 1.00 47.44 76 ASN B CA 1
ATOM 2716 C C . ASN B 1 76 ? 9.584 -35.624 59.671 1.00 52.07 76 ASN B C 1
ATOM 2717 O O . ASN B 1 76 ? 9.484 -34.428 59.965 1.00 48.19 76 ASN B O 1
ATOM 2722 N N . ASN B 1 77 ? 8.875 -36.580 60.268 1.00 54.08 77 ASN B N 1
ATOM 2723 C CA . ASN B 1 77 ? 8.075 -36.303 61.458 1.00 41.32 77 ASN B CA 1
ATOM 2724 C C . ASN B 1 77 ? 9.014 -35.999 62.621 1.00 44.67 77 ASN B C 1
ATOM 2725 O O . ASN B 1 77 ? 9.758 -36.876 63.070 1.00 56.06 77 ASN B O 1
ATOM 2730 N N . GLU B 1 78 ? 8.989 -34.760 63.111 1.00 42.03 78 GLU B N 1
ATOM 2731 C CA . GLU B 1 78 ? 9.897 -34.318 64.162 1.00 54.08 78 GLU B CA 1
ATOM 2732 C C . GLU B 1 78 ? 9.245 -34.297 65.538 1.00 56.66 78 GLU B C 1
ATOM 2733 O O . GLU B 1 78 ? 9.790 -33.679 66.461 1.00 56.92 78 GLU B O 1
ATOM 2739 N N . ARG B 1 79 ? 8.095 -34.951 65.694 1.00 45.60 79 ARG B N 1
ATOM 2740 C CA . ARG B 1 79 ? 7.382 -34.937 66.965 1.00 57.05 79 ARG B CA 1
ATOM 2741 C C . ARG B 1 79 ? 8.243 -35.538 68.065 1.00 61.45 79 ARG B C 1
ATOM 2742 O O . ARG B 1 79 ? 8.686 -36.687 67.964 1.00 49.80 79 ARG B O 1
ATOM 2750 N N . GLY B 1 80 ? 8.460 -34.760 69.121 1.00 52.80 80 GLY B N 1
ATOM 2751 C CA . GLY B 1 80 ? 9.396 -35.117 70.168 1.00 59.89 80 GLY B CA 1
ATOM 2752 C C . GLY B 1 80 ? 10.703 -34.371 69.986 1.00 70.43 80 GLY B C 1
ATOM 2753 O O . GLY B 1 80 ? 11.307 -33.898 70.954 1.00 62.15 80 GLY B O 1
ATOM 2754 N N . ASN B 1 81 ? 11.124 -34.242 68.730 1.00 57.93 81 ASN B N 1
ATOM 2755 C CA . ASN B 1 81 ? 12.419 -33.698 68.349 1.00 56.64 81 ASN B CA 1
ATOM 2756 C C . ASN B 1 81 ? 12.397 -32.183 68.162 1.00 62.36 81 ASN B C 1
ATOM 2757 O O . ASN B 1 81 ? 13.356 -31.627 67.616 1.00 64.64 81 ASN B O 1
ATOM 2762 N N . GLU B 1 82 ? 11.332 -31.505 68.610 1.00 60.43 82 GLU B N 1
ATOM 2763 C CA . GLU B 1 82 ? 11.147 -30.092 68.288 1.00 55.50 82 GLU B CA 1
ATOM 2764 C C . GLU B 1 82 ? 12.219 -29.193 68.882 1.00 57.25 82 GLU B C 1
ATOM 2765 O O . GLU B 1 82 ? 12.439 -28.094 68.362 1.00 55.99 82 GLU B O 1
ATOM 2771 N N . HIS B 1 83 ? 12.881 -29.616 69.962 1.00 65.58 83 HIS B N 1
ATOM 2772 C CA . HIS B 1 83 ? 13.878 -28.761 70.593 1.00 60.27 83 HIS B CA 1
ATOM 2773 C C . HIS B 1 83 ? 15.080 -28.513 69.692 1.00 52.54 83 HIS B C 1
ATOM 2774 O O . HIS B 1 83 ? 15.815 -27.544 69.911 1.00 55.32 83 HIS B O 1
ATOM 2781 N N . ASN B 1 84 ? 15.282 -29.352 68.677 1.00 46.45 84 ASN B N 1
ATOM 2782 C CA . ASN B 1 84 ? 16.464 -29.296 67.826 1.00 54.00 84 ASN B CA 1
ATOM 2783 C C . ASN B 1 84 ? 16.347 -28.290 66.688 1.00 54.81 84 ASN B C 1
ATOM 2784 O O . ASN B 1 84 ? 17.314 -28.119 65.939 1.00 56.26 84 ASN B O 1
ATOM 2789 N N . PHE B 1 85 ? 15.204 -27.630 66.530 1.00 57.53 85 PHE B N 1
ATOM 2790 C CA . PHE B 1 85 ? 14.999 -26.681 65.447 1.00 46.34 85 PHE B CA 1
ATOM 2791 C C . PHE B 1 85 ? 14.748 -25.294 66.021 1.00 34.55 85 PHE B C 1
ATOM 2792 O O . PHE B 1 85 ? 14.184 -25.147 67.109 1.00 40.96 85 PHE B O 1
ATOM 2800 N N . ASN B 1 86 ? 15.177 -24.273 65.282 1.00 30.40 86 ASN B N 1
ATOM 2801 C CA . ASN B 1 86 ? 15.043 -22.905 65.760 1.00 37.68 86 ASN B CA 1
ATOM 2802 C C . ASN B 1 86 ? 15.089 -21.950 64.577 1.00 36.85 86 ASN B C 1
ATOM 2803 O O . ASN B 1 86 ? 15.579 -22.287 63.496 1.00 39.43 86 ASN B O 1
ATOM 2808 N N . LEU B 1 87 ? 14.577 -20.740 64.812 1.00 37.14 87 LEU B N 1
ATOM 2809 C CA . LEU B 1 87 ? 14.442 -19.757 63.744 1.00 33.23 87 LEU B CA 1
ATOM 2810 C C . LEU B 1 87 ? 15.791 -19.330 63.182 1.00 46.01 87 LEU B C 1
ATOM 2811 O O . LEU B 1 87 ? 15.875 -18.915 62.020 1.00 37.37 87 LEU B O 1
ATOM 2816 N N . ASP B 1 88 ? 16.857 -19.430 63.977 1.00 50.08 88 ASP B N 1
ATOM 2817 C CA . ASP B 1 88 ? 18.123 -18.829 63.573 1.00 44.78 88 ASP B CA 1
ATOM 2818 C C . ASP B 1 88 ? 18.892 -19.705 62.588 1.00 41.88 88 ASP B C 1
ATOM 2819 O O . ASP B 1 88 ? 19.545 -19.182 61.679 1.00 49.18 88 ASP B O 1
ATOM 2824 N N . THR B 1 89 ? 18.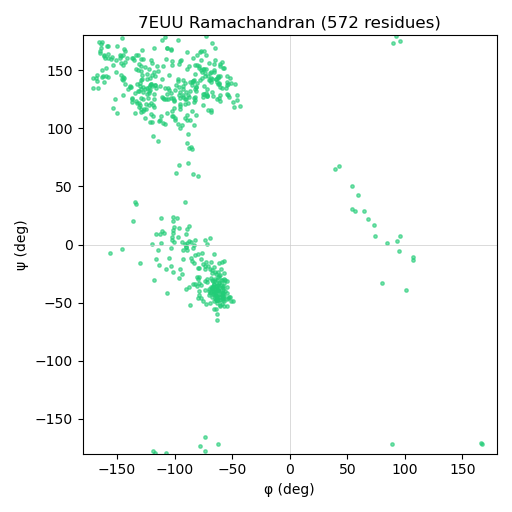832 -21.026 62.737 1.00 37.66 89 THR B N 1
ATOM 2825 C CA . THR B 1 89 ? 19.597 -21.919 61.870 1.00 52.77 89 THR B CA 1
ATOM 2826 C C . THR B 1 89 ? 18.747 -22.666 60.854 1.00 37.46 89 THR B C 1
ATOM 2827 O O . THR B 1 89 ? 19.160 -22.799 59.700 1.00 48.86 89 THR B O 1
ATOM 2831 N N . HIS B 1 90 ? 17.572 -23.166 61.242 1.00 42.72 90 HIS B N 1
ATOM 2832 C CA . HIS B 1 90 ? 16.667 -23.802 60.291 1.00 43.14 90 HIS B CA 1
ATOM 2833 C C . HIS B 1 90 ? 15.600 -22.858 59.756 1.00 40.30 90 HIS B C 1
ATOM 2834 O O . HIS B 1 90 ? 15.031 -23.132 58.692 1.00 33.11 90 HIS B O 1
ATOM 2841 N N . GLY B 1 91 ? 15.308 -21.771 60.469 1.00 37.40 91 GLY B N 1
ATOM 2842 C CA . GLY B 1 91 ? 14.325 -20.803 60.040 1.00 35.27 91 GLY B CA 1
ATOM 2843 C C . GLY B 1 91 ? 12.932 -20.995 60.601 1.00 40.53 91 GLY B C 1
ATOM 2844 O O . GLY B 1 91 ? 12.067 -20.143 60.366 1.00 39.62 91 GLY B O 1
ATOM 2845 N N . PHE B 1 92 ? 12.683 -22.078 61.332 1.00 38.80 92 PHE B N 1
ATOM 2846 C CA . PHE B 1 92 ? 11.357 -22.361 61.859 1.00 38.02 92 PHE B CA 1
ATOM 2847 C C . PHE B 1 92 ? 11.484 -22.985 63.240 1.00 41.09 92 PHE B C 1
ATOM 2848 O O . PHE B 1 92 ? 12.562 -23.420 63.654 1.00 47.31 92 PHE B O 1
ATOM 2856 N N . ALA B 1 93 ? 10.360 -23.040 63.953 1.00 39.57 93 ALA B N 1
ATOM 2857 C CA . ALA B 1 93 ? 10.342 -23.611 65.291 1.00 45.64 93 ALA B CA 1
ATOM 2858 C C . ALA B 1 93 ? 8.909 -23.926 65.691 1.00 42.30 93 ALA B C 1
ATOM 2859 O O . ALA B 1 93 ? 7.983 -23.191 65.339 1.00 46.19 93 ALA B O 1
ATOM 2861 N N . TRP B 1 94 ? 8.739 -25.024 66.422 1.00 48.46 94 TRP B N 1
ATOM 2862 C CA . TRP B 1 94 ? 7.474 -25.362 67.059 1.00 36.61 94 TRP B CA 1
ATOM 2863 C C . TRP B 1 94 ? 7.572 -25.045 68.543 1.00 47.09 94 TRP B C 1
ATOM 2864 O O . TRP B 1 94 ? 8.531 -25.453 69.206 1.00 46.09 94 TRP B O 1
ATOM 2875 N N . VAL B 1 95 ? 6.585 -24.322 69.063 1.00 40.14 95 VAL B N 1
ATOM 2876 C CA . VAL B 1 95 ? 6.584 -23.977 70.478 1.00 43.64 95 VAL B CA 1
ATOM 2877 C C . VAL B 1 95 ? 5.361 -24.569 71.158 1.00 46.22 95 VAL B C 1
ATOM 2878 O O . VAL B 1 95 ? 4.565 -25.277 70.530 1.00 47.72 95 VAL B O 1
ATOM 2882 N N . LYS B 1 96 ? 5.210 -24.285 72.447 1.00 52.35 96 LYS B N 1
ATOM 2883 C CA . LYS B 1 96 ? 3.950 -24.464 73.154 1.00 49.22 96 LYS B CA 1
ATOM 2884 C C . LYS B 1 96 ? 3.373 -23.082 73.416 1.00 49.43 96 LYS B C 1
ATOM 2885 O O . LYS B 1 96 ? 4.058 -22.218 73.976 1.00 39.70 96 LYS B O 1
ATOM 2891 N N . HIS B 1 97 ? 2.135 -22.863 72.987 1.00 42.11 97 HIS B N 1
ATOM 2892 C CA . HIS B 1 97 ? 1.481 -21.581 73.227 1.00 43.68 97 HIS B CA 1
ATOM 2893 C C . HIS B 1 97 ? -0.020 -21.796 73.337 1.00 50.43 97 HIS B C 1
ATOM 2894 O O . HIS B 1 97 ? -0.671 -22.163 72.354 1.00 47.60 97 HIS B O 1
ATOM 2901 N N . LYS B 1 98 ? -0.561 -21.569 74.531 1.00 50.22 98 LYS B N 1
ATOM 2902 C CA . LYS B 1 98 ? -2.000 -21.531 74.718 1.00 44.83 98 LYS B CA 1
ATOM 2903 C C . LYS B 1 98 ? -2.530 -20.146 74.373 1.00 36.72 98 LYS B C 1
ATOM 2904 O O . LYS B 1 98 ? -1.898 -19.128 74.670 1.00 34.70 98 LYS B O 1
ATOM 2910 N N . THR B 1 99 ? -3.688 -20.114 73.725 1.00 31.17 99 THR B N 1
ATOM 2911 C CA . THR B 1 99 ? -4.407 -18.878 73.470 1.00 29.94 99 THR B CA 1
ATOM 2912 C C . THR B 1 99 ? -5.798 -18.986 74.072 1.00 33.69 99 THR B C 1
ATOM 2913 O O . THR B 1 99 ? -6.355 -20.082 74.197 1.00 43.42 99 THR B O 1
ATOM 2917 N N . SER B 1 100 ? -6.352 -17.843 74.465 1.00 30.05 100 SER B N 1
ATOM 2918 C CA . SER B 1 100 ? -7.710 -17.829 74.987 1.00 38.36 100 SER B CA 1
ATOM 2919 C C . SER B 1 100 ? -8.761 -17.873 73.887 1.00 49.23 100 SER B C 1
ATOM 2920 O O . SER B 1 100 ? -9.946 -18.042 74.192 1.00 52.32 100 SER B O 1
ATOM 2923 N N . VAL B 1 101 ? -8.357 -17.746 72.626 1.00 44.72 101 VAL B N 1
ATOM 2924 C CA . VAL B 1 101 ? -9.282 -17.632 71.504 1.00 35.87 101 VAL B CA 1
ATOM 2925 C C . VAL B 1 101 ? -9.589 -19.015 70.948 1.00 41.32 101 VAL B C 1
ATOM 2926 O O . VAL B 1 101 ? -8.697 -19.863 70.817 1.00 33.41 101 VAL B O 1
ATOM 2930 N N . THR B 1 102 ? -10.861 -19.243 70.611 1.00 43.66 102 THR B N 1
ATOM 2931 C CA . THR B 1 102 ? -11.310 -20.524 70.078 1.00 37.89 102 THR B CA 1
ATOM 2932 C C . THR B 1 102 ? -12.141 -20.426 68.804 1.00 42.28 102 THR B C 1
ATOM 2933 O O . THR B 1 102 ? -12.307 -21.448 68.129 1.00 41.52 102 THR B O 1
ATOM 2937 N N . GLU B 1 103 ? -12.667 -19.253 68.452 1.00 39.84 103 GLU B N 1
ATOM 2938 C CA . GLU B 1 103 ? -13.504 -19.074 67.266 1.00 39.58 103 GLU B CA 1
ATOM 2939 C C . GLU B 1 103 ? -12.701 -18.293 66.231 1.00 36.30 103 GLU B C 1
ATOM 2940 O O . GLU B 1 103 ? -12.551 -17.073 66.343 1.00 41.95 103 GLU B O 1
ATOM 2946 N N . PHE B 1 104 ? -12.205 -18.991 65.208 1.00 25.95 104 PHE B N 1
ATOM 2947 C CA . PHE B 1 104 ? -11.250 -18.410 64.275 1.00 25.64 104 PHE B CA 1
ATOM 2948 C C . PHE B 1 104 ? -11.833 -18.057 62.913 1.00 29.85 104 PHE B C 1
ATOM 2949 O O . PHE B 1 104 ? -11.160 -17.372 62.136 1.00 28.12 104 PHE B O 1
ATOM 2957 N N . ALA B 1 105 ? -13.054 -18.495 62.598 1.00 30.72 105 ALA B N 1
ATOM 2958 C CA . ALA B 1 105 ? -13.641 -18.158 61.305 1.00 30.59 105 ALA B CA 1
ATOM 2959 C C . ALA B 1 105 ? -14.088 -16.703 61.232 1.00 26.99 105 ALA B C 1
ATOM 2960 O O . ALA B 1 105 ? -14.217 -16.162 60.129 1.00 31.50 105 ALA B O 1
ATOM 2962 N N . ASP B 1 106 ? -14.313 -16.061 62.376 1.00 27.79 106 ASP B N 1
ATOM 2963 C CA . ASP B 1 106 ? -14.847 -14.700 62.437 1.00 26.78 106 ASP B CA 1
ATOM 2964 C C . ASP B 1 106 ? -13.678 -13.725 62.374 1.00 25.11 106 ASP B C 1
ATOM 2965 O O . ASP B 1 106 ? -13.067 -13.386 63.389 1.00 34.58 106 ASP B O 1
ATOM 2970 N N . TYR B 1 107 ? -13.377 -13.254 61.159 1.00 26.47 107 TYR B N 1
ATOM 2971 C CA . TYR B 1 107 ? -12.223 -12.381 60.952 1.00 33.87 107 TYR B CA 1
ATOM 2972 C C . TYR B 1 107 ? -12.312 -11.126 61.811 1.00 35.92 107 TYR B C 1
ATOM 2973 O O . TYR B 1 107 ? -11.341 -10.744 62.474 1.00 32.02 107 TYR B O 1
ATOM 2982 N N . LEU B 1 108 ? -13.474 -10.469 61.808 1.00 33.15 108 LEU B N 1
ATOM 2983 C CA . LEU B 1 108 ? -13.632 -9.239 62.578 1.00 31.75 108 LEU B CA 1
ATOM 2984 C C . LEU B 1 108 ? -13.445 -9.490 64.070 1.00 36.35 108 LEU B C 1
ATOM 2985 O O . LEU B 1 108 ? -12.818 -8.684 64.767 1.00 31.88 108 LEU B O 1
ATOM 2990 N N . ALA B 1 109 ? -13.969 -10.609 64.575 1.00 32.56 109 ALA B N 1
ATOM 2991 C CA . ALA B 1 109 ? -13.832 -10.913 65.997 1.00 32.54 109 ALA B CA 1
ATOM 2992 C C . ALA B 1 109 ? -12.375 -11.164 66.370 1.00 37.41 109 ALA B C 1
ATOM 2993 O O . ALA B 1 109 ? -11.873 -10.609 67.354 1.00 31.37 109 ALA B O 1
ATOM 2995 N N . ILE B 1 110 ? -11.686 -12.011 65.599 1.00 35.20 110 ILE B N 1
ATOM 2996 C CA . ILE B 1 110 ? -10.257 -12.239 65.816 1.00 37.63 110 ILE B CA 1
ATOM 2997 C C . ILE B 1 110 ? -9.509 -10.914 65.807 1.00 29.91 110 ILE B C 1
ATOM 2998 O O . ILE B 1 110 ? -8.664 -10.645 66.669 1.00 27.92 110 ILE B O 1
ATOM 3003 N N . ARG B 1 111 ? -9.818 -10.068 64.823 1.00 34.51 111 ARG B N 1
ATOM 3004 C CA . ARG B 1 111 ? -9.197 -8.753 64.723 1.00 28.61 111 ARG B CA 1
ATOM 3005 C C . ARG B 1 111 ? -9.463 -7.914 65.966 1.00 39.02 111 ARG B C 1
ATOM 3006 O O . ARG B 1 111 ? -8.560 -7.240 66.476 1.00 44.61 111 ARG B O 1
ATOM 3014 N N . GLN B 1 112 ? -10.699 -7.942 66.469 1.00 45.45 112 GLN B N 1
ATOM 3015 C CA . GLN B 1 112 ? -11.063 -7.126 67.622 1.00 44.17 112 GLN B CA 1
ATOM 3016 C C . GLN B 1 112 ? -10.591 -7.735 68.934 1.00 28.31 112 GLN B C 1
ATOM 3017 O O . GLN B 1 112 ? -10.260 -6.998 69.869 1.00 33.89 112 GLN B O 1
ATOM 3023 N N . GLY B 1 113 ? -10.561 -9.062 69.026 1.00 27.97 113 GLY B N 1
ATOM 3024 C CA . GLY B 1 113 ? -10.249 -9.743 70.259 1.00 29.31 113 GLY B CA 1
ATOM 3025 C C . GLY B 1 113 ? -8.783 -9.664 70.623 1.00 30.31 113 GLY B C 1
ATOM 3026 O O . GLY B 1 113 ? -8.024 -8.871 70.062 1.00 25.87 113 GLY B O 1
ATOM 3027 N N . PRO B 1 114 ? -8.352 -10.499 71.567 1.00 21.79 114 PRO B N 1
ATOM 3028 C CA . PRO B 1 114 ? -6.980 -10.417 72.084 1.00 39.35 114 PRO B CA 1
ATOM 3029 C C . PRO B 1 114 ? -5.936 -11.214 71.315 1.00 34.93 114 PRO B C 1
ATOM 3030 O O . PRO B 1 114 ? -4.769 -11.194 71.719 1.00 32.70 114 PRO B O 1
ATOM 3034 N N . TYR B 1 115 ? -6.301 -11.879 70.215 1.00 26.84 115 TYR B N 1
ATOM 3035 C CA . TYR B 1 115 ? -5.419 -12.890 69.634 1.00 22.95 115 TYR B CA 1
ATOM 3036 C C . TYR B 1 115 ? -4.110 -12.287 69.133 1.00 22.48 115 TYR B C 1
ATOM 3037 O O . TYR B 1 115 ? -3.029 -12.821 69.407 1.00 24.78 115 TYR B O 1
ATOM 3046 N N . TYR B 1 116 ? -4.187 -11.183 68.384 1.00 21.15 116 TYR B N 1
ATOM 3047 C CA . TYR B 1 116 ? -2.973 -10.581 67.838 1.00 26.93 116 TYR B CA 1
ATOM 3048 C C . TYR B 1 116 ? -1.994 -10.204 68.945 1.00 35.73 116 TYR B C 1
ATOM 3049 O O . TYR B 1 116 ? -0.775 -10.323 68.774 1.00 24.83 116 TYR B O 1
ATOM 3058 N N . GLY B 1 117 ? -2.508 -9.756 70.092 1.00 32.90 117 GLY B N 1
ATOM 3059 C CA . GLY B 1 117 ? -1.626 -9.329 71.166 1.00 25.37 117 GLY B CA 1
ATOM 3060 C C . GLY B 1 117 ? -0.941 -10.486 71.866 1.00 28.31 117 GLY B C 1
ATOM 3061 O O . GLY B 1 117 ? 0.236 -10.394 72.223 1.00 32.01 117 GLY B O 1
ATOM 3062 N N . GLU B 1 118 ? -1.668 -11.590 72.076 1.00 25.56 118 GLU B N 1
ATOM 3063 C CA . GLU B 1 118 ? -1.057 -12.769 72.683 1.00 28.44 118 GLU B CA 1
ATOM 3064 C C . GLU B 1 118 ? -0.033 -13.402 71.749 1.00 41.26 118 GLU B C 1
ATOM 3065 O O . GLU B 1 118 ? 1.037 -13.834 72.194 1.00 33.91 118 GLU B O 1
ATOM 3071 N N . VAL B 1 119 ? -0.341 -13.469 70.451 1.00 38.35 119 VAL B N 1
ATOM 3072 C CA . VAL B 1 119 ? 0.656 -13.910 69.478 1.00 31.11 119 VAL B CA 1
ATOM 3073 C C . VAL B 1 119 ? 1.873 -12.996 69.524 1.00 25.95 119 VAL B C 1
ATOM 3074 O O . VAL B 1 119 ? 3.021 -13.457 69.472 1.00 24.67 119 VAL B O 1
ATOM 3078 N N . ALA B 1 120 ? 1.642 -11.705 69.647 1.00 27.65 120 ALA B N 1
ATOM 3079 C CA . ALA B 1 120 ? 2.755 -10.751 69.643 1.00 25.80 120 ALA B CA 1
ATOM 3080 C C . ALA B 1 120 ? 3.688 -10.987 70.839 1.00 46.78 120 ALA B C 1
ATOM 3081 O O . ALA B 1 120 ? 4.889 -11.069 70.620 1.00 34.77 120 ALA B O 1
ATOM 3083 N N . GLU B 1 121 ? 3.145 -11.080 72.054 1.00 36.73 121 GLU B N 1
ATOM 3084 C CA . GLU B 1 121 ? 4.034 -11.238 73.226 1.00 43.00 121 GLU B CA 1
ATOM 3085 C C . GLU B 1 121 ? 4.732 -12.582 73.158 1.00 36.14 121 GLU B C 1
ATOM 3086 O O . GLU B 1 121 ? 5.851 -12.608 73.499 1.00 48.11 121 GLU B O 1
ATOM 3092 N N . MET B 1 122 ? 4.084 -13.630 72.687 1.00 32.22 122 MET B N 1
ATOM 3093 C CA . MET B 1 122 ? 4.803 -14.916 72.587 1.00 35.93 122 MET B CA 1
ATOM 3094 C C . MET B 1 122 ? 5.998 -14.745 71.636 1.00 41.42 122 MET B C 1
ATOM 3095 O O . MET B 1 122 ? 7.106 -15.015 72.047 1.00 39.17 122 MET B O 1
ATOM 3100 N N . LEU B 1 123 ? 5.765 -14.236 70.437 1.00 35.71 123 LEU B N 1
ATOM 3101 C CA . LEU B 1 123 ? 6.817 -14.009 69.451 1.00 44.12 123 LEU B CA 1
ATOM 3102 C C . LEU B 1 123 ? 7.893 -13.079 69.993 1.00 42.99 123 LEU B C 1
ATOM 3103 O O . LEU B 1 123 ? 9.090 -13.310 69.782 1.00 48.78 123 LEU B O 1
ATOM 3108 N N . LYS B 1 124 ? 7.488 -12.005 70.634 1.00 44.79 124 LYS B N 1
ATOM 3109 C CA . LYS B 1 124 ? 8.447 -11.058 71.251 1.00 46.69 124 LYS B CA 1
ATOM 3110 C C . LYS B 1 124 ? 9.326 -11.799 72.276 1.00 54.35 124 LYS B C 1
ATOM 3111 O O . LYS B 1 124 ? 10.500 -11.496 72.345 1.00 51.67 124 LYS B O 1
ATOM 3117 N N . ARG B 1 125 ? 8.741 -12.688 73.072 1.00 44.56 125 ARG B N 1
ATOM 3118 C CA . ARG B 1 125 ? 9.479 -13.505 74.055 1.00 53.40 125 ARG B CA 1
ATOM 3119 C C . ARG B 1 125 ? 10.450 -14.391 73.272 1.00 52.82 125 ARG B C 1
ATOM 3120 O O . ARG B 1 125 ? 11.624 -14.265 73.467 1.00 59.15 125 ARG B O 1
ATOM 3128 N N . VAL B 1 126 ? 9.922 -15.231 72.390 1.00 48.47 126 VAL B N 1
ATOM 3129 C CA . VAL B 1 126 ? 10.681 -16.288 71.664 1.00 42.26 126 VAL B CA 1
ATOM 3130 C C . VAL B 1 126 ? 11.849 -15.744 70.856 1.00 49.02 126 VAL B C 1
ATOM 3131 O O . VAL B 1 126 ? 12.834 -16.423 70.775 1.00 42.52 126 VAL B O 1
ATOM 3135 N N . THR B 1 127 ? 11.684 -14.589 70.246 1.00 48.19 127 THR B N 1
ATOM 3136 C CA . THR B 1 127 ? 12.729 -14.030 69.405 1.00 44.83 127 THR B CA 1
ATOM 3137 C C . THR B 1 127 ? 13.514 -12.919 70.086 1.00 53.48 127 THR B C 1
ATOM 3138 O O . THR B 1 127 ? 14.388 -12.319 69.451 1.00 48.44 127 THR B O 1
ATOM 3142 N N . GLY B 1 128 ? 13.234 -12.637 71.358 1.00 48.93 128 GLY B N 1
ATOM 3143 C CA . GLY B 1 128 ? 13.914 -11.567 72.064 1.00 45.79 128 GLY B CA 1
ATOM 3144 C C . GLY B 1 128 ? 13.814 -10.249 71.328 1.00 40.13 128 GLY B C 1
ATOM 3145 O O . GLY B 1 128 ? 14.719 -9.411 71.399 1.00 47.97 128 GLY B O 1
ATOM 3146 N N . ALA B 1 129 ? 12.717 -10.065 70.603 1.00 42.08 129 ALA B N 1
ATOM 3147 C CA . ALA B 1 129 ? 12.555 -8.887 69.774 1.00 36.24 129 ALA B CA 1
ATOM 3148 C C . ALA B 1 129 ? 12.196 -7.676 70.622 1.00 46.97 129 ALA B C 1
ATOM 3149 O O . ALA B 1 129 ? 11.704 -7.787 71.747 1.00 51.22 129 ALA B O 1
ATOM 3151 N N . THR B 1 130 ? 12.448 -6.506 70.056 1.00 41.13 130 THR B N 1
ATOM 3152 C CA . THR B 1 130 ? 12.158 -5.243 70.709 1.00 35.29 130 THR B CA 1
ATOM 3153 C C . THR B 1 130 ? 10.784 -4.692 70.348 1.00 59.10 130 THR B C 1
ATOM 3154 O O . THR B 1 130 ? 10.326 -3.746 71.000 1.00 47.16 130 THR B O 1
ATOM 3158 N N . LYS B 1 131 ? 10.127 -5.251 69.326 1.00 52.99 131 LYS B N 1
ATOM 3159 C CA . LYS B 1 131 ? 8.805 -4.802 68.901 1.00 43.87 131 LYS B CA 1
ATOM 3160 C C . LYS B 1 131 ? 8.190 -5.745 67.873 1.00 45.82 131 LY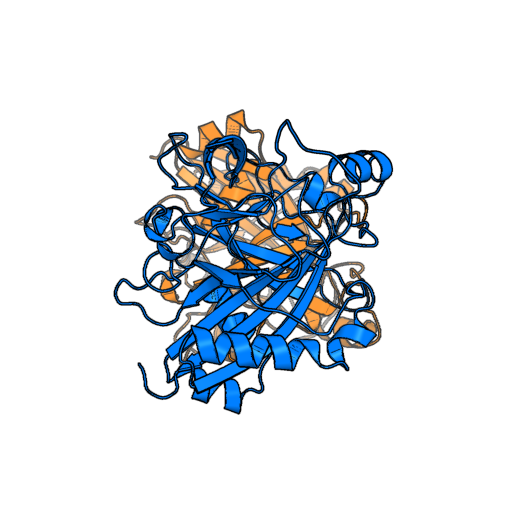S B C 1
ATOM 3161 O O . LYS B 1 131 ? 8.856 -6.152 66.915 1.00 44.05 131 LYS B O 1
ATOM 3167 N N . VAL B 1 132 ? 6.914 -6.084 68.059 1.00 45.35 132 VAL B N 1
ATOM 3168 C CA . VAL B 1 132 ? 6.163 -6.929 67.137 1.00 34.08 132 VAL B CA 1
ATOM 3169 C C . VAL B 1 132 ? 4.952 -6.150 66.643 1.00 40.13 132 VAL B C 1
ATOM 3170 O O . VAL B 1 132 ? 4.291 -5.455 67.423 1.00 38.75 132 VAL B O 1
ATOM 3174 N N . HIS B 1 133 ? 4.674 -6.251 65.346 1.00 34.16 133 HIS B N 1
ATOM 3175 C CA . HIS B 1 133 ? 3.454 -5.716 64.757 1.00 32.23 133 HIS B CA 1
ATOM 3176 C C . HIS B 1 133 ? 2.766 -6.826 63.976 1.00 35.00 133 HIS B C 1
ATOM 3177 O O . HIS B 1 133 ? 3.327 -7.341 63.003 1.00 35.87 133 HIS B O 1
ATOM 3184 N N . VAL B 1 134 ? 1.565 -7.201 64.409 1.00 32.04 134 VAL B N 1
ATOM 3185 C CA . VAL B 1 134 ? 0.769 -8.197 63.698 1.00 23.87 134 VAL B CA 1
ATOM 3186 C C . VAL B 1 134 ? 0.018 -7.499 62.572 1.00 32.11 134 VAL B C 1
ATOM 3187 O O . VAL B 1 134 ? -0.737 -6.551 62.810 1.00 27.87 134 VAL B O 1
ATOM 3191 N N . ILE B 1 135 ? 0.236 -7.957 61.340 1.00 24.76 135 ILE B N 1
ATOM 3192 C CA . ILE B 1 135 ? -0.498 -7.411 60.203 1.00 25.76 135 ILE B CA 1
ATOM 3193 C C . ILE B 1 135 ? -1.923 -7.939 60.185 1.00 25.56 135 ILE B C 1
ATOM 3194 O O . ILE B 1 135 ? -2.887 -7.181 60.035 1.00 29.93 135 ILE B O 1
ATOM 3199 N N . GLY B 1 136 ? -2.067 -9.246 60.329 1.00 26.56 136 GLY B N 1
ATOM 3200 C CA . GLY B 1 136 ? -3.348 -9.896 60.164 1.00 20.20 136 GLY B CA 1
ATOM 3201 C C . GLY B 1 136 ? -3.130 -11.390 60.040 1.00 30.12 136 GLY B C 1
ATOM 3202 O O . GLY B 1 136 ? -2.025 -11.894 60.239 1.00 25.36 136 GLY B O 1
ATOM 3203 N N . HIS B 1 137 ? -4.209 -12.084 59.692 1.00 18.10 137 HIS B N 1
ATOM 3204 C CA . HIS B 1 137 ? -4.192 -13.535 59.661 1.00 23.77 137 HIS B CA 1
ATOM 3205 C C . HIS B 1 137 ? -5.041 -14.035 58.504 1.00 27.19 137 HIS B C 1
ATOM 3206 O O . HIS B 1 137 ? -5.801 -13.285 57.884 1.00 21.46 137 HIS B O 1
ATOM 3213 N N . LEU B 1 138 ? -4.901 -15.314 58.248 1.00 21.40 138 LEU B N 1
ATOM 3214 C CA . LEU B 1 138 ? -5.682 -15.998 57.211 1.00 25.15 138 LEU B CA 1
ATOM 3215 C C . LEU B 1 138 ? -6.153 -17.336 57.767 1.00 20.48 138 LEU B C 1
ATOM 3216 O O . LEU B 1 138 ? -5.340 -18.103 58.219 1.00 22.29 138 LEU B O 1
ATOM 3221 N N . HIS B 1 139 ? -7.465 -17.525 57.759 1.00 22.36 139 HIS B N 1
ATOM 3222 C CA . HIS B 1 139 ? -8.137 -18.750 58.234 1.00 20.13 139 HIS B CA 1
ATOM 3223 C C . HIS B 1 139 ? -8.334 -19.699 57.059 1.00 17.51 139 HIS B C 1
ATOM 3224 O O . HIS B 1 139 ? -8.777 -19.254 56.049 1.00 23.54 139 HIS B O 1
ATOM 3231 N N . ARG B 1 140 ? -7.911 -20.955 57.226 1.00 17.92 140 ARG B N 1
ATOM 3232 C CA . ARG B 1 140 ? -8.061 -22.012 56.191 1.00 23.80 140 ARG B CA 1
ATOM 3233 C C . ARG B 1 140 ? -8.966 -23.092 56.788 1.00 25.36 140 ARG B C 1
ATOM 3234 O O . ARG B 1 140 ? -8.773 -23.420 57.975 1.00 27.50 140 ARG B O 1
ATOM 3242 N N . SER B 1 141 ? -9.912 -23.623 56.009 1.00 19.72 141 SER B N 1
ATOM 3243 C CA . SER B 1 141 ? -10.832 -24.622 56.595 1.00 29.06 141 SER B CA 1
ATOM 3244 C C . SER B 1 141 ? -11.435 -25.550 55.545 1.00 29.39 141 SER B C 1
ATOM 3245 O O . SER B 1 141 ? -12.097 -26.462 55.935 1.00 28.22 141 SER B O 1
ATOM 3248 N N . LEU B 1 142 ? -11.206 -25.269 54.276 1.00 25.71 142 LEU B N 1
ATOM 3249 C CA . LEU B 1 142 ? -11.751 -26.087 53.176 1.00 31.66 142 LEU B CA 1
ATOM 3250 C C . LEU B 1 142 ? -10.896 -27.327 52.910 1.00 30.54 142 LEU B C 1
ATOM 3251 O O . LEU B 1 142 ? -9.722 -27.310 53.122 1.00 28.83 142 LEU B O 1
ATOM 3256 N N . ASN B 1 143 ? -11.539 -28.405 52.515 1.00 31.84 143 ASN B N 1
ATOM 3257 C CA . ASN B 1 143 ? -10.798 -29.612 52.094 1.00 31.61 143 ASN B CA 1
ATOM 3258 C C . ASN B 1 143 ? -10.375 -29.377 50.635 1.00 24.97 143 ASN B C 1
ATOM 3259 O O . ASN B 1 143 ? -11.167 -28.885 49.899 1.00 28.99 143 ASN B O 1
ATOM 3264 N N . TYR B 1 144 ? -9.138 -29.678 50.273 1.00 32.05 144 TYR B N 1
ATOM 3265 C CA . TYR B 1 144 ? -8.612 -29.370 48.944 1.00 34.89 144 TYR B CA 1
ATOM 3266 C C . TYR B 1 144 ? -9.325 -30.173 47.862 1.00 28.96 144 TYR B C 1
ATOM 3267 O O . TYR B 1 144 ? -9.840 -29.600 46.895 1.00 30.44 144 TYR B O 1
ATOM 3276 N N . ASN B 1 145 ? -9.342 -31.503 47.993 1.00 29.76 145 ASN B N 1
ATOM 3277 C CA . ASN B 1 145 ? -9.932 -32.343 46.954 1.00 39.14 145 ASN B CA 1
ATOM 3278 C C . ASN B 1 145 ? -11.427 -32.085 46.806 1.00 33.33 145 ASN B C 1
ATOM 3279 O O . ASN B 1 145 ? -11.940 -32.001 45.683 1.00 39.03 145 ASN B O 1
ATOM 3284 N N . ASP B 1 146 ? -12.146 -31.974 47.925 1.00 32.03 146 ASP B N 1
ATOM 3285 C CA . ASP B 1 146 ? -13.565 -31.637 47.864 1.00 34.68 146 ASP B CA 1
ATOM 3286 C C . ASP B 1 146 ? -13.785 -30.315 47.137 1.00 28.68 146 ASP B C 1
ATOM 3287 O O . ASP B 1 146 ? -14.633 -30.218 46.243 1.00 38.95 146 ASP B O 1
ATOM 3292 N N . THR B 1 147 ? -13.021 -29.283 47.506 1.00 27.79 147 THR B N 1
ATOM 3293 C CA . THR B 1 147 ? -13.193 -27.974 46.879 1.00 31.83 147 THR B CA 1
ATOM 3294 C C . THR B 1 147 ? -12.839 -28.015 45.397 1.00 30.20 147 THR B C 1
ATOM 3295 O O . THR B 1 147 ? -13.483 -27.340 44.581 1.00 34.21 147 THR B O 1
ATOM 3299 N N . THR B 1 148 ? -11.795 -28.772 45.036 1.00 34.51 148 THR B N 1
ATOM 3300 C CA . THR B 1 148 ? -11.454 -28.958 43.626 1.00 37.87 148 THR B CA 1
ATOM 3301 C C . THR B 1 148 ? -12.656 -29.478 42.851 1.00 27.75 148 THR B C 1
ATOM 3302 O O . THR B 1 148 ? -12.989 -28.970 41.775 1.00 29.01 148 THR B O 1
ATOM 3306 N N . GLU B 1 149 ? -13.326 -30.497 43.396 1.00 27.90 149 GLU B N 1
ATOM 3307 C CA . GLU B 1 149 ? -14.503 -31.048 42.733 1.00 37.95 149 GLU B CA 1
ATOM 3308 C C . GLU B 1 149 ? -15.646 -30.039 42.691 1.00 40.62 149 GLU B C 1
ATOM 3309 O O . GLU B 1 149 ? -16.332 -29.917 41.670 1.00 38.37 149 GLU B O 1
ATOM 3315 N N . GLU B 1 150 ? -15.854 -29.292 43.781 1.00 34.75 150 GLU B N 1
ATOM 3316 C CA . GLU B 1 150 ? -17.071 -28.494 43.915 1.00 34.11 150 GLU B CA 1
ATOM 3317 C C . GLU B 1 150 ? -17.086 -27.314 42.946 1.00 36.35 150 GLU B C 1
ATOM 3318 O O . GLU B 1 150 ? -18.103 -27.050 42.293 1.00 32.02 150 GLU B O 1
ATOM 3324 N N . GLU B 1 151 ? -15.939 -26.637 42.828 1.00 30.87 151 GLU B N 1
ATOM 3325 C CA . GLU B 1 151 ? -15.815 -25.443 41.948 1.00 30.20 151 GLU B CA 1
ATOM 3326 C C . GLU B 1 151 ? -15.201 -25.819 40.592 1.00 30.37 151 GLU B C 1
ATOM 3327 O O . GLU B 1 151 ? -14.646 -24.916 39.936 1.00 31.91 151 GLU B O 1
ATOM 3333 N N . LYS B 1 152 ? -15.292 -27.091 40.187 1.00 34.98 152 LYS B N 1
ATOM 3334 C CA . LYS B 1 152 ? -14.737 -27.504 38.871 1.00 39.69 152 LYS B CA 1
ATOM 3335 C C . LYS B 1 152 ? -15.367 -26.730 37.704 1.00 46.05 152 LYS B C 1
ATOM 3336 O O . LYS B 1 152 ? -14.662 -26.478 36.757 1.00 49.79 152 LYS B O 1
ATOM 3342 N N . ASN B 1 153 ? -16.619 -26.294 37.795 1.00 38.89 153 ASN B N 1
ATOM 3343 C CA . ASN B 1 153 ? -17.217 -25.548 36.669 1.00 29.77 153 ASN B CA 1
ATOM 3344 C C . ASN B 1 153 ? -17.209 -24.043 36.934 1.00 37.29 153 ASN B C 1
ATOM 3345 O O . ASN B 1 153 ? -17.712 -23.316 36.093 1.00 32.07 153 ASN B O 1
ATOM 3350 N N . ALA B 1 154 ? -16.658 -23.599 38.059 1.00 28.39 154 ALA B N 1
ATOM 3351 C CA . ALA B 1 154 ? -16.640 -22.175 38.328 1.00 25.07 154 ALA B CA 1
ATOM 3352 C C . ALA B 1 154 ? -15.551 -21.485 37.510 1.00 35.70 154 ALA B C 1
ATOM 3353 O O . ALA B 1 154 ? -14.526 -22.093 37.186 1.00 30.05 154 ALA B O 1
ATOM 3355 N N . PRO B 1 155 ? -15.760 -20.219 37.152 1.00 27.00 155 PRO B N 1
ATOM 3356 C CA . PRO B 1 155 ? -14.715 -19.465 36.454 1.00 28.29 155 PRO B CA 1
ATOM 3357 C C . PRO B 1 155 ? -13.437 -19.391 37.278 1.00 34.69 155 PRO B C 1
ATOM 3358 O O . PRO B 1 155 ? -13.445 -19.522 38.504 1.00 29.91 155 PRO B O 1
ATOM 3362 N N . ASP B 1 156 ? -12.324 -19.168 36.572 1.00 36.47 156 ASP B N 1
ATOM 3363 C CA . ASP B 1 156 ? -11.005 -19.212 37.202 1.00 38.83 156 ASP B CA 1
ATOM 3364 C C . ASP B 1 156 ? -10.893 -18.209 38.344 1.00 28.10 156 ASP B C 1
ATOM 3365 O O . ASP B 1 156 ? -10.347 -18.524 39.409 1.00 29.06 156 ASP B O 1
ATOM 3370 N N . MET B 1 157 ? -11.413 -17.001 38.148 1.00 23.15 157 MET B N 1
ATOM 3371 C CA . MET B 1 157 ? -11.229 -15.907 39.090 1.00 28.94 157 MET B CA 1
ATOM 3372 C C . MET B 1 157 ? -12.314 -15.845 40.155 1.00 28.66 157 MET B C 1
ATOM 3373 O O . MET B 1 157 ? -12.375 -14.862 40.903 1.00 35.08 157 MET B O 1
ATOM 3378 N N . THR B 1 158 ? -13.174 -16.857 40.235 1.00 30.15 158 THR B N 1
ATOM 3379 C CA . THR B 1 158 ? -14.115 -16.941 41.341 1.00 30.59 158 THR B CA 1
ATOM 3380 C C . THR B 1 158 ? -13.355 -17.049 42.656 1.00 34.15 158 THR B C 1
ATOM 3381 O O . THR B 1 158 ? -12.499 -17.921 42.820 1.00 28.64 158 THR B O 1
ATOM 3385 N N . MET B 1 159 ? -13.658 -16.151 43.588 1.00 28.52 159 MET B N 1
ATOM 3386 C CA . MET B 1 159 ? -13.049 -16.212 44.908 1.00 29.42 159 MET B CA 1
ATOM 3387 C C . MET B 1 159 ? -13.806 -17.210 45.774 1.00 32.82 159 MET B C 1
ATOM 3388 O O . MET B 1 159 ? -15.026 -17.104 45.936 1.00 37.54 159 MET B O 1
ATOM 3393 N N . THR B 1 160 ? -13.084 -18.190 46.314 1.00 30.70 160 THR B N 1
ATOM 3394 C CA . THR B 1 160 ? -13.707 -19.204 47.152 1.00 25.65 160 THR B CA 1
ATOM 3395 C C . THR B 1 160 ? -14.251 -18.580 48.441 1.00 34.26 160 THR B C 1
ATOM 3396 O O . THR B 1 160 ? -13.802 -17.524 48.897 1.00 26.46 160 THR B O 1
ATOM 3400 N N . LYS B 1 161 ? -15.247 -19.246 49.018 1.00 44.20 161 LYS B N 1
ATOM 3401 C CA . LYS B 1 161 ? -15.807 -18.856 50.306 1.00 38.03 161 LYS B CA 1
ATOM 3402 C C . LYS B 1 161 ? -15.067 -19.659 51.365 1.00 19.20 161 LYS B C 1
ATOM 3403 O O . LYS B 1 161 ? -15.329 -20.840 51.564 1.00 29.06 161 LYS B O 1
ATOM 3409 N N . GLY B 1 162 ? -14.138 -19.019 52.055 1.00 22.15 162 GLY B N 1
ATOM 3410 C CA . GLY B 1 162 ? -13.176 -19.758 52.843 1.00 23.28 162 GLY B CA 1
ATOM 3411 C C . GLY B 1 162 ? -11.956 -20.107 52.017 1.00 26.14 162 GLY B C 1
ATOM 3412 O O . GLY B 1 162 ? -11.880 -19.868 50.807 1.00 22.84 162 GLY B O 1
ATOM 3413 N N . GLN B 1 163 ? -10.956 -20.672 52.688 1.00 27.43 163 GLN B N 1
ATOM 3414 C CA . GLN B 1 163 ? -9.687 -20.957 52.033 1.00 21.28 163 GLN B CA 1
ATOM 3415 C C . GLN B 1 163 ? -9.280 -22.403 52.261 1.00 21.31 163 GLN B C 1
ATOM 3416 O O . GLN B 1 163 ? -9.553 -22.997 53.307 1.00 21.65 163 GLN B O 1
ATOM 3422 N N . THR B 1 164 ? -8.642 -22.943 51.264 1.00 24.88 164 THR B N 1
ATOM 3423 C CA . THR B 1 164 ? -8.056 -24.255 51.077 1.00 24.24 164 THR B CA 1
ATOM 3424 C C . THR B 1 164 ? -6.621 -24.249 51.600 1.00 23.59 164 THR B C 1
ATOM 3425 O O . THR B 1 164 ? -6.000 -23.188 51.700 1.00 23.34 164 THR B O 1
ATOM 3429 N N . PRO B 1 165 ? -6.079 -25.399 52.020 1.00 21.70 165 PRO B N 1
ATOM 3430 C CA . PRO B 1 165 ? -4.651 -25.447 52.360 1.00 25.56 165 PRO B CA 1
ATOM 3431 C C . PRO B 1 165 ? -3.776 -25.002 51.197 1.00 27.62 165 PRO B C 1
ATOM 3432 O O . PRO B 1 165 ? -4.138 -25.138 50.026 1.00 25.16 165 PRO B O 1
ATOM 3436 N N . GLY B 1 166 ? -2.604 -24.467 51.533 1.00 28.73 166 GLY B N 1
ATOM 3437 C CA . GLY B 1 166 ? -1.674 -23.996 50.525 1.00 21.55 166 GLY B CA 1
ATOM 3438 C C . GLY B 1 166 ? -0.786 -25.096 49.980 1.00 21.89 166 GLY B C 1
ATOM 3439 O O . GLY B 1 166 ? 0.361 -25.250 50.409 1.00 25.24 166 GLY B O 1
ATOM 3440 N N . ARG B 1 167 ? -1.306 -25.864 49.024 1.00 18.75 167 ARG B N 1
ATOM 3441 C CA . ARG B 1 167 ? -0.593 -27.025 48.491 1.00 26.12 167 ARG B CA 1
ATOM 3442 C C . ARG B 1 167 ? 0.301 -26.600 47.323 1.00 25.53 167 ARG B C 1
ATOM 3443 O O . ARG B 1 167 ? 0.061 -26.914 46.156 1.00 22.08 167 ARG B O 1
ATOM 3451 N N . PHE B 1 168 ? 1.357 -25.866 47.673 1.00 24.70 168 PHE B N 1
ATOM 3452 C CA . PHE B 1 168 ? 2.418 -25.505 46.742 1.00 21.10 168 PHE B CA 1
ATOM 3453 C C . PHE B 1 168 ? 3.580 -24.925 47.534 1.00 25.51 168 PHE B C 1
ATOM 3454 O O . PHE B 1 168 ? 3.370 -24.229 48.531 1.00 18.77 168 PHE B O 1
ATOM 3462 N N . VAL B 1 169 ? 4.797 -25.227 47.091 1.00 16.51 169 VAL B N 1
ATOM 3463 C CA . VAL B 1 169 ? 6.004 -24.799 47.791 1.00 20.13 169 VAL B CA 1
ATOM 3464 C C . VAL B 1 169 ? 6.226 -23.315 47.536 1.00 11.60 169 VAL B C 1
ATOM 3465 O O . VAL B 1 169 ? 6.221 -22.864 46.385 1.00 24.84 169 VAL B O 1
ATOM 3469 N N . HIS B 1 170 ? 6.434 -22.553 48.606 1.00 15.00 170 HIS B N 1
ATOM 3470 C CA . HIS B 1 170 ? 6.530 -21.106 48.479 1.00 16.42 170 HIS B CA 1
ATOM 3471 C C . HIS B 1 170 ? 7.125 -20.515 49.747 1.00 21.13 170 HIS B C 1
ATOM 3472 O O . HIS B 1 170 ? 7.230 -21.176 50.783 1.00 19.66 170 HIS B O 1
ATOM 3479 N N . VAL B 1 171 ? 7.519 -19.249 49.639 1.00 13.95 171 VAL B N 1
ATOM 3480 C CA . VAL B 1 171 ? 7.761 -18.378 50.781 1.00 16.25 171 VAL B CA 1
ATOM 3481 C C . VAL B 1 171 ? 6.836 -17.182 50.626 1.00 17.74 171 VAL B C 1
ATOM 3482 O O . VAL B 1 171 ? 6.744 -16.608 49.535 1.00 20.03 171 VAL B O 1
ATOM 3486 N N . ASP B 1 172 ? 6.144 -16.819 51.710 1.00 20.19 172 ASP B N 1
ATOM 3487 C CA . ASP B 1 172 ? 5.110 -15.789 51.631 1.00 16.49 172 ASP B CA 1
ATOM 3488 C C . ASP B 1 172 ? 5.642 -14.494 51.031 1.00 19.27 172 ASP B C 1
ATOM 3489 O O . ASP B 1 172 ? 4.932 -13.806 50.288 1.00 15.85 172 ASP B O 1
ATOM 3494 N N . GLN B 1 173 ? 6.889 -14.147 51.334 1.00 19.11 173 GLN B N 1
ATOM 3495 C CA . GLN B 1 173 ? 7.494 -12.920 50.842 1.00 17.56 173 GLN B CA 1
ATOM 3496 C C . GLN B 1 173 ? 8.850 -13.215 50.226 1.00 25.19 173 GLN B C 1
ATOM 3497 O O . GLN B 1 173 ? 9.647 -13.973 50.787 1.00 20.34 173 GLN B O 1
ATOM 3503 N N . SER B 1 174 ? 9.107 -12.609 49.070 1.00 19.99 174 SER B N 1
ATOM 3504 C CA . SER B 1 174 ? 10.459 -12.544 48.548 1.00 23.01 174 SER B CA 1
ATOM 3505 C C . SER B 1 174 ? 11.258 -11.525 49.358 1.00 31.35 174 SER B C 1
ATOM 3506 O O . SER B 1 174 ? 10.768 -10.936 50.326 1.00 31.80 174 SER B O 1
ATOM 3509 N N . TYR B 1 175 ? 12.517 -11.321 48.968 1.00 30.08 175 TYR B N 1
ATOM 3510 C CA . TYR B 1 175 ? 13.279 -10.226 49.552 1.00 31.40 175 TYR B CA 1
ATOM 3511 C C . TYR B 1 175 ? 12.657 -8.896 49.156 1.00 26.33 175 TYR B C 1
ATOM 3512 O O . TYR B 1 175 ? 12.434 -8.016 49.998 1.00 22.67 175 TYR B O 1
ATOM 3521 N N . GLN B 1 176 ? 12.334 -8.750 47.871 1.00 27.70 176 GLN B N 1
ATOM 3522 C CA . GLN B 1 176 ? 11.592 -7.580 47.425 1.00 32.19 176 GLN B CA 1
ATOM 3523 C C . GLN B 1 176 ? 10.157 -7.577 47.944 1.00 25.98 176 GLN B C 1
ATOM 3524 O O . GLN B 1 176 ? 9.629 -6.510 48.269 1.00 18.86 176 GLN B O 1
ATOM 3530 N N . GLY B 1 177 ? 9.517 -8.747 48.039 1.00 28.27 177 GLY B N 1
ATOM 3531 C CA . GLY B 1 177 ? 8.174 -8.791 48.590 1.00 21.43 177 GLY B CA 1
ATOM 3532 C C . GLY B 1 177 ? 8.127 -8.373 50.047 1.00 20.86 177 GLY B C 1
ATOM 3533 O O . GLY B 1 177 ? 7.163 -7.746 50.496 1.00 27.14 177 GLY B O 1
ATOM 3534 N N . ALA B 1 178 ? 9.168 -8.717 50.806 1.00 32.21 178 ALA B N 1
ATOM 3535 C CA . ALA B 1 178 ? 9.228 -8.327 52.210 1.00 31.69 178 ALA B CA 1
ATOM 3536 C C . ALA B 1 178 ? 9.270 -6.812 52.357 1.00 26.73 178 ALA B C 1
ATOM 3537 O O . ALA B 1 178 ? 8.549 -6.236 53.179 1.00 23.46 178 ALA B O 1
ATOM 3539 N N . VAL B 1 179 ? 10.114 -6.149 51.563 1.00 24.96 179 VAL B N 1
ATOM 3540 C CA . VAL B 1 179 ? 10.201 -4.693 51.629 1.00 21.84 179 VAL B CA 1
ATOM 3541 C C . VAL B 1 179 ? 8.884 -4.063 51.199 1.00 23.41 179 VAL B C 1
ATOM 3542 O O . VAL B 1 179 ? 8.429 -3.075 51.788 1.00 26.67 179 VAL B O 1
ATOM 3546 N N . ARG B 1 180 ? 8.248 -4.626 50.169 1.00 23.23 180 ARG B N 1
ATOM 3547 C CA . ARG B 1 180 ? 6.957 -4.104 49.734 1.00 24.25 180 ARG B CA 1
ATOM 3548 C C . ARG B 1 180 ? 5.907 -4.248 50.830 1.00 23.94 180 ARG B C 1
ATOM 3549 O O . ARG B 1 180 ? 5.086 -3.346 51.035 1.00 25.69 180 ARG B O 1
ATOM 3557 N N . ARG B 1 181 ? 5.929 -5.369 51.556 1.00 25.26 181 ARG B N 1
ATOM 3558 C CA . ARG B 1 181 ? 4.971 -5.574 52.641 1.00 29.53 181 ARG B CA 1
ATOM 3559 C C . ARG B 1 181 ? 5.125 -4.524 53.735 1.00 32.59 181 ARG B C 1
ATOM 3560 O O . ARG B 1 181 ? 4.129 -4.042 54.286 1.00 29.88 181 ARG B O 1
ATOM 3568 N N . LEU B 1 182 ? 6.369 -4.155 54.058 1.00 29.04 182 LEU B N 1
ATOM 3569 C CA . LEU B 1 182 ? 6.619 -3.256 55.180 1.00 27.62 182 LEU B CA 1
ATOM 3570 C C . LEU B 1 182 ? 6.076 -1.863 54.900 1.00 29.31 182 LEU B C 1
ATOM 3571 O O . LEU B 1 182 ? 5.576 -1.186 55.808 1.00 24.40 182 LEU B O 1
ATOM 3576 N N . TYR B 1 183 ? 6.182 -1.405 53.653 1.00 29.20 183 TYR B N 1
ATOM 3577 C CA . TYR B 1 183 ? 5.694 -0.082 53.282 1.00 26.00 183 TYR B CA 1
ATOM 3578 C C . TYR B 1 183 ? 4.215 -0.074 52.922 1.00 30.02 183 TYR B C 1
ATOM 3579 O O . TYR B 1 183 ? 3.632 1.007 52.801 1.00 31.49 183 TYR B O 1
ATOM 3588 N N . LEU B 1 184 ? 3.596 -1.242 52.750 1.00 24.79 184 LEU B N 1
ATOM 3589 C CA . LEU B 1 184 ? 2.155 -1.310 52.546 1.00 27.22 184 LEU B CA 1
ATOM 3590 C C . LEU B 1 184 ? 1.389 -1.535 53.841 1.00 21.22 184 LEU B C 1
ATOM 3591 O O . LEU B 1 184 ? 0.214 -1.160 53.927 1.00 37.11 184 LEU B O 1
ATOM 3596 N N . ASP B 1 185 ? 2.023 -2.139 54.847 1.00 21.72 185 ASP B N 1
ATOM 3597 C CA . ASP B 1 185 ? 1.343 -2.518 56.078 1.00 20.89 185 ASP B CA 1
ATOM 3598 C C . ASP B 1 185 ? 1.624 -1.580 57.242 1.00 29.74 185 ASP B C 1
ATOM 3599 O O . ASP B 1 185 ? 0.860 -1.582 58.214 1.00 26.95 185 ASP B O 1
ATOM 3604 N N . LEU B 1 186 ? 2.688 -0.790 57.176 1.00 29.18 186 LEU B N 1
ATOM 3605 C CA . LEU B 1 186 ? 3.036 0.163 58.215 1.00 27.68 186 LEU B CA 1
ATOM 3606 C C . LEU B 1 186 ? 3.043 1.575 57.647 1.00 30.50 186 LEU B C 1
ATOM 3607 O O . LEU B 1 186 ? 3.204 1.765 56.435 1.00 27.77 186 LEU B O 1
ATOM 3612 N N . PRO B 1 187 ? 2.855 2.593 58.491 1.00 45.20 187 PRO B N 1
ATOM 3613 C CA . PRO B 1 187 ? 2.943 3.971 57.999 1.00 40.67 187 PRO B CA 1
ATOM 3614 C C . PRO B 1 187 ? 4.324 4.258 57.430 1.00 36.35 187 PRO B C 1
ATOM 3615 O O . PRO B 1 187 ? 5.317 3.631 57.803 1.00 36.70 187 PRO B O 1
ATOM 3619 N N . GLN B 1 188 ? 4.369 5.217 56.501 1.00 45.41 188 GLN B N 1
ATOM 3620 C CA . GLN B 1 188 ? 5.623 5.562 55.839 1.00 45.65 188 GLN B CA 1
ATOM 3621 C C . GLN B 1 188 ? 6.713 5.906 56.846 1.00 49.26 188 GLN B C 1
ATOM 3622 O O . GLN B 1 188 ? 7.866 5.484 56.695 1.00 50.53 188 GLN B O 1
ATOM 3628 N N . GLU B 1 189 ? 6.361 6.657 57.891 1.00 52.19 189 GLU B N 1
ATOM 3629 C CA . GLU B 1 189 ? 7.365 7.126 58.840 1.00 48.81 189 GLU B CA 1
ATOM 3630 C C . GLU B 1 189 ? 8.020 5.972 59.591 1.00 51.26 189 GLU B C 1
ATOM 3631 O O . GLU B 1 189 ? 9.241 5.965 59.786 1.00 53.09 189 GLU B O 1
ATOM 3637 N N . GLU B 1 190 ? 7.229 4.982 60.012 1.00 45.70 190 GLU B N 1
ATOM 3638 C CA . GLU B 1 190 ? 7.769 3.923 60.858 1.00 49.32 190 GLU B CA 1
ATOM 3639 C C . GLU B 1 190 ? 8.479 2.848 60.040 1.00 47.63 190 GLU B C 1
ATOM 3640 O O . GLU B 1 190 ? 9.478 2.279 60.494 1.00 50.45 190 GLU B O 1
ATOM 3646 N N . ALA B 1 191 ? 7.990 2.562 58.832 1.00 44.00 191 ALA B N 1
ATOM 3647 C CA . ALA B 1 191 ? 8.676 1.606 57.966 1.00 31.42 191 ALA B CA 1
ATOM 3648 C C . ALA B 1 191 ? 10.060 2.114 57.583 1.00 41.09 191 ALA B C 1
ATOM 3649 O O . ALA B 1 191 ? 11.049 1.374 57.650 1.00 37.14 191 ALA B O 1
ATOM 3651 N N . ARG B 1 192 ? 10.146 3.384 57.178 1.00 37.12 192 ARG B N 1
ATOM 3652 C CA . ARG B 1 192 ? 11.436 3.975 56.837 1.00 43.60 192 ARG B CA 1
ATOM 3653 C C . ARG B 1 192 ? 12.386 3.950 58.026 1.00 47.62 192 ARG B C 1
ATOM 3654 O O . ARG B 1 192 ? 13.599 3.776 57.861 1.00 48.53 192 ARG B O 1
ATOM 3662 N N . ARG B 1 193 ? 11.847 4.115 59.235 1.00 42.79 193 ARG B N 1
ATOM 3663 C CA . ARG B 1 193 ? 12.680 4.167 60.428 1.00 45.37 193 ARG B CA 1
ATOM 3664 C C . ARG B 1 193 ? 13.141 2.777 60.839 1.00 43.05 193 ARG B C 1
ATOM 3665 O O . ARG B 1 193 ? 14.319 2.567 61.159 1.00 39.83 193 ARG B O 1
ATOM 3673 N N . LEU B 1 194 ? 12.221 1.815 60.862 1.00 41.70 194 LEU B N 1
ATOM 3674 C CA . LEU B 1 194 ? 12.562 0.467 61.299 1.00 39.02 194 LEU B CA 1
ATOM 3675 C C . LEU B 1 194 ? 13.404 -0.295 60.285 1.00 41.08 194 LEU B C 1
ATOM 3676 O O . LEU B 1 194 ? 13.988 -1.323 60.639 1.00 43.99 194 LEU B O 1
ATOM 3681 N N . GLU B 1 195 ? 13.479 0.178 59.038 1.00 45.72 195 GLU B N 1
ATOM 3682 C CA . GLU B 1 195 ? 14.300 -0.508 58.048 1.00 47.77 195 GLU B CA 1
ATOM 3683 C C . GLU B 1 195 ? 15.785 -0.381 58.361 1.00 52.18 195 GLU B C 1
ATOM 3684 O O . GLU B 1 195 ? 16.565 -1.272 58.007 1.00 45.37 195 GLU B O 1
ATOM 3690 N N . LYS B 1 196 ? 16.191 0.708 59.024 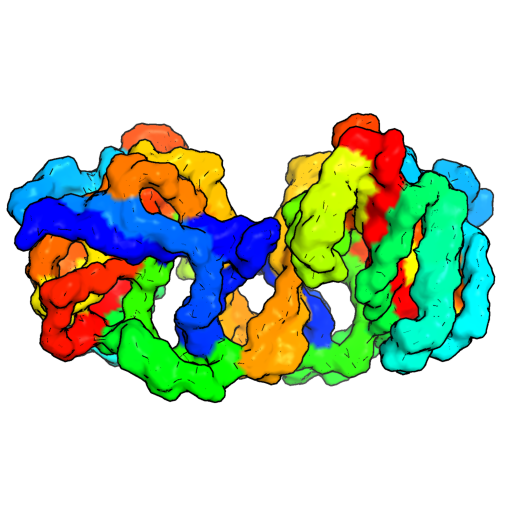1.00 50.62 196 LYS B N 1
ATOM 3691 C CA . LYS B 1 196 ? 17.606 0.906 59.328 1.00 49.85 196 LYS B CA 1
ATOM 3692 C C . LYS B 1 196 ? 18.132 -0.186 60.254 1.00 51.19 196 LYS B C 1
ATOM 3693 O O . LYS B 1 196 ? 19.285 -0.615 60.130 1.00 62.50 196 LYS B O 1
ATOM 3699 N N . THR B 1 197 ? 17.304 -0.650 61.184 1.00 43.98 197 THR B N 1
ATOM 3700 C CA . THR B 1 197 ? 17.681 -1.730 62.081 1.00 41.01 197 THR B CA 1
ATOM 3701 C C . THR B 1 197 ? 17.141 -3.056 61.547 1.00 42.59 197 THR B C 1
ATOM 3702 O O . THR B 1 197 ? 16.434 -3.112 60.537 1.00 36.91 197 THR B O 1
ATOM 3706 N N . ARG B 1 198 ? 17.486 -4.138 62.239 1.00 33.59 198 ARG B N 1
ATOM 3707 C CA . ARG B 1 198 ? 17.116 -5.478 61.805 1.00 43.20 198 ARG B CA 1
ATOM 3708 C C . ARG B 1 198 ? 15.604 -5.675 61.863 1.00 43.30 198 ARG B C 1
ATOM 3709 O O . ARG B 1 198 ? 14.908 -5.077 62.687 1.00 39.88 198 ARG B O 1
ATOM 3717 N N . TRP B 1 199 ? 15.096 -6.525 60.971 1.00 37.32 199 TRP B N 1
ATOM 3718 C CA . TRP B 1 199 ? 13.685 -6.889 60.993 1.00 35.44 199 TRP B CA 1
ATOM 3719 C C . TRP B 1 199 ? 13.493 -8.206 60.253 1.00 39.80 199 TRP B C 1
ATOM 3720 O O . TRP B 1 199 ? 14.406 -8.717 59.599 1.00 36.45 199 TRP B O 1
ATOM 3731 N N . ALA B 1 200 ? 12.282 -8.750 60.369 1.00 37.55 200 ALA B N 1
ATOM 3732 C CA . ALA B 1 200 ? 11.977 -10.071 59.837 1.00 34.36 200 ALA B CA 1
ATOM 3733 C C . ALA B 1 200 ? 10.469 -10.220 59.696 1.00 32.13 200 ALA B C 1
ATOM 3734 O O . ALA B 1 200 ? 9.694 -9.466 60.289 1.00 25.60 200 ALA B O 1
ATOM 3736 N N . ILE B 1 201 ? 10.065 -11.210 58.902 1.00 31.32 201 ILE B N 1
ATOM 3737 C CA . ILE B 1 201 ? 8.662 -11.571 58.723 1.00 22.22 201 ILE B CA 1
ATOM 3738 C C . ILE B 1 201 ? 8.496 -13.020 59.154 1.00 24.53 201 ILE B C 1
ATOM 3739 O O . ILE B 1 201 ? 9.154 -13.914 58.606 1.00 24.20 201 ILE B O 1
ATOM 3744 N N . ILE B 1 202 ? 7.617 -13.254 60.126 1.00 16.48 202 ILE B N 1
ATOM 3745 C CA . ILE B 1 202 ? 7.352 -14.590 60.643 1.00 23.18 202 ILE B CA 1
ATOM 3746 C C . ILE B 1 202 ? 5.847 -14.822 60.644 1.00 25.89 202 ILE B C 1
ATOM 3747 O O . ILE B 1 202 ? 5.080 -13.953 61.073 1.00 23.65 202 ILE B O 1
ATOM 3752 N N . ASN B 1 203 ? 5.429 -15.985 60.153 1.00 22.65 203 ASN B N 1
ATOM 3753 C CA . ASN B 1 203 ? 4.043 -16.419 60.228 1.00 27.90 203 ASN B CA 1
ATOM 3754 C C . ASN B 1 203 ? 3.869 -17.344 61.424 1.00 28.11 203 ASN B C 1
ATOM 3755 O O . ASN B 1 203 ? 4.739 -18.170 61.714 1.00 26.94 203 ASN B O 1
ATOM 3760 N N . VAL B 1 204 ? 2.745 -17.201 62.117 1.00 30.46 204 VAL B N 1
ATOM 3761 C CA . VAL B 1 204 ? 2.428 -18.019 63.281 1.00 24.47 204 VAL B CA 1
ATOM 3762 C C . VAL B 1 204 ? 1.244 -18.902 62.909 1.00 27.10 204 VAL B C 1
ATOM 3763 O O . VAL B 1 204 ? 0.107 -18.426 62.803 1.00 22.78 204 VAL B O 1
ATOM 3767 N N . TRP B 1 205 ? 1.513 -20.188 62.715 1.00 21.37 205 TRP B N 1
ATOM 3768 C CA . TRP B 1 205 ? 0.536 -21.147 62.220 1.00 23.93 205 TRP B CA 1
ATOM 3769 C C . TRP B 1 205 ? -0.020 -21.962 63.381 1.00 31.70 205 TRP B C 1
ATOM 3770 O O . TRP B 1 205 ? 0.742 -22.589 64.125 1.00 29.56 205 TRP B O 1
ATOM 3781 N N . ARG B 1 206 ? -1.343 -21.952 63.532 1.00 29.60 206 ARG B N 1
ATOM 3782 C CA . ARG B 1 206 ? -1.983 -22.712 64.600 1.00 26.58 206 ARG B CA 1
ATOM 3783 C C . ARG B 1 206 ? -3.227 -23.427 64.089 1.00 25.75 206 ARG B C 1
ATOM 3784 O O . ARG B 1 206 ? -4.125 -22.788 63.529 1.00 31.82 206 ARG B O 1
ATOM 3792 N N . PRO B 1 207 ? -3.322 -24.741 64.269 1.00 29.70 207 PRO B N 1
ATOM 3793 C CA . PRO B 1 207 ? -4.560 -25.438 63.913 1.00 28.79 207 PRO B CA 1
ATOM 3794 C C . PRO B 1 207 ? -5.655 -25.165 64.930 1.00 35.79 207 PRO B C 1
ATOM 3795 O O . PRO B 1 207 ? -5.392 -24.907 66.108 1.00 31.31 207 PRO B O 1
ATOM 3799 N N . VAL B 1 208 ? -6.902 -25.212 64.455 1.00 32.70 208 VAL B N 1
ATOM 3800 C CA . VAL B 1 208 ? -8.041 -25.041 65.350 1.00 40.99 208 VAL B CA 1
ATOM 3801 C C . VAL B 1 208 ? -8.252 -26.277 66.213 1.00 39.20 208 VAL B C 1
ATOM 3802 O O . VAL B 1 208 ? -8.924 -26.204 67.249 1.00 42.28 208 VAL B O 1
ATOM 3806 N N . ARG B 1 209 ? -7.695 -27.413 65.807 1.00 48.75 209 ARG B N 1
ATOM 3807 C CA . ARG B 1 209 ? -7.831 -28.665 66.537 1.00 48.51 209 ARG B CA 1
ATOM 3808 C C . ARG B 1 209 ? -6.772 -29.621 66.012 1.00 50.15 209 ARG B C 1
ATOM 3809 O O . ARG B 1 209 ? -6.125 -29.359 64.994 1.00 40.98 209 ARG B O 1
ATOM 3817 N N . LYS B 1 210 ? -6.603 -30.734 66.727 1.00 43.43 210 LYS B N 1
ATOM 3818 C CA . LYS B 1 210 ? -5.611 -31.754 66.405 1.00 42.22 210 LYS B CA 1
ATOM 3819 C C . LYS B 1 210 ? -5.579 -32.045 64.912 1.00 50.31 210 LYS B C 1
ATOM 3820 O O . LYS B 1 210 ? -6.586 -32.457 64.324 1.00 45.17 210 LYS B O 1
ATOM 3826 N N . VAL B 1 211 ? -4.425 -31.803 64.291 1.00 47.10 211 VAL B N 1
ATOM 3827 C CA . VAL B 1 211 ? -4.302 -31.972 62.845 1.00 40.36 211 VAL B CA 1
ATOM 3828 C C . VAL B 1 211 ? -4.344 -33.459 62.530 1.00 43.49 211 VAL B C 1
ATOM 3829 O O . VAL B 1 211 ? -3.452 -34.220 62.915 1.00 45.88 211 VAL B O 1
ATOM 3833 N N . THR B 1 212 ? -5.369 -33.860 61.807 1.00 42.96 212 THR B N 1
ATOM 3834 C CA . THR B 1 212 ? -5.572 -35.236 61.437 1.00 42.70 212 THR B CA 1
ATOM 3835 C C . THR B 1 212 ? -5.492 -35.441 59.926 1.00 48.48 212 THR B C 1
ATOM 3836 O O . THR B 1 212 ? -5.338 -36.583 59.466 1.00 61.93 212 THR B O 1
ATOM 3840 N N . ASN B 1 213 ? -5.503 -34.361 59.149 1.00 57.37 213 ASN B N 1
ATOM 3841 C CA . ASN B 1 213 ? -5.309 -34.438 57.711 1.00 47.35 213 ASN B CA 1
ATOM 3842 C C . ASN B 1 213 ? -4.673 -33.141 57.231 1.00 47.31 213 ASN B C 1
ATOM 3843 O O . ASN B 1 213 ? -4.737 -32.110 57.906 1.00 30.52 213 ASN B O 1
ATOM 3848 N N . GLU B 1 214 ? -4.044 -33.217 56.052 1.00 49.72 214 GLU B N 1
ATOM 3849 C CA . GLU B 1 214 ? -3.391 -32.107 55.360 1.00 42.15 214 GLU B CA 1
ATOM 3850 C C . GLU B 1 214 ? -2.570 -31.227 56.298 1.00 34.38 214 GLU B C 1
ATOM 3851 O O . GLU B 1 214 ? -2.928 -30.064 56.525 1.00 40.53 214 GLU B O 1
ATOM 3857 N N . PRO B 1 215 ? -1.469 -31.734 56.860 1.00 35.80 215 PRO B N 1
ATOM 3858 C CA . PRO B 1 215 ? -0.635 -30.891 57.729 1.00 30.06 215 PRO B CA 1
ATOM 3859 C C . PRO B 1 215 ? 0.254 -29.934 56.947 1.00 32.64 215 PRO B C 1
ATOM 3860 O O . PRO B 1 215 ? 0.142 -29.826 55.722 1.00 27.64 215 PRO B O 1
ATOM 3864 N N . LEU B 1 216 ? 1.143 -29.237 57.650 1.00 27.21 216 LEU B N 1
ATOM 3865 C CA . LEU B 1 216 ? 2.005 -28.224 57.059 1.00 36.99 216 LEU B CA 1
ATOM 3866 C C . LEU B 1 216 ? 3.461 -28.630 57.225 1.00 33.61 216 LEU B C 1
ATOM 3867 O O . LEU B 1 216 ? 3.894 -28.964 58.333 1.00 25.93 216 LEU B O 1
ATOM 3872 N N . ALA B 1 217 ? 4.213 -28.589 56.129 1.00 28.83 217 ALA B N 1
ATOM 3873 C CA . ALA B 1 217 ? 5.621 -28.958 56.117 1.00 21.80 217 ALA B CA 1
ATOM 3874 C C . ALA B 1 217 ? 6.482 -27.723 55.897 1.00 25.91 217 ALA B C 1
ATOM 3875 O O . ALA B 1 217 ? 6.114 -26.829 55.131 1.00 30.90 217 ALA B O 1
ATOM 3877 N N . VAL B 1 218 ? 7.629 -27.678 56.571 1.00 30.64 218 VAL B N 1
ATOM 3878 C CA . VAL B 1 218 ? 8.579 -26.583 56.430 1.00 26.71 218 VAL B CA 1
ATOM 3879 C C . VAL B 1 218 ? 9.929 -27.155 56.023 1.00 36.02 218 VAL B C 1
ATOM 3880 O O . VAL B 1 218 ? 10.308 -28.261 56.426 1.00 35.35 218 VAL B O 1
ATOM 3884 N N . CYS B 1 219 ? 10.660 -26.387 55.223 1.00 38.41 219 CYS B N 1
ATOM 3885 C CA . CYS B 1 219 ? 11.916 -26.828 54.634 1.00 29.05 219 CYS B CA 1
ATOM 3886 C C . CYS B 1 219 ? 13.080 -26.099 55.288 1.00 32.44 219 CYS B C 1
ATOM 3887 O O . CYS B 1 219 ? 13.024 -24.881 55.486 1.00 29.14 219 CYS B O 1
ATOM 3890 N N . ASP B 1 220 ? 14.125 -26.854 55.628 1.00 38.79 220 ASP B N 1
ATOM 3891 C CA . ASP B 1 220 ? 15.369 -26.278 56.122 1.00 32.74 220 ASP B CA 1
ATOM 3892 C C . ASP B 1 220 ? 15.831 -25.158 55.204 1.00 30.62 220 ASP B C 1
ATOM 3893 O O . ASP B 1 220 ? 16.011 -25.365 54.001 1.00 32.28 220 ASP B O 1
ATOM 3898 N N . ALA B 1 221 ? 16.005 -23.962 55.771 1.00 29.92 221 ALA B N 1
ATOM 3899 C CA . ALA B 1 221 ? 16.444 -22.832 54.960 1.00 33.73 221 ALA B CA 1
ATOM 3900 C C . ALA B 1 221 ? 17.806 -23.093 54.332 1.00 41.82 221 ALA B C 1
ATOM 3901 O O . ALA B 1 221 ? 18.116 -22.545 53.268 1.00 46.63 221 ALA B O 1
ATOM 3903 N N . ARG B 1 222 ? 18.622 -23.938 54.964 1.00 38.13 222 ARG B N 1
ATOM 3904 C CA . ARG B 1 222 ? 19.951 -24.241 54.451 1.00 43.94 222 ARG B CA 1
ATOM 3905 C C . ARG B 1 222 ? 19.931 -25.257 53.315 1.00 36.34 222 ARG B C 1
ATOM 3906 O O . ARG B 1 222 ? 20.896 -25.321 52.547 1.00 35.53 222 ARG B O 1
ATOM 3914 N N . SER B 1 223 ? 18.864 -26.044 53.187 1.00 40.91 223 SER B N 1
ATOM 3915 C CA . SER B 1 223 ? 18.781 -27.056 52.140 1.00 34.26 223 SER B CA 1
ATOM 3916 C C . SER B 1 223 ? 18.313 -26.497 50.802 1.00 35.39 223 SER B C 1
ATOM 3917 O O . SER B 1 223 ? 18.205 -27.260 49.836 1.00 37.83 223 SER B O 1
ATOM 3920 N N . VAL B 1 224 ? 18.034 -25.199 50.719 1.00 32.02 224 VAL B N 1
ATOM 3921 C CA . VAL B 1 224 ? 17.609 -24.553 49.485 1.00 36.62 224 VAL B CA 1
ATOM 3922 C C . VAL B 1 224 ? 18.591 -23.435 49.169 1.00 32.34 224 VAL B C 1
ATOM 3923 O O . VAL B 1 224 ? 18.981 -22.670 50.057 1.00 35.04 224 VAL B O 1
ATOM 3927 N N . ARG B 1 225 ? 18.995 -23.349 47.906 1.00 27.55 225 ARG B N 1
ATOM 3928 C CA . ARG B 1 225 ? 19.964 -22.359 47.461 1.00 31.95 225 ARG B CA 1
ATOM 3929 C C . ARG B 1 225 ? 19.263 -21.128 46.899 1.00 34.40 225 ARG B C 1
ATOM 3930 O O . ARG B 1 225 ? 18.104 -21.178 46.480 1.00 35.59 225 ARG B O 1
ATOM 3938 N N . GLU B 1 226 ? 19.999 -20.012 46.890 1.00 35.35 226 GLU B N 1
ATOM 3939 C CA . GLU B 1 226 ? 19.432 -18.744 46.444 1.00 26.86 226 GLU B CA 1
ATOM 3940 C C . GLU B 1 226 ? 18.986 -18.812 44.989 1.00 33.71 226 GLU B C 1
ATOM 3941 O O . GLU B 1 226 ? 17.930 -18.275 44.631 1.00 35.76 226 GLU B O 1
ATOM 3947 N N . ASP B 1 227 ? 19.772 -19.469 44.134 1.00 29.13 227 ASP B N 1
ATOM 3948 C CA . ASP B 1 227 ? 19.415 -19.586 42.724 1.00 38.01 227 ASP B CA 1
ATOM 3949 C C . ASP B 1 227 ? 18.246 -20.534 42.482 1.00 27.73 2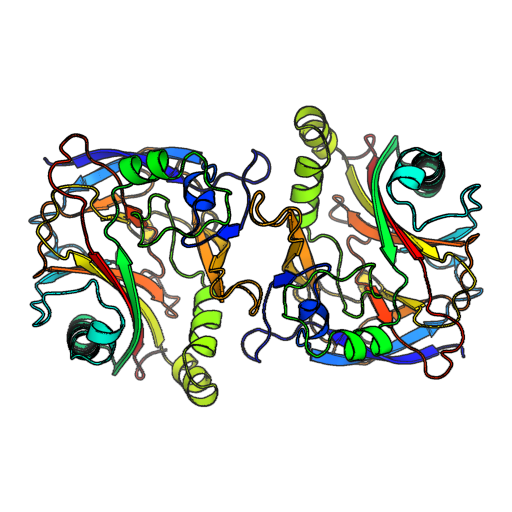27 ASP B C 1
ATOM 3950 O O . ASP B 1 227 ? 17.866 -20.731 41.322 1.00 27.88 227 ASP B O 1
ATOM 3955 N N . GLU B 1 228 ? 17.679 -21.127 43.530 1.00 32.18 228 GLU B N 1
ATOM 3956 C CA . GLU B 1 228 ? 16.459 -21.914 43.421 1.00 32.85 228 GLU B CA 1
ATOM 3957 C C . GLU B 1 228 ? 15.206 -21.090 43.691 1.00 33.83 228 GLU B C 1
ATOM 3958 O O . GLU B 1 228 ? 14.094 -21.605 43.538 1.00 21.46 228 GLU B O 1
ATOM 3964 N N . LEU B 1 229 ? 15.362 -19.829 44.083 1.00 28.56 229 LEU B N 1
ATOM 3965 C CA . LEU B 1 229 ? 14.248 -18.964 44.438 1.00 30.81 229 LEU B CA 1
ATOM 3966 C C . LEU B 1 229 ? 13.891 -18.059 43.267 1.00 31.42 229 LEU B C 1
ATOM 3967 O O . LEU B 1 229 ? 14.775 -17.506 42.605 1.00 29.54 229 LEU B O 1
ATOM 3972 N N . PHE B 1 230 ? 12.592 -17.903 43.017 1.00 24.69 230 PHE B N 1
ATOM 3973 C CA . PHE B 1 230 ? 12.100 -17.091 41.910 1.00 26.92 230 PHE B CA 1
ATOM 3974 C C . PHE B 1 230 ? 11.030 -16.140 42.424 1.00 26.45 230 PHE B C 1
ATOM 3975 O O . PHE B 1 230 ? 10.022 -16.582 42.986 1.00 24.39 230 PHE B O 1
ATOM 3983 N N . ASN B 1 231 ? 11.252 -14.841 42.231 1.00 24.37 231 ASN B N 1
ATOM 3984 C CA . ASN B 1 231 ? 10.258 -13.840 42.599 1.00 26.44 231 ASN B CA 1
ATOM 3985 C C . ASN B 1 231 ? 8.990 -14.035 41.778 1.00 24.35 231 ASN B C 1
ATOM 3986 O O . ASN B 1 231 ? 9.030 -14.055 40.545 1.00 23.67 231 ASN B O 1
ATOM 3991 N N . THR B 1 232 ? 7.860 -14.183 42.469 1.00 21.35 232 THR B N 1
ATOM 3992 C CA . THR B 1 232 ? 6.593 -14.531 41.837 1.00 22.06 232 THR B CA 1
ATOM 3993 C C . THR B 1 232 ? 5.502 -13.624 42.379 1.00 22.49 232 THR B C 1
ATOM 3994 O O . THR B 1 232 ? 5.280 -13.575 43.594 1.00 19.32 232 THR B O 1
ATOM 3998 N N . LEU B 1 233 ? 4.820 -12.916 41.484 1.00 18.43 233 LEU B N 1
ATOM 3999 C CA . LEU B 1 233 ? 3.785 -11.990 41.914 1.00 26.18 233 LEU B CA 1
ATOM 4000 C C . LEU B 1 233 ? 2.585 -12.748 42.467 1.00 24.89 233 LEU B C 1
ATOM 4001 O O . LEU B 1 233 ? 2.196 -13.800 41.952 1.00 19.99 233 LEU B O 1
ATOM 4006 N N . HIS B 1 234 ? 2.005 -12.200 43.531 1.00 20.69 234 HIS B N 1
ATOM 4007 C CA . HIS B 1 234 ? 0.904 -12.822 44.258 1.00 19.19 234 HIS B CA 1
ATOM 4008 C C . HIS B 1 234 ? -0.197 -11.778 44.394 1.00 19.45 234 HIS B C 1
ATOM 4009 O O . HIS B 1 234 ? -0.007 -10.756 45.061 1.00 17.84 234 HIS B O 1
ATOM 4016 N N . LEU B 1 235 ? -1.337 -12.025 43.752 1.00 21.97 235 LEU B N 1
ATOM 4017 C CA . LEU B 1 235 ? -2.408 -11.043 43.652 1.00 18.62 235 LEU B CA 1
ATOM 4018 C C . LEU B 1 235 ? -3.685 -11.578 44.285 1.00 23.42 235 LEU B C 1
ATOM 4019 O O . LEU B 1 235 ? -4.053 -12.740 44.083 1.00 23.34 235 LEU B O 1
ATOM 4024 N N . VAL B 1 236 ? -4.354 -10.721 45.051 1.00 26.10 236 VAL B N 1
ATOM 4025 C CA . VAL B 1 236 ? -5.619 -11.060 45.701 1.00 28.07 236 VAL B CA 1
ATOM 4026 C C . VAL B 1 236 ? -6.682 -10.084 45.210 1.00 23.93 236 VAL B C 1
ATOM 4027 O O . VAL B 1 236 ? -6.621 -8.889 45.535 1.00 18.13 236 VAL B O 1
ATOM 4031 N N . PRO B 1 237 ? -7.673 -10.542 44.435 1.00 26.15 237 PRO B N 1
ATOM 4032 C CA . PRO B 1 237 ? -8.597 -9.629 43.736 1.00 29.48 237 PRO B CA 1
ATOM 4033 C C . PRO B 1 237 ? -9.758 -9.160 44.610 1.00 41.04 237 PRO B C 1
ATOM 4034 O O . PRO B 1 237 ? -10.934 -9.378 44.304 1.00 41.06 237 PRO B O 1
ATOM 4038 N N . MET B 1 238 ? -9.429 -8.488 45.710 1.00 34.14 238 MET B N 1
ATOM 4039 C CA . MET B 1 238 ? -10.452 -7.935 46.587 1.00 39.04 238 MET B CA 1
ATOM 4040 C C . MET B 1 238 ? -11.065 -6.679 45.981 1.00 39.17 238 MET B C 1
ATOM 4041 O O . MET B 1 238 ? -10.377 -5.881 45.338 1.00 37.05 238 MET B O 1
ATOM 4046 N N . ARG B 1 239 ? -12.373 -6.512 46.194 1.00 47.53 239 ARG B N 1
ATOM 4047 C CA . ARG B 1 239 ? -13.102 -5.302 45.807 1.00 35.73 239 ARG B CA 1
ATOM 4048 C C . ARG B 1 239 ? -12.979 -4.997 44.315 1.00 31.34 239 ARG B C 1
ATOM 4049 O O . ARG B 1 239 ? -13.047 -3.836 43.902 1.00 40.63 239 ARG B O 1
ATOM 4057 N N . TRP B 1 240 ? -12.801 -6.030 43.498 1.00 31.93 240 TRP B N 1
ATOM 4058 C CA . TRP B 1 240 ? -12.787 -5.848 42.053 1.00 38.14 240 TRP B CA 1
ATOM 4059 C C . TRP B 1 240 ? -14.185 -5.453 41.579 1.00 32.04 240 TRP B C 1
ATOM 4060 O O . TRP B 1 240 ? -15.181 -5.989 42.074 1.00 32.88 240 TRP B O 1
ATOM 4071 N N . PRO B 1 241 ? -14.303 -4.519 40.618 1.00 30.24 241 PRO B N 1
ATOM 4072 C CA . PRO B 1 241 ? -13.281 -3.774 39.874 1.00 37.44 241 PRO B CA 1
ATOM 4073 C C . PRO B 1 241 ? -12.916 -2.412 40.462 1.00 33.76 241 PRO B C 1
ATOM 4074 O O . PRO B 1 241 ? -12.111 -1.695 39.864 1.00 30.85 241 PRO B O 1
ATOM 4078 N N . ASP B 1 242 ? -13.507 -2.054 41.604 1.00 35.39 242 ASP B N 1
ATOM 4079 C CA . ASP B 1 242 ? -13.228 -0.750 42.199 1.00 34.55 242 ASP B CA 1
ATOM 4080 C C . ASP B 1 242 ? -11.756 -0.614 42.565 1.00 33.01 242 ASP B C 1
ATOM 4081 O O . ASP B 1 242 ? -11.167 0.464 42.417 1.00 33.19 242 ASP B O 1
ATOM 4086 N N . ALA B 1 243 ? -11.142 -1.697 43.033 1.00 29.14 243 ALA B N 1
ATOM 4087 C CA . ALA B 1 243 ? -9.737 -1.704 43.403 1.00 46.17 243 ALA B CA 1
ATOM 4088 C C . ALA B 1 243 ? -8.977 -2.713 42.554 1.00 34.22 243 ALA B C 1
ATOM 4089 O O . ALA B 1 243 ? -9.509 -3.762 42.176 1.00 33.76 243 ALA B O 1
ATOM 4091 N N . ALA B 1 244 ? -7.731 -2.375 42.244 1.00 23.86 244 ALA B N 1
ATOM 4092 C CA . ALA B 1 244 ? -6.833 -3.344 41.647 1.00 29.46 244 ALA B CA 1
ATOM 4093 C C . ALA B 1 244 ? -6.490 -4.418 42.677 1.00 29.99 244 ALA B C 1
ATOM 4094 O O . ALA B 1 244 ? -6.460 -4.143 43.879 1.00 28.37 244 ALA B O 1
ATOM 4096 N N . PRO B 1 245 ? -6.255 -5.653 42.235 1.00 25.58 245 PRO B N 1
ATOM 4097 C CA . PRO B 1 245 ? -5.922 -6.724 43.180 1.00 20.40 245 PRO B CA 1
ATOM 4098 C C . PRO B 1 245 ? -4.743 -6.350 44.067 1.00 25.46 245 PRO B C 1
ATOM 4099 O O . PRO B 1 245 ? -3.762 -5.756 43.613 1.00 26.05 245 PRO B O 1
ATOM 4103 N N . GLN B 1 246 ? -4.859 -6.687 45.351 1.00 20.33 246 GLN B N 1
ATOM 4104 C CA . GLN B 1 246 ? -3.780 -6.427 46.294 1.00 27.29 246 GLN B CA 1
ATOM 4105 C C . GLN B 1 246 ? -2.530 -7.193 45.883 1.00 25.44 246 GLN B C 1
ATOM 4106 O O . GLN B 1 246 ? -2.600 -8.352 45.463 1.00 24.56 246 GLN B O 1
ATOM 4112 N N . GLU B 1 247 ? -1.382 -6.536 46.007 1.00 22.01 247 GLU B N 1
ATOM 4113 C CA . GLU B 1 247 ? -0.128 -7.021 45.452 1.00 21.41 247 GLU B CA 1
ATOM 4114 C C . GLU B 1 247 ? 0.780 -7.559 46.550 1.00 21.93 247 GLU B C 1
ATOM 4115 O O . GLU B 1 247 ? 0.939 -6.939 47.606 1.00 25.04 247 GLU B O 1
ATOM 4121 N N . ASN B 1 248 ? 1.369 -8.721 46.286 1.00 21.19 248 ASN B N 1
ATOM 4122 C CA . ASN B 1 248 ? 2.358 -9.336 47.156 1.00 21.57 248 ASN B CA 1
ATOM 4123 C C . ASN B 1 248 ? 3.339 -10.080 46.263 1.00 24.28 248 ASN B C 1
ATOM 4124 O O . ASN B 1 248 ? 3.014 -10.443 45.129 1.00 26.87 248 ASN B O 1
ATOM 4129 N N . GLN B 1 249 ? 4.552 -10.290 46.766 1.00 18.33 249 GLN B N 1
ATOM 4130 C CA . GLN B 1 249 ? 5.603 -10.927 45.982 1.00 22.77 249 GLN B CA 1
ATOM 4131 C C . GLN B 1 249 ? 6.206 -12.073 46.779 1.00 18.03 249 GLN B C 1
ATOM 4132 O O . GLN B 1 249 ? 6.801 -11.850 47.838 1.00 18.81 249 GLN B O 1
ATOM 4138 N N . MET B 1 250 ? 6.055 -13.288 46.261 1.00 12.61 250 MET B N 1
ATOM 4139 C CA . MET B 1 250 ? 6.491 -14.511 46.917 1.00 16.19 250 MET B CA 1
ATOM 4140 C C . MET B 1 250 ? 7.780 -15.044 46.299 1.00 25.10 250 MET B C 1
ATOM 4141 O O . MET B 1 250 ? 8.221 -14.609 45.232 1.00 20.76 250 MET B O 1
ATOM 4146 N N . TRP B 1 251 ? 8.377 -16.011 46.998 1.00 18.07 251 TRP B N 1
ATOM 4147 C CA . TRP B 1 251 ? 9.342 -16.930 46.409 1.00 21.80 251 TRP B CA 1
ATOM 4148 C C . TRP B 1 251 ? 8.609 -18.154 45.876 1.00 16.60 251 TRP B C 1
ATOM 4149 O O . TRP B 1 251 ? 7.871 -18.812 46.617 1.00 16.77 251 TRP B O 1
ATOM 4160 N N . ALA B 1 252 ? 8.814 -18.462 44.604 1.00 17.33 252 ALA B N 1
ATOM 4161 C CA . ALA B 1 252 ? 8.587 -19.820 44.138 1.00 18.54 252 ALA B CA 1
ATOM 4162 C C . ALA B 1 252 ? 9.914 -20.572 44.178 1.00 27.41 252 ALA B C 1
ATOM 4163 O O . ALA B 1 252 ? 10.990 -19.971 44.203 1.00 24.44 252 ALA B O 1
ATOM 4165 N N . VAL B 1 253 ? 9.837 -21.900 44.206 1.00 21.21 253 VAL B N 1
ATOM 4166 C CA . VAL B 1 253 ? 11.008 -22.728 44.480 1.00 23.03 253 VAL B CA 1
ATOM 4167 C C . VAL B 1 253 ? 11.189 -23.746 43.363 1.00 21.69 253 VAL B C 1
ATOM 4168 O O . VAL B 1 253 ? 10.227 -24.405 42.954 1.00 23.36 253 VAL B O 1
ATOM 4172 N N . ALA B 1 254 ? 12.427 -23.882 42.887 1.00 28.44 254 ALA B N 1
ATOM 4173 C CA . ALA B 1 254 ? 12.726 -24.808 41.807 1.00 26.87 254 ALA B CA 1
ATOM 4174 C C . ALA B 1 254 ? 12.688 -26.253 42.306 1.00 28.17 254 ALA B C 1
ATOM 4175 O O . ALA B 1 254 ? 13.032 -26.531 43.458 1.00 25.36 254 ALA B O 1
ATOM 4177 N N . PRO B 1 255 ? 12.278 -27.191 41.454 1.00 24.62 255 PRO B N 1
ATOM 4178 C CA . PRO B 1 255 ? 12.115 -28.586 41.891 1.00 27.10 255 PRO B CA 1
ATOM 4179 C C . PRO B 1 255 ? 13.449 -29.230 42.222 1.00 38.29 255 PRO B C 1
ATOM 4180 O O . PRO B 1 255 ? 14.457 -28.986 41.541 1.00 35.71 255 PRO B O 1
ATOM 4184 N N . PRO B 1 256 ? 13.492 -30.068 43.254 1.00 35.63 256 PRO B N 1
ATOM 4185 C CA . PRO B 1 256 ? 14.726 -30.783 43.581 1.00 30.69 256 PRO B CA 1
ATOM 4186 C C . PRO B 1 256 ? 14.896 -32.029 42.728 1.00 43.64 256 PRO B C 1
ATOM 4187 O O . PRO B 1 256 ? 13.931 -32.617 42.238 1.00 32.77 256 PRO B O 1
ATOM 4191 N N . LYS B 1 257 ? 16.155 -32.428 42.554 1.00 47.68 257 LYS B N 1
ATOM 4192 C CA . LYS B 1 257 ? 16.435 -33.679 41.861 1.00 40.41 257 LYS B CA 1
ATOM 4193 C C . LYS B 1 257 ? 16.245 -34.881 42.775 1.00 44.14 257 LYS B C 1
ATOM 4194 O O . LYS B 1 257 ? 15.877 -35.964 42.304 1.00 52.99 257 LYS B O 1
ATOM 4200 N N . THR B 1 258 ? 16.471 -34.702 44.075 1.00 43.86 258 THR B N 1
ATOM 4201 C CA . THR B 1 258 ? 16.513 -35.760 45.064 1.00 43.04 258 THR B CA 1
ATOM 4202 C C . THR B 1 258 ? 15.398 -35.580 46.089 1.00 46.67 258 THR B C 1
ATOM 4203 O O . THR B 1 258 ? 15.129 -34.452 46.515 1.00 40.72 258 THR B O 1
ATOM 4207 N N . PRO B 1 259 ? 14.716 -36.662 46.481 1.00 43.10 259 PRO B N 1
ATOM 4208 C CA . PRO B 1 259 ? 13.679 -36.545 47.521 1.00 32.99 259 PRO B CA 1
ATOM 4209 C C . PRO B 1 259 ? 14.173 -35.957 48.833 1.00 34.67 259 PRO B C 1
ATOM 4210 O O . PRO B 1 259 ? 13.361 -35.410 49.591 1.00 37.19 259 PRO B O 1
ATOM 4214 N N . THR B 1 260 ? 15.466 -36.053 49.134 1.00 35.47 260 THR B N 1
ATOM 4215 C CA . THR B 1 260 ? 16.033 -35.483 50.350 1.00 33.93 260 THR B CA 1
ATOM 4216 C C . THR B 1 260 ? 16.984 -34.326 50.067 1.00 29.09 260 THR B C 1
ATOM 4217 O O . THR B 1 260 ? 17.678 -33.870 50.983 1.00 36.36 260 THR B O 1
ATOM 4221 N N . GLN B 1 261 ? 17.042 -33.849 48.821 1.00 33.41 261 GLN B N 1
ATOM 4222 C CA . GLN B 1 261 ? 17.820 -32.651 48.517 1.00 35.91 261 GLN B CA 1
ATOM 4223 C C . GLN B 1 261 ? 17.326 -31.470 49.341 1.00 35.91 261 GLN B C 1
ATOM 4224 O O . GLN B 1 261 ? 18.112 -30.777 49.997 1.00 45.09 261 GLN B O 1
ATOM 4230 N N . HIS B 1 262 ? 16.018 -31.229 49.317 1.00 35.77 262 HIS B N 1
ATOM 4231 C CA . HIS B 1 262 ? 15.374 -30.320 50.255 1.00 42.61 262 HIS B CA 1
ATOM 4232 C C . HIS B 1 262 ? 14.990 -31.104 51.504 1.00 34.73 262 HIS B C 1
ATOM 4233 O O . HIS B 1 262 ? 14.328 -32.143 51.411 1.00 38.81 262 HIS B O 1
ATOM 4240 N N . LYS B 1 263 ? 15.411 -30.614 52.668 1.00 31.34 263 LYS B N 1
ATOM 4241 C CA . LYS B 1 263 ? 15.154 -31.294 53.935 1.00 46.79 263 LYS B CA 1
ATOM 4242 C C . LYS B 1 263 ? 13.794 -30.849 54.464 1.00 46.60 263 LYS B C 1
ATOM 4243 O O . LYS B 1 263 ? 13.644 -29.719 54.941 1.00 34.89 263 LYS B O 1
ATOM 4249 N N . TRP B 1 264 ? 12.808 -31.740 54.391 1.00 36.45 264 TRP B N 1
ATOM 4250 C CA . TRP B 1 264 ? 11.425 -31.414 54.710 1.00 42.33 264 TRP B CA 1
ATOM 4251 C C . TRP B 1 264 ? 11.045 -31.985 56.069 1.00 49.24 264 TRP B C 1
ATOM 4252 O O . TRP B 1 264 ? 11.321 -33.154 56.358 1.00 51.28 264 TRP B O 1
ATOM 4263 N N . HIS B 1 265 ? 10.405 -31.159 56.896 1.00 47.00 265 HIS B N 1
ATOM 4264 C CA . HIS B 1 265 ? 10.044 -31.540 58.252 1.00 47.54 265 HIS B CA 1
ATOM 4265 C C . HIS B 1 265 ? 8.614 -31.119 58.559 1.00 51.53 265 HIS B C 1
ATOM 4266 O O . HIS B 1 265 ? 8.044 -30.234 57.915 1.00 45.56 265 HIS B O 1
ATOM 4273 N N . TYR B 1 266 ? 8.048 -31.780 59.565 1.00 50.45 266 TYR B N 1
ATOM 4274 C CA . TYR B 1 266 ? 6.741 -31.448 60.116 1.00 50.39 266 TYR B CA 1
ATOM 4275 C C . TYR B 1 266 ? 6.642 -32.123 61.475 1.00 58.05 266 TYR B C 1
ATOM 4276 O O . TYR B 1 266 ? 7.533 -32.874 61.878 1.00 56.91 266 TYR B O 1
ATOM 4285 N N . VAL B 1 267 ? 5.560 -31.835 62.192 1.00 57.32 267 VAL B N 1
ATOM 4286 C CA . VAL B 1 267 ? 5.259 -32.524 63.442 1.00 46.70 267 VAL B CA 1
ATOM 4287 C C . VAL B 1 267 ? 3.820 -33.016 63.381 1.00 45.96 267 VAL B C 1
ATOM 4288 O O . VAL B 1 267 ? 2.902 -32.241 63.088 1.00 55.95 267 VAL B O 1
ATOM 4292 N N . SER B 1 268 ? 3.632 -34.308 63.623 1.00 46.14 268 SER B N 1
ATOM 4293 C CA . SER B 1 268 ? 2.309 -34.898 63.511 1.00 51.11 268 SER B CA 1
ATOM 4294 C C . SER B 1 268 ? 1.427 -34.468 64.676 1.00 44.58 268 SER B C 1
ATOM 4295 O O . SER B 1 268 ? 1.906 -34.175 65.775 1.00 45.48 268 SER B O 1
ATOM 4298 N N . GLY B 1 269 ? 0.122 -34.423 64.416 1.00 51.41 269 GLY B N 1
ATOM 4299 C CA . GLY B 1 269 ? -0.865 -34.100 65.427 1.00 46.01 269 GLY B CA 1
ATOM 4300 C C . GLY B 1 269 ? -0.640 -32.800 66.172 1.00 50.76 269 GLY B C 1
ATOM 4301 O O . GLY B 1 269 ? -0.660 -32.782 67.409 1.00 54.26 269 GLY B O 1
ATOM 4302 N N . MET B 1 270 ? -0.428 -31.706 65.449 1.00 49.61 270 MET B N 1
ATOM 4303 C CA . MET B 1 270 ? -0.298 -30.418 66.109 1.00 38.83 270 MET B CA 1
ATOM 4304 C C . MET B 1 270 ? -1.657 -29.939 66.609 1.00 44.23 270 MET B C 1
ATOM 4305 O O . MET B 1 270 ? -2.693 -30.182 65.985 1.00 43.96 270 MET B O 1
ATOM 4310 N N . THR B 1 271 ? -1.647 -29.256 67.746 1.00 40.25 271 THR B 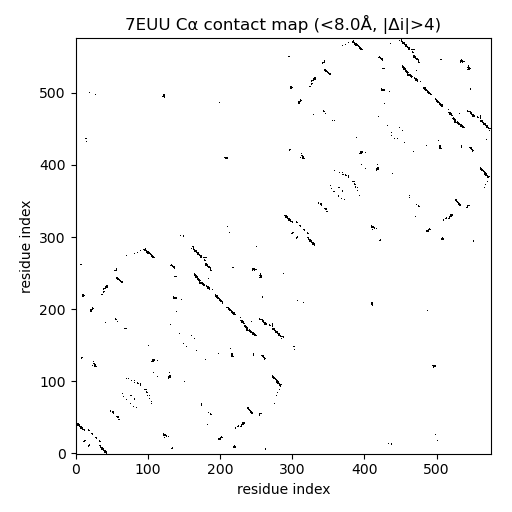N 1
ATOM 4311 C CA . THR B 1 271 ? -2.871 -28.845 68.414 1.00 38.56 271 THR B CA 1
ATOM 4312 C C . THR B 1 271 ? -2.956 -27.329 68.502 1.00 43.26 271 THR B C 1
ATOM 4313 O O . THR B 1 271 ? -1.990 -26.605 68.245 1.00 46.11 271 THR B O 1
ATOM 4317 N N . GLU B 1 272 ? -4.149 -26.868 68.892 1.00 38.04 272 GLU B N 1
ATOM 4318 C CA . GLU B 1 272 ? -4.400 -25.450 69.120 1.00 35.86 272 GLU B CA 1
ATOM 4319 C C . GLU B 1 272 ? -3.530 -24.876 70.228 1.00 38.10 272 GLU B C 1
ATOM 4320 O O . GLU B 1 272 ? -3.428 -23.651 70.349 1.00 41.13 272 GLU B O 1
ATOM 4326 N N . ASP B 1 273 ? -2.914 -25.726 71.046 1.00 46.47 273 ASP B N 1
ATOM 4327 C CA . ASP B 1 273 ? -1.969 -25.280 72.059 1.00 44.68 273 ASP B CA 1
ATOM 4328 C C . ASP B 1 273 ? -0.537 -25.239 71.544 1.00 55.24 273 ASP B C 1
ATOM 4329 O O . ASP B 1 273 ? 0.364 -24.836 72.287 1.00 50.61 273 ASP B O 1
ATOM 4334 N N . GLU B 1 274 ? -0.309 -25.644 70.296 1.00 48.07 274 GLU B N 1
ATOM 4335 C CA . GLU B 1 274 ? 1.009 -25.629 69.679 1.00 42.08 274 GLU B CA 1
ATOM 4336 C C . GLU B 1 274 ? 0.998 -24.681 68.488 1.00 50.89 274 GLU B C 1
ATOM 4337 O O . GLU B 1 274 ? -0.007 -24.575 67.777 1.00 50.77 274 GLU B O 1
ATOM 4343 N N . ALA B 1 275 ? 2.118 -23.997 68.272 1.00 47.06 275 ALA B N 1
ATOM 4344 C CA . ALA B 1 275 ? 2.239 -23.009 67.211 1.00 33.53 275 ALA B CA 1
ATOM 4345 C C . ALA B 1 275 ? 3.500 -23.270 66.402 1.00 47.41 275 ALA B C 1
ATOM 4346 O O . ALA B 1 275 ? 4.554 -23.586 66.962 1.00 48.79 275 ALA B O 1
ATOM 4348 N N . LEU B 1 276 ? 3.385 -23.133 65.083 1.00 42.41 276 LEU B N 1
ATOM 4349 C CA . LEU B 1 276 ? 4.506 -23.305 64.165 1.00 31.45 276 LEU B CA 1
ATOM 4350 C C . LEU B 1 276 ? 4.919 -21.931 63.655 1.00 30.71 276 LEU B C 1
ATOM 4351 O O . LEU B 1 276 ? 4.161 -21.272 62.935 1.00 36.28 276 LEU B O 1
ATOM 4356 N N . LEU B 1 277 ? 6.117 -21.504 64.034 1.00 26.91 277 LEU B N 1
ATOM 4357 C CA . LEU B 1 277 ? 6.675 -20.238 63.590 1.00 28.99 277 LEU B CA 1
ATOM 4358 C C . LEU B 1 277 ? 7.513 -20.481 62.342 1.00 33.70 277 LEU B C 1
ATOM 4359 O O . LEU B 1 277 ? 8.306 -21.424 62.291 1.00 30.15 277 LEU B O 1
ATOM 4364 N N . ILE B 1 278 ? 7.320 -19.640 61.327 1.00 30.61 278 ILE B N 1
ATOM 4365 C CA . ILE B 1 278 ? 7.946 -19.838 60.022 1.00 29.60 278 ILE B CA 1
ATOM 4366 C C . ILE B 1 278 ? 8.521 -18.503 59.568 1.00 30.72 278 ILE B C 1
ATOM 4367 O O . ILE B 1 278 ? 7.766 -17.567 59.282 1.00 28.26 278 ILE B O 1
ATOM 4372 N N . LYS B 1 279 ? 9.846 -18.414 59.490 1.00 31.02 279 LYS B N 1
ATOM 4373 C CA . LYS B 1 279 ? 10.488 -17.188 59.032 1.00 30.05 279 LYS B CA 1
ATOM 4374 C C . LYS B 1 279 ? 10.343 -17.070 57.521 1.00 28.49 279 LYS B C 1
ATOM 4375 O O . LYS B 1 279 ? 10.802 -17.941 56.773 1.00 26.80 279 LYS B O 1
ATOM 4381 N N . MET B 1 280 ? 9.693 -15.997 57.076 1.00 26.04 280 MET B N 1
ATOM 4382 C CA . MET B 1 280 ? 9.588 -15.690 55.656 1.00 24.06 280 MET B CA 1
ATOM 4383 C C . MET B 1 280 ? 10.734 -14.811 55.184 1.00 23.93 280 MET B C 1
ATOM 4384 O O . MET B 1 280 ? 11.238 -14.992 54.070 1.00 24.05 280 MET B O 1
ATOM 4389 N N . PHE B 1 281 ? 11.153 -13.864 56.017 1.00 20.39 281 PHE B N 1
ATOM 4390 C CA . PHE B 1 281 ? 12.190 -12.916 55.652 1.00 27.93 281 PHE B CA 1
ATOM 4391 C C . PHE B 1 281 ? 13.028 -12.598 56.878 1.00 36.92 281 PHE B C 1
ATOM 4392 O O . PHE B 1 281 ? 12.566 -12.729 58.015 1.00 34.75 281 PHE B O 1
ATOM 4400 N N . ASP B 1 282 ? 14.272 -12.195 56.632 1.00 35.07 282 ASP B N 1
ATOM 4401 C CA . ASP B 1 282 ? 15.127 -11.618 57.658 1.00 30.28 282 ASP B CA 1
ATOM 4402 C C . ASP B 1 282 ? 16.098 -10.673 56.968 1.00 35.96 282 ASP B C 1
ATOM 4403 O O . ASP B 1 282 ? 16.794 -11.075 56.031 1.00 38.64 282 ASP B O 1
ATOM 4408 N N . SER B 1 283 ? 16.129 -9.420 57.426 1.00 31.81 283 SER B N 1
ATOM 4409 C CA . SER B 1 283 ? 17.010 -8.426 56.824 1.00 31.13 283 SER B CA 1
ATOM 4410 C C . SER B 1 283 ? 18.481 -8.725 57.076 1.00 32.94 283 SER B C 1
ATOM 4411 O O . SER B 1 283 ? 19.334 -8.238 56.327 1.00 31.98 283 SER B O 1
ATOM 4414 N N . LYS B 1 284 ? 18.795 -9.504 58.109 1.00 35.82 284 LYS B N 1
ATOM 4415 C CA . LYS B 1 284 ? 20.179 -9.852 58.410 1.00 39.75 284 LYS B CA 1
ATOM 4416 C C . LYS B 1 284 ? 20.730 -10.761 57.318 1.00 45.60 284 LYS B C 1
ATOM 4417 O O . LYS B 1 284 ? 20.262 -11.892 57.144 1.00 38.44 284 LYS B O 1
ATOM 4423 N N . LYS B 1 285 ? 21.737 -10.273 56.592 1.00 45.79 285 LYS B N 1
ATOM 4424 C CA . LYS B 1 285 ? 22.190 -10.949 55.383 1.00 50.87 285 LYS B CA 1
ATOM 4425 C C . LYS B 1 285 ? 23.076 -12.157 55.659 1.00 46.87 285 LYS B C 1
ATOM 4426 O O . LYS B 1 285 ? 23.201 -13.022 54.784 1.00 57.74 285 LYS B O 1
ATOM 4432 N N . ASP B 1 286 ? 23.687 -12.253 56.837 1.00 43.46 286 ASP B N 1
ATOM 4433 C CA . ASP B 1 286 ? 24.505 -13.413 57.153 1.00 52.91 286 ASP B CA 1
ATOM 4434 C C . ASP B 1 286 ? 24.376 -13.774 58.623 1.00 44.31 286 ASP B C 1
ATOM 4435 O O . ASP B 1 286 ? 24.258 -12.896 59.483 1.00 50.03 286 ASP B O 1
ATOM 4440 N N . GLY B 1 287 ? 24.409 -15.075 58.902 1.00 34.26 287 GLY B N 1
ATOM 4441 C CA . GLY B 1 287 ? 24.363 -15.589 60.255 1.00 32.91 287 GLY B CA 1
ATOM 4442 C C . GLY B 1 287 ? 23.053 -16.231 60.643 1.00 51.57 287 GLY B C 1
ATOM 4443 O O . GLY B 1 287 ? 23.002 -16.914 61.674 1.00 41.30 287 GLY B O 1
ATOM 4444 N N . THR B 1 288 ? 21.993 -16.043 59.861 1.00 45.91 288 THR B N 1
ATOM 4445 C CA . THR B 1 288 ? 20.692 -16.575 60.232 1.00 47.99 288 THR B CA 1
ATOM 4446 C C . THR B 1 288 ? 19.936 -16.990 58.980 1.00 33.03 288 THR B C 1
ATOM 4447 O O . THR B 1 288 ? 20.044 -16.342 57.934 1.00 38.14 288 THR B O 1
ATOM 4451 N N . ALA B 1 289 ? 19.199 -18.094 59.094 1.00 34.55 289 ALA B N 1
ATOM 4452 C CA . ALA B 1 289 ? 18.239 -18.473 58.069 1.00 36.56 289 ALA B CA 1
ATOM 4453 C C . ALA B 1 289 ? 17.384 -17.271 57.694 1.00 39.10 289 ALA B C 1
ATOM 4454 O O . ALA B 1 289 ? 16.984 -16.483 58.553 1.00 35.57 289 ALA B O 1
ATOM 4456 N N . ARG B 1 290 ? 17.127 -17.110 56.397 1.00 35.76 290 ARG B N 1
ATOM 4457 C CA . ARG B 1 290 ? 16.458 -15.913 55.913 1.00 32.40 290 ARG B CA 1
ATOM 4458 C C . ARG B 1 290 ? 15.076 -16.162 55.333 1.00 30.98 290 ARG B C 1
ATOM 4459 O O . ARG B 1 290 ? 14.299 -15.211 55.218 1.00 31.44 290 ARG B O 1
ATOM 4467 N N . ARG B 1 291 ? 14.746 -17.402 54.986 1.00 29.54 291 ARG B N 1
ATOM 4468 C CA . ARG B 1 291 ? 13.496 -17.690 54.295 1.00 28.09 291 ARG B CA 1
ATOM 4469 C C . ARG B 1 291 ? 13.227 -19.188 54.320 1.00 31.95 291 ARG B C 1
ATOM 4470 O O . ARG B 1 291 ? 14.133 -19.994 54.080 1.00 26.94 291 ARG B O 1
ATOM 4478 N N . VAL B 1 292 ? 11.993 -19.571 54.628 1.00 30.83 292 VAL B N 1
ATOM 4479 C CA . VAL B 1 292 ? 11.652 -20.979 54.799 1.00 23.16 292 VAL B CA 1
ATOM 4480 C C . VAL B 1 292 ? 10.581 -21.375 53.791 1.00 28.36 292 VAL B C 1
ATOM 4481 O O . VAL B 1 292 ? 9.411 -20.998 53.951 1.00 25.60 292 VAL B O 1
ATOM 4485 N N . PRO B 1 293 ? 10.931 -22.115 52.742 1.00 30.49 293 PRO B N 1
ATOM 4486 C CA . PRO B 1 293 ? 9.895 -22.683 51.875 1.00 20.44 293 PRO B CA 1
ATOM 4487 C C . PRO B 1 293 ? 9.021 -23.647 52.662 1.00 27.41 293 PRO B C 1
ATOM 4488 O O . PRO B 1 293 ? 9.490 -24.351 53.558 1.00 27.46 293 PRO B O 1
ATOM 4492 N N . HIS B 1 294 ? 7.736 -23.662 52.329 1.00 26.98 294 HIS B N 1
ATOM 4493 C CA . HIS B 1 294 ? 6.790 -24.481 53.069 1.00 22.79 294 HIS B CA 1
ATOM 4494 C C . HIS B 1 294 ? 5.605 -24.792 52.172 1.00 14.96 294 HIS B C 1
ATOM 4495 O O . HIS B 1 294 ? 5.350 -24.101 51.183 1.00 21.93 294 HIS B O 1
ATOM 4502 N N . SER B 1 295 ? 4.886 -25.848 52.534 1.00 19.03 295 SER B N 1
ATOM 4503 C CA . SER B 1 295 ? 3.727 -26.278 51.772 1.00 24.08 295 SER B CA 1
ATOM 4504 C C . SER B 1 295 ? 2.900 -27.212 52.636 1.00 25.93 295 SER B C 1
ATOM 4505 O O . SER B 1 295 ? 3.431 -27.901 53.512 1.00 27.16 295 SER B O 1
ATOM 4508 N N . SER B 1 296 ? 1.596 -27.214 52.395 1.00 21.27 296 SER B N 1
ATOM 4509 C CA . SER B 1 296 ? 0.755 -28.259 52.947 1.00 26.64 296 SER B CA 1
ATOM 4510 C C . SER B 1 296 ? 0.904 -29.515 52.100 1.00 27.70 296 SER B C 1
ATOM 4511 O O . SER B 1 296 ? 1.213 -29.450 50.906 1.00 34.13 296 SER B O 1
ATOM 4514 N N . PHE B 1 297 ? 0.705 -30.668 52.731 1.00 34.93 297 PHE B N 1
ATOM 4515 C CA . PHE B 1 297 ? 0.769 -31.918 52.003 1.00 39.71 297 PHE B CA 1
ATOM 4516 C C . PHE B 1 297 ? -0.251 -32.887 52.575 1.00 38.43 297 PHE B C 1
ATOM 4517 O O . PHE B 1 297 ? -0.465 -32.919 53.796 1.00 36.84 297 PHE B O 1
ATOM 4525 N N . PRO B 1 298 ? -0.909 -33.663 51.725 1.00 35.09 298 PRO B N 1
ATOM 4526 C CA . PRO B 1 298 ? -1.788 -34.717 52.223 1.00 42.32 298 PRO B CA 1
ATOM 4527 C C . PRO B 1 298 ? -1.002 -35.953 52.618 1.00 58.28 298 PRO B C 1
ATOM 4528 O O . PRO B 1 298 ? 0.159 -36.150 52.247 1.00 48.07 298 PRO B O 1
ATOM 4532 N N . THR B 1 299 ? -1.677 -36.786 53.393 1.00 66.08 299 THR B N 1
ATOM 4533 C CA . THR B 1 299 ? -1.193 -38.051 53.892 1.00 56.20 299 THR B CA 1
ATOM 4534 C C . THR B 1 299 ? -2.119 -39.159 53.398 1.00 63.67 299 THR B C 1
ATOM 4535 O O . THR B 1 299 ? -3.299 -38.900 53.134 1.00 63.24 299 THR B O 1
ATOM 4539 N N . PRO B 1 300 ? -1.578 -40.364 53.402 1.00 69.31 300 PRO B N 1
ATOM 4540 C CA . PRO B 1 300 ? -2.323 -41.574 53.105 1.00 67.76 300 PRO B CA 1
ATOM 4541 C C . PRO B 1 300 ? -3.253 -41.859 54.294 1.00 65.64 300 PRO B C 1
ATOM 4542 O O . PRO B 1 300 ? -4.343 -42.288 54.076 1.00 71.65 300 PRO B O 1
ATOM 4546 N N . ASP B 1 301 ? -2.813 -41.488 55.496 1.00 68.38 301 ASP B N 1
ATOM 4547 C CA . ASP B 1 301 ? -3.497 -41.627 56.812 1.00 73.92 301 ASP B CA 1
ATOM 4548 C C . ASP B 1 301 ? -4.325 -40.373 57.129 1.00 69.29 301 ASP B C 1
ATOM 4549 O O . ASP B 1 301 ? -4.396 -39.987 58.281 1.00 61.62 301 ASP B O 1
ATOM 4554 N N . ASP B 1 302 ? -4.933 -39.782 56.113 1.00 63.52 302 ASP B N 1
ATOM 4555 C CA . ASP B 1 302 ? -5.719 -38.554 56.283 1.00 70.06 302 ASP B CA 1
ATOM 4556 C C . ASP 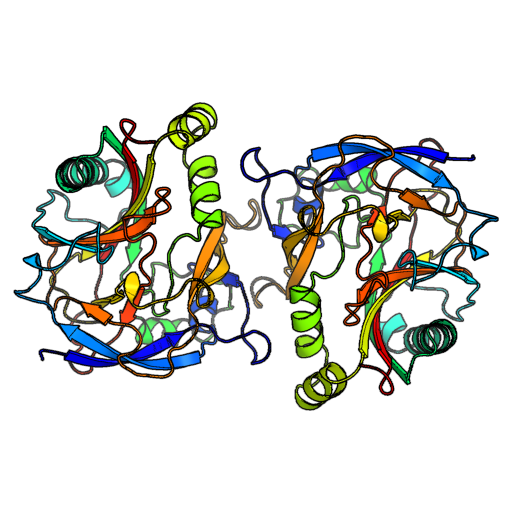B 1 302 ? -7.163 -38.950 56.570 1.00 57.79 302 ASP B C 1
ATOM 4557 O O . ASP B 1 302 ? -7.748 -39.602 55.744 1.00 58.16 302 ASP B O 1
ATOM 4562 N N . PHE B 1 303 ? -7.710 -38.461 57.674 1.00 52.90 303 PHE B N 1
ATOM 4563 C CA . PHE B 1 303 ? -9.088 -38.761 58.044 1.00 68.47 303 PHE B CA 1
ATOM 4564 C C . PHE B 1 303 ? -9.696 -37.543 58.733 1.00 62.85 303 PHE B C 1
ATOM 4565 O O . PHE B 1 303 ? -9.052 -36.505 58.881 1.00 54.74 303 PHE B O 1
ATOM 4573 N N . GLY B 1 304 ? -10.975 -37.655 59.092 1.00 67.97 304 GLY B N 1
ATOM 4574 C CA . GLY B 1 304 ? -11.642 -36.620 59.868 1.00 63.04 304 GLY B CA 1
ATOM 4575 C C . GLY B 1 304 ? -12.289 -35.521 59.045 1.00 59.65 304 GLY B C 1
ATOM 4576 O O . GLY B 1 304 ? -12.418 -35.584 57.819 1.00 63.57 304 GLY B O 1
ATOM 4577 N N . GLU B 1 305 ? -12.739 -34.489 59.772 1.00 57.12 305 GLU B N 1
ATOM 4578 C CA . GLU B 1 305 ? -13.223 -33.283 59.122 1.00 50.42 305 GLU B CA 1
ATOM 4579 C C . GLU B 1 305 ? -12.029 -32.440 58.677 1.00 44.17 305 GLU B C 1
ATOM 4580 O O . GLU B 1 305 ? -10.943 -32.547 59.255 1.00 40.26 305 GLU B O 1
ATOM 4586 N N . PRO B 1 306 ? -12.194 -31.619 57.637 1.00 40.24 306 PRO B N 1
ATOM 4587 C CA . PRO B 1 306 ? -11.038 -30.925 57.054 1.00 33.75 306 PRO B CA 1
ATOM 4588 C C . PRO B 1 306 ? -10.263 -30.131 58.095 1.00 36.94 306 PRO B C 1
ATOM 4589 O O . PRO B 1 306 ? -10.845 -29.475 58.963 1.00 33.87 306 PRO B O 1
ATOM 4593 N N . ARG B 1 307 ? -8.934 -30.222 58.014 1.00 27.06 307 ARG B N 1
ATOM 4594 C CA . ARG B 1 307 ? -8.068 -29.415 58.861 1.00 24.39 307 ARG B CA 1
ATOM 4595 C C . ARG B 1 307 ? -8.462 -27.950 58.761 1.00 22.17 307 ARG B C 1
ATOM 4596 O O . ARG B 1 307 ? -8.858 -27.467 57.697 1.00 26.66 307 ARG B O 1
ATOM 4604 N N . ALA B 1 308 ? -8.375 -27.245 59.882 1.00 28.31 308 ALA B N 1
ATOM 4605 C CA . ALA B 1 308 ? -8.555 -25.805 59.873 1.00 27.90 308 ALA B CA 1
ATOM 4606 C C . ALA B 1 308 ? -7.446 -25.173 60.696 1.00 31.28 308 ALA B C 1
ATOM 4607 O O . ALA B 1 308 ? -6.920 -25.781 61.633 1.00 34.33 308 ALA B O 1
ATOM 4609 N N . SER B 1 309 ? -7.088 -23.950 60.326 1.00 21.73 309 SER B N 1
ATOM 4610 C CA . SER B 1 309 ? -5.895 -23.325 60.868 1.00 23.80 309 SER B CA 1
ATOM 4611 C C . SER B 1 309 ? -5.987 -21.825 60.662 1.00 25.18 309 SER B C 1
ATOM 4612 O O . SER B 1 309 ? -6.753 -21.336 59.828 1.00 21.41 309 SER B O 1
ATOM 4615 N N . THR B 1 310 ? -5.197 -21.103 61.446 1.00 19.57 310 THR B N 1
ATOM 4616 C CA . THR B 1 310 ? -4.912 -19.701 61.199 1.00 20.68 310 THR B CA 1
ATOM 4617 C C . THR B 1 310 ? -3.410 -19.533 61.051 1.00 26.58 310 THR B C 1
ATOM 4618 O O . THR B 1 310 ? -2.628 -20.216 61.720 1.00 22.96 310 THR B O 1
ATOM 4622 N N . GLU B 1 311 ? -3.014 -18.645 60.148 1.00 21.64 311 GLU B N 1
ATOM 4623 C CA . GLU B 1 311 ? -1.638 -18.187 60.049 1.00 22.31 311 GLU B CA 1
ATOM 4624 C C . GLU B 1 311 ? -1.673 -16.670 60.155 1.00 19.27 311 GLU B C 1
ATOM 4625 O O . GLU B 1 311 ? -2.295 -16.002 59.324 1.00 23.68 311 GLU B O 1
ATOM 4631 N N . THR B 1 312 ? -1.067 -16.127 61.203 1.00 14.79 312 THR B N 1
ATOM 4632 C CA . THR B 1 312 ? -1.052 -14.687 61.413 1.00 23.28 312 THR B CA 1
ATOM 4633 C C . THR B 1 312 ? 0.332 -14.153 61.077 1.00 22.68 312 THR B C 1
ATOM 4634 O O . THR B 1 312 ? 1.342 -14.691 61.540 1.00 27.50 312 THR B O 1
ATOM 4638 N N . ARG B 1 313 ? 0.343 -13.173 60.174 1.00 28.27 313 ARG B N 1
ATOM 4639 C CA . ARG B 1 313 ? 1.590 -12.563 59.651 1.00 25.05 313 ARG B CA 1
ATOM 4640 C C . ARG B 1 313 ? 2.091 -11.515 60.646 1.00 25.02 313 ARG B C 1
ATOM 4641 O O . ARG B 1 313 ? 1.266 -10.725 61.146 1.00 25.63 313 ARG B O 1
ATOM 4649 N N . CYS B 1 314 ? 3.399 -11.524 60.913 1.00 24.61 314 CYS B N 1
ATOM 4650 C CA . CYS B 1 314 ? 3.968 -10.649 61.927 1.00 28.80 314 CYS B CA 1
ATOM 4651 C C . CYS B 1 314 ? 5.270 -10.040 61.435 1.00 26.29 314 CYS B C 1
ATOM 4652 O O . CYS B 1 314 ? 6.111 -10.737 60.859 1.00 32.07 314 CYS B O 1
ATOM 4655 N N . PHE B 1 315 ? 5.427 -8.742 61.668 1.00 26.60 315 PHE B N 1
ATOM 4656 C CA . PHE B 1 315 ? 6.712 -8.079 61.536 1.00 26.66 315 PHE B CA 1
ATOM 4657 C C . PHE B 1 315 ? 7.433 -8.137 62.876 1.00 39.49 315 PHE B C 1
ATOM 4658 O O . PHE B 1 315 ? 6.848 -7.818 63.916 1.00 34.33 315 PHE B O 1
ATOM 4666 N N . VAL B 1 316 ? 8.694 -8.553 62.847 1.00 36.58 316 VAL B N 1
ATOM 4667 C CA . VAL B 1 316 ? 9.519 -8.678 64.042 1.00 34.20 316 VAL B CA 1
ATOM 4668 C C . VAL B 1 316 ? 10.700 -7.733 63.895 1.00 41.20 316 VAL B C 1
ATOM 4669 O O . VAL B 1 316 ? 11.431 -7.800 62.901 1.00 36.44 316 VAL B O 1
ATOM 4673 N N . PHE B 1 317 ? 10.886 -6.856 64.878 1.00 34.43 317 PHE B N 1
ATOM 4674 C CA . PHE B 1 317 ? 11.938 -5.851 64.835 1.00 42.69 317 PHE B CA 1
ATOM 4675 C C . PHE B 1 317 ? 12.879 -6.014 66.020 1.00 38.72 317 PHE B C 1
ATOM 4676 O O . PHE B 1 317 ? 12.442 -6.279 67.144 1.00 37.30 317 PHE B O 1
ATOM 4684 N N . TRP B 1 318 ? 14.176 -5.878 65.748 1.00 41.75 318 TRP B N 1
ATOM 4685 C CA . TRP B 1 318 ? 15.215 -5.706 66.761 1.00 44.94 318 TRP B CA 1
ATOM 4686 C C . TRP B 1 318 ? 15.857 -4.356 66.468 1.00 37.95 318 TRP B C 1
ATOM 4687 O O . TRP B 1 318 ? 16.785 -4.265 65.660 1.00 42.19 318 TRP B O 1
ATOM 4698 N N . GLU B 1 319 ? 15.363 -3.307 67.117 1.00 45.73 319 GLU B N 1
ATOM 4699 C CA . GLU B 1 319 ? 15.975 -1.992 67.006 1.00 45.37 319 GLU B CA 1
ATOM 4700 C C . GLU B 1 319 ? 17.286 -1.894 67.773 1.00 51.95 319 GLU B C 1
ATOM 4701 O O . GLU B 1 319 ? 17.883 -0.813 67.800 1.00 51.93 319 GLU B O 1
ATOM 4707 N N . ASP B 1 320 ? 17.748 -2.996 68.375 1.00 59.60 320 ASP B N 1
ATOM 4708 C CA . ASP B 1 320 ? 19.150 -3.144 68.749 1.00 57.02 320 ASP B CA 1
ATOM 4709 C C . ASP B 1 320 ? 20.014 -3.124 67.500 1.00 60.47 320 ASP B C 1
ATOM 4710 O O . ASP B 1 320 ? 20.806 -2.203 67.274 1.00 68.15 320 ASP B O 1
ATOM 4715 N N . GLN B 1 321 ? 19.822 -4.150 66.676 1.00 41.43 321 GLN B N 1
ATOM 4716 C CA . GLN B 1 321 ? 20.828 -4.661 65.764 1.00 50.08 321 GLN B CA 1
ATOM 4717 C C . GLN B 1 321 ? 20.866 -3.867 64.461 1.00 53.33 321 GLN B C 1
ATOM 4718 O O . GLN B 1 321 ? 19.916 -3.172 64.093 1.00 48.87 321 GLN B O 1
ATOM 4724 N N . GLU B 1 322 ? 21.994 -3.994 63.762 1.00 64.56 322 GLU B N 1
ATOM 4725 C CA . GLU B 1 322 ? 22.307 -3.204 62.569 1.00 62.96 322 GLU B CA 1
ATOM 4726 C C . GLU B 1 322 ? 22.100 -1.712 62.810 1.00 65.39 322 GLU B C 1
ATOM 4727 O O . GLU B 1 322 ? 22.978 -0.901 62.516 1.00 67.64 322 GLU B O 1
#

InterPro domains:
  IPR044053 Hydroxylase/desaturase AsaB-like [NF041278] (66-318)
  IPR044053 Hydroxylase/desaturase AsaB-like [PTHR34598] (33-319)

Secondary structure (DSSP, 8-state):
--EEEEEEEEPPPGGGT--SEEETTBTGGGG---EEEEEEEEE-TT-GGG--TTTTSEEEEE---S----S-HHHHHHSSHHHHHHHHHHHHHT-SEEEEEEEEEE---HHHHHHHTTTS-TTPBPSS-----S-EES--HHHHHHHHHHHS-HHHHHHHTTSEEEEEEEEEESS---SS-EEEE-GGGS-GGGEEEEEEEE-TTTTTSPPEEEEEEEEPPPSSTTTS-EEE-TT--TTEEEEEEEEES--SSS-----EEE---TT--SSPP-EEEEEEEEEETT--/--EEEEEEEEPPPGGGT--SEEETTBTGGGG---EEEEEEEEE-TT-GGG--TTTTSEEEEE---S----S-HHHHHHSSHHHHHHHHHHHHTT-SEEEEEEEEEE---HHHHHHHTTTS-TTPBPSS-----S-EES--HHHHHHHHHHHS-HHHHHHHTSSEEEEEEEEEESS---SS-EEEE-GGGS-GGGEEEEEEEE-TTTTTSPPEEEEEEEEPPPSSTTTS-EEE-SS--TTEEEEEEEEES--SSS-----EEE---TT--SSPP-EEEEEEEEEESS--

Organism: Cercospora beticola (NCBI:txid122368)

Nearest PDB structures (foldseek):
  7eut-assembly2_B  TM=1.001E+00  e=3.894E-61  Cercospora sojina
  7emz-assembly1_A  TM=8.326E-01  e=2.021E-23  Aspergillus novofumigatus IBT 16806
  7enb-assembly2_B  TM=8.392E-01  e=9.014E-23  Aspergillus novofumigatus IBT 16806
  7enb-assembly1_A  TM=8.279E-01  e=4.029E-23  Aspergillus novofumigatus IBT 16806
  7de2-assembly2_B  TM=8.150E-01  e=1.348E-22  Aspergillus novofumigatus IBT 16806